Protein AF-A0A352BGZ1-F1 (afdb_monomer)

Sequence (391 aa):
MSSFFGTKKGILILNAIKYATFFALFYLFNLGGIRGEIFPFAFSFFIALCWCNQNVFLTSGIYVASSMINNFSLENFICLSCTAVVIVCCYFVHKKIKCRIPMALLPVYALLSQTAYMVFHLGSINQIVPTLVYLVIGILFMFACIKIFKVFLVKGVGLKLTIDESLCVCTFLVALGSGLAGASLWGFSLINLIAVFLILLCTYIYNSSSFALVVASSLGLGFALQTGSLSMFACLLVLALGSIAFKSTNKYFSVMSVLICDVVLGLYFNAYGTYTYKIMVSTILGEILFLCISNKSIELLKIILGERNSTLALRNMVNRSRDNLCKRMYSLSEVFSEMDRSFKQTIRGVLPAEEAKQMLKDELFQKICYDCPEKHRCHRVLANETNEIFG

Structure (mmCIF, N/CA/C/O backbone):
data_AF-A0A352BGZ1-F1
#
_entry.id   AF-A0A352BGZ1-F1
#
loop_
_atom_site.group_PDB
_atom_site.id
_atom_site.type_symbol
_atom_site.label_atom_id
_atom_site.label_alt_id
_atom_site.label_comp_id
_atom_site.label_asym_id
_atom_site.label_entity_id
_atom_site.label_seq_id
_atom_site.pdbx_PDB_ins_code
_atom_site.Cartn_x
_atom_site.Cartn_y
_atom_site.Cartn_z
_atom_site.occupancy
_atom_site.B_iso_or_equiv
_atom_site.auth_seq_id
_atom_site.auth_comp_id
_atom_site.auth_asym_id
_atom_site.auth_atom_id
_atom_site.pdbx_PDB_model_num
ATOM 1 N N . MET A 1 1 ? -25.096 10.779 3.361 1.00 45.84 1 MET A N 1
ATOM 2 C CA . MET A 1 1 ? -24.146 9.812 2.755 1.00 45.84 1 MET A CA 1
ATOM 3 C C . MET A 1 1 ? -24.700 8.387 2.676 1.00 45.84 1 MET A C 1
ATOM 5 O O . MET A 1 1 ? -24.437 7.733 1.681 1.00 45.84 1 MET A O 1
ATOM 9 N N . SER A 1 2 ? -25.502 7.907 3.637 1.00 39.31 2 SER A N 1
ATOM 10 C CA . SER A 1 2 ? -26.063 6.539 3.627 1.00 39.31 2 SER A CA 1
ATOM 11 C C . SER A 1 2 ? -27.173 6.279 2.592 1.00 39.31 2 SER A C 1
ATOM 13 O O . SER A 1 2 ? -27.317 5.143 2.157 1.00 39.31 2 SER A O 1
ATOM 15 N N . SER A 1 3 ? -27.917 7.295 2.133 1.00 37.47 3 SER A N 1
ATOM 16 C CA . SER A 1 3 ? -28.998 7.106 1.143 1.00 37.47 3 SER A CA 1
ATOM 17 C C . SER A 1 3 ? -28.514 6.944 -0.306 1.00 37.47 3 SER A C 1
ATOM 19 O O . SER A 1 3 ? -29.242 6.412 -1.139 1.00 37.47 3 SER A O 1
ATOM 21 N N . PHE A 1 4 ? -27.277 7.352 -0.620 1.00 42.03 4 PHE A N 1
ATOM 22 C CA . PHE A 1 4 ? -26.725 7.263 -1.980 1.00 42.03 4 PHE A CA 1
ATOM 23 C C . PHE A 1 4 ? -26.053 5.910 -2.263 1.00 42.03 4 PHE A C 1
ATOM 25 O O . PHE A 1 4 ? -26.045 5.444 -3.397 1.00 42.03 4 PHE A O 1
ATOM 32 N N . PHE A 1 5 ? -25.550 5.229 -1.231 1.00 45.44 5 PHE A N 1
ATOM 33 C CA . PHE A 1 5 ? -24.890 3.925 -1.371 1.00 45.44 5 PHE A CA 1
ATOM 34 C C . PHE A 1 5 ? -25.860 2.752 -1.610 1.00 45.44 5 PHE A C 1
ATOM 36 O O . PHE A 1 5 ? -25.416 1.675 -1.998 1.00 45.44 5 PHE A O 1
ATOM 43 N N . GLY A 1 6 ? -27.172 2.953 -1.426 1.00 43.31 6 GLY A N 1
ATOM 44 C CA . GLY A 1 6 ? -28.202 1.923 -1.631 1.00 43.31 6 GLY A CA 1
ATOM 45 C C . GLY A 1 6 ? -28.818 1.864 -3.037 1.00 43.31 6 GLY A C 1
ATOM 46 O O . GLY A 1 6 ? -29.579 0.946 -3.327 1.00 43.31 6 GLY A O 1
ATOM 47 N N . THR A 1 7 ? -28.525 2.817 -3.929 1.00 52.81 7 THR A N 1
ATOM 48 C CA . THR A 1 7 ? -29.070 2.826 -5.302 1.00 52.81 7 THR A CA 1
ATOM 49 C C . THR A 1 7 ? -28.142 2.105 -6.285 1.00 52.81 7 THR A C 1
ATOM 51 O O . THR A 1 7 ? -26.920 2.175 -6.165 1.00 52.81 7 THR A O 1
ATOM 54 N N . LYS A 1 8 ? -28.705 1.471 -7.333 1.00 57.88 8 LYS A N 1
ATOM 55 C CA . LYS A 1 8 ? -27.935 0.844 -8.436 1.00 57.88 8 LYS A CA 1
ATOM 56 C C . LYS A 1 8 ? -26.855 1.780 -9.013 1.00 57.88 8 LYS A C 1
ATOM 58 O O . LYS A 1 8 ? -25.778 1.313 -9.366 1.00 57.88 8 LYS A O 1
ATOM 63 N N . LYS A 1 9 ? -27.115 3.097 -9.054 1.00 62.53 9 LYS A N 1
ATOM 64 C CA . LYS A 1 9 ? -26.144 4.128 -9.469 1.00 62.53 9 LYS A CA 1
ATOM 65 C C . LYS A 1 9 ? -24.987 4.301 -8.471 1.00 62.53 9 LYS A C 1
ATOM 67 O O . LYS A 1 9 ? -23.846 4.403 -8.903 1.00 62.53 9 LYS A O 1
ATOM 72 N N . GLY A 1 10 ? -25.252 4.277 -7.162 1.00 64.00 10 GLY A N 1
ATOM 73 C CA . GLY A 1 10 ? -24.219 4.363 -6.122 1.00 64.00 10 GLY A CA 1
ATOM 74 C C . GLY A 1 10 ? -23.278 3.157 -6.108 1.00 64.00 10 GLY A C 1
ATOM 75 O O . GLY A 1 10 ? -22.065 3.325 -6.010 1.00 64.00 10 GLY A O 1
ATOM 76 N N . ILE A 1 11 ? -23.812 1.949 -6.313 1.00 65.94 11 ILE A N 1
ATOM 77 C CA . ILE A 1 11 ? -23.006 0.723 -6.453 1.00 65.94 11 ILE A CA 1
ATOM 78 C C . ILE A 1 11 ? -22.132 0.785 -7.716 1.00 65.94 11 ILE A C 1
ATOM 80 O O . ILE A 1 11 ? -20.974 0.372 -7.693 1.00 65.94 11 ILE A O 1
ATOM 84 N N . LEU A 1 12 ? -22.659 1.338 -8.813 1.00 67.44 12 LEU A N 1
ATOM 85 C CA . LEU A 1 12 ? -21.918 1.489 -10.066 1.00 67.44 12 LEU A CA 1
ATOM 86 C C . LEU A 1 12 ? -20.777 2.511 -9.939 1.00 67.44 12 LEU A C 1
ATOM 88 O O . LEU A 1 12 ? -19.666 2.230 -10.380 1.00 67.44 12 LEU A O 1
ATOM 92 N N . ILE A 1 13 ? -21.012 3.639 -9.260 1.00 71.06 13 ILE A N 1
ATOM 93 C CA . ILE A 1 13 ? -19.975 4.639 -8.952 1.00 71.06 13 ILE A CA 1
ATOM 94 C C . ILE A 1 13 ? -18.907 4.051 -8.023 1.00 71.06 13 ILE A C 1
ATOM 96 O O . ILE A 1 13 ? -17.719 4.240 -8.264 1.00 71.06 13 ILE A O 1
ATOM 100 N N . LEU A 1 14 ? -19.300 3.288 -6.999 1.00 73.50 14 LEU A N 1
ATOM 101 C CA . LEU A 1 14 ? -18.348 2.637 -6.099 1.00 73.50 14 LEU A CA 1
ATOM 102 C C . LEU A 1 14 ? -17.465 1.623 -6.839 1.00 73.50 14 LEU A C 1
ATOM 104 O O . LEU A 1 14 ? -16.255 1.578 -6.622 1.00 73.50 14 LEU A O 1
ATOM 108 N N . ASN A 1 15 ? -18.057 0.843 -7.746 1.00 76.50 15 ASN A N 1
ATOM 109 C CA . ASN A 1 15 ? -17.307 -0.066 -8.605 1.00 76.50 15 ASN A CA 1
ATOM 110 C C . ASN A 1 15 ? -16.365 0.703 -9.541 1.00 76.50 15 ASN A C 1
ATOM 112 O O . ASN A 1 15 ? -15.211 0.310 -9.676 1.00 76.50 15 ASN A O 1
ATOM 116 N N . ALA A 1 16 ? -16.809 1.814 -10.134 1.00 74.62 16 ALA A N 1
ATOM 117 C CA . ALA A 1 16 ? -15.960 2.653 -10.977 1.00 74.62 16 ALA A CA 1
ATOM 118 C C . ALA A 1 16 ? -14.758 3.216 -10.201 1.00 74.62 16 ALA A C 1
ATOM 120 O O . ALA A 1 16 ? -13.629 3.100 -10.671 1.00 74.62 16 ALA A O 1
ATOM 121 N N . ILE A 1 17 ? -14.973 3.732 -8.985 1.00 80.94 17 ILE A N 1
ATOM 122 C CA . ILE A 1 17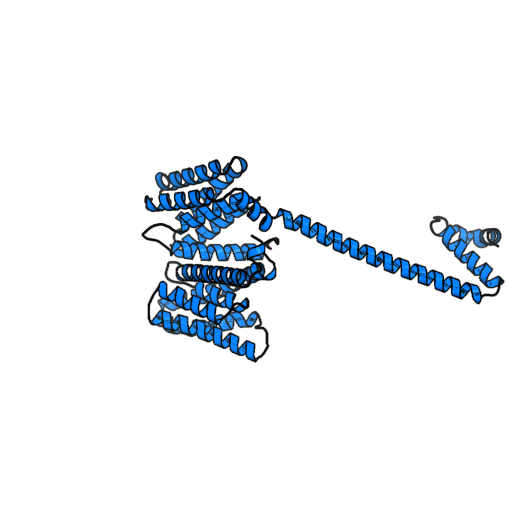 ? -13.895 4.203 -8.102 1.00 80.94 17 ILE A CA 1
ATOM 123 C C . ILE A 1 17 ? -12.929 3.058 -7.787 1.00 80.94 17 ILE A C 1
ATOM 125 O O . ILE A 1 17 ? -11.721 3.227 -7.919 1.00 80.94 17 ILE A O 1
ATOM 129 N N . LYS A 1 18 ? -13.444 1.872 -7.445 1.00 81.88 18 LYS A N 1
ATOM 130 C CA . LYS A 1 18 ? -12.622 0.690 -7.155 1.00 81.88 18 LYS A CA 1
ATOM 131 C C . LYS A 1 18 ? -11.718 0.310 -8.333 1.00 81.88 18 LYS A C 1
ATOM 133 O O . LYS A 1 18 ? -10.525 0.089 -8.140 1.00 81.88 18 LYS A O 1
ATOM 138 N N . TYR A 1 19 ? -12.267 0.246 -9.546 1.00 81.75 19 TYR A N 1
ATOM 139 C CA . TYR A 1 19 ? -11.488 -0.087 -10.742 1.00 81.75 19 TYR A CA 1
ATOM 140 C C . TYR A 1 19 ? -10.523 1.034 -11.147 1.00 81.75 19 TYR A C 1
ATOM 142 O O . TYR A 1 19 ? -9.413 0.732 -11.579 1.00 81.75 19 TYR A O 1
ATOM 150 N N . ALA A 1 20 ? -10.880 2.304 -10.931 1.00 82.88 20 ALA A N 1
ATOM 151 C CA . ALA A 1 20 ? -9.963 3.428 -11.113 1.00 82.88 20 ALA A CA 1
ATOM 152 C C . ALA A 1 20 ? -8.781 3.364 -10.129 1.00 82.88 20 ALA A C 1
ATOM 154 O O . ALA A 1 20 ? -7.635 3.567 -10.524 1.00 82.88 20 ALA A O 1
ATOM 155 N N . THR A 1 21 ? -9.027 3.001 -8.865 1.00 84.50 21 THR A N 1
ATOM 156 C CA . THR A 1 21 ? -7.955 2.762 -7.887 1.00 84.50 21 THR A CA 1
ATOM 157 C C . THR A 1 21 ? -7.068 1.594 -8.308 1.00 84.50 21 THR A C 1
ATOM 159 O O . THR A 1 21 ? -5.849 1.698 -8.217 1.00 84.50 21 THR A O 1
ATOM 162 N N . PHE A 1 22 ? -7.642 0.498 -8.814 1.00 85.62 22 PHE A N 1
ATOM 163 C CA . PHE A 1 22 ? -6.842 -0.610 -9.342 1.00 85.62 22 PHE A CA 1
ATOM 164 C C . PHE A 1 22 ? -5.976 -0.183 -10.522 1.00 85.62 22 PHE A C 1
ATOM 166 O O . PHE A 1 22 ? -4.799 -0.520 -10.538 1.00 85.62 22 PHE A O 1
ATOM 173 N N . PHE A 1 23 ? -6.517 0.594 -11.460 1.00 86.06 23 PHE A N 1
ATOM 174 C CA . PHE A 1 23 ? -5.746 1.130 -12.579 1.00 86.06 23 PHE A CA 1
ATOM 175 C C . PHE A 1 23 ? -4.565 1.991 -12.107 1.00 86.06 23 PHE A C 1
ATOM 177 O O . PHE A 1 23 ? -3.441 1.774 -12.552 1.00 86.06 23 PHE A O 1
ATOM 184 N N . ALA A 1 24 ? -4.787 2.898 -11.150 1.00 85.94 24 ALA A N 1
ATOM 185 C CA . ALA A 1 24 ? -3.717 3.715 -10.576 1.00 85.94 24 ALA A CA 1
ATOM 186 C C . ALA A 1 24 ? -2.640 2.861 -9.881 1.00 85.94 24 ALA A C 1
ATOM 188 O O . ALA A 1 24 ? -1.449 3.096 -10.068 1.00 85.94 24 ALA A O 1
ATOM 189 N N . LEU A 1 25 ? -3.045 1.837 -9.122 1.00 87.62 25 LEU A N 1
ATOM 190 C CA . LEU A 1 25 ? -2.115 0.913 -8.464 1.00 87.62 25 LEU A CA 1
ATOM 191 C C . LEU A 1 25 ? -1.310 0.090 -9.473 1.00 87.62 25 LEU A C 1
ATOM 193 O O . LEU A 1 25 ? -0.104 -0.059 -9.307 1.00 87.62 25 LEU A O 1
ATOM 197 N N . PHE A 1 26 ? -1.946 -0.411 -10.533 1.00 88.44 26 PHE A N 1
ATOM 198 C CA . PHE A 1 26 ? -1.233 -1.115 -11.594 1.00 88.44 26 PHE A CA 1
ATOM 199 C C . PHE A 1 26 ? -0.236 -0.207 -12.305 1.00 88.44 26 PHE A C 1
ATOM 201 O O . PHE A 1 26 ? 0.892 -0.629 -12.541 1.00 88.44 26 PHE A O 1
ATOM 208 N N . TYR A 1 27 ? -0.611 1.035 -12.610 1.00 88.31 27 TYR A N 1
ATOM 209 C CA . TYR A 1 27 ? 0.308 1.998 -13.209 1.00 88.31 27 TYR A CA 1
ATOM 210 C C . TYR A 1 27 ? 1.544 2.222 -12.323 1.00 88.31 27 TYR A C 1
ATOM 212 O O . TYR A 1 27 ? 2.672 2.096 -12.795 1.00 88.31 27 TYR A O 1
ATOM 220 N N . LEU A 1 28 ? 1.345 2.434 -11.016 1.00 88.56 28 LEU A N 1
ATOM 221 C CA . LEU A 1 28 ? 2.449 2.579 -10.064 1.00 88.56 28 LEU A CA 1
ATOM 222 C C . LEU A 1 28 ? 3.312 1.315 -9.964 1.00 88.56 28 LEU A C 1
ATOM 224 O O . LEU A 1 28 ? 4.533 1.412 -9.984 1.00 88.56 28 LEU A O 1
ATOM 228 N N . PHE A 1 29 ? 2.719 0.122 -9.901 1.00 89.38 29 PHE A N 1
ATOM 229 C CA . PHE A 1 29 ? 3.489 -1.125 -9.824 1.00 89.38 29 PHE A CA 1
ATOM 230 C C . PHE A 1 29 ? 4.216 -1.491 -11.119 1.00 89.38 29 PHE A C 1
ATOM 232 O O . PHE A 1 29 ? 5.173 -2.256 -11.061 1.00 89.38 29 PHE A O 1
ATOM 239 N N . ASN A 1 30 ? 3.785 -0.975 -12.271 1.00 86.94 30 ASN A N 1
ATOM 240 C CA . ASN A 1 30 ? 4.527 -1.111 -13.526 1.00 86.94 30 ASN A CA 1
ATOM 241 C C . ASN A 1 30 ? 5.739 -0.169 -13.592 1.00 86.94 30 ASN A C 1
ATOM 243 O O . ASN A 1 30 ? 6.686 -0.462 -14.312 1.00 86.94 30 ASN A O 1
ATOM 247 N N . LEU A 1 31 ? 5.709 0.948 -12.861 1.00 85.56 31 LEU A N 1
ATOM 248 C CA . LEU A 1 31 ? 6.844 1.864 -12.703 1.00 85.56 31 LEU A CA 1
ATOM 249 C C . LEU A 1 31 ? 7.800 1.428 -11.586 1.00 85.56 31 LEU A C 1
ATOM 251 O O . LEU A 1 31 ? 8.979 1.774 -11.612 1.00 85.56 31 LEU A O 1
ATOM 255 N N . GLY A 1 32 ? 7.281 0.702 -10.596 1.00 82.00 32 GLY A N 1
ATOM 256 C CA . GLY A 1 32 ? 8.035 0.227 -9.444 1.00 82.00 32 GLY A CA 1
ATOM 257 C C . GLY A 1 32 ? 8.871 -0.996 -9.782 1.00 82.00 32 GLY A C 1
ATOM 258 O O . GLY A 1 32 ? 8.341 -2.064 -10.091 1.00 82.00 32 GLY A O 1
ATOM 259 N N . GLY A 1 33 ? 10.180 -0.845 -9.689 1.00 82.88 33 GLY A N 1
ATOM 260 C CA . GLY A 1 33 ? 11.153 -1.895 -9.893 1.00 82.88 33 GLY A CA 1
ATOM 261 C C . GLY A 1 33 ? 12.312 -1.854 -8.902 1.00 82.88 33 GLY A C 1
ATOM 262 O O . GLY A 1 33 ? 12.354 -1.084 -7.939 1.00 82.88 33 GLY A O 1
ATOM 263 N N . ILE A 1 34 ? 13.257 -2.754 -9.131 1.00 85.88 34 ILE A N 1
ATOM 264 C CA . ILE A 1 34 ? 14.522 -2.834 -8.411 1.00 85.88 34 ILE A CA 1
ATOM 265 C C . ILE A 1 34 ? 15.588 -2.300 -9.356 1.00 85.88 34 ILE A C 1
ATOM 267 O O . ILE A 1 34 ? 15.774 -2.849 -10.445 1.00 85.88 34 ILE A O 1
ATOM 271 N N . ARG A 1 35 ? 16.241 -1.203 -8.957 1.00 82.31 35 ARG A N 1
ATOM 272 C CA . ARG A 1 35 ? 17.276 -0.501 -9.733 1.00 82.31 35 ARG A CA 1
ATOM 273 C C . ARG A 1 35 ? 16.836 -0.097 -11.154 1.00 82.31 35 ARG A C 1
ATOM 275 O O . ARG A 1 35 ? 17.670 0.102 -12.026 1.00 82.31 35 ARG A O 1
ATOM 282 N N . GLY A 1 36 ? 15.527 -0.003 -11.403 1.00 74.81 36 GLY A N 1
ATOM 283 C CA . GLY A 1 36 ? 14.968 0.266 -12.733 1.00 74.81 36 GLY A CA 1
ATOM 284 C C . GLY A 1 36 ? 15.130 -0.867 -13.758 1.00 74.81 36 GLY A C 1
ATOM 285 O O . GLY A 1 36 ? 14.828 -0.651 -14.926 1.00 74.81 36 GLY A O 1
ATOM 286 N N . GLU A 1 37 ? 15.576 -2.057 -13.345 1.00 77.75 37 GLU A N 1
ATOM 287 C CA . GLU A 1 37 ? 15.797 -3.207 -14.239 1.00 77.75 37 GLU A CA 1
ATOM 288 C C . GLU A 1 37 ? 14.729 -4.297 -14.062 1.00 77.75 37 GLU A C 1
ATOM 290 O O . GLU A 1 37 ? 14.307 -4.927 -15.029 1.00 77.75 37 GLU A O 1
ATOM 295 N N . ILE A 1 38 ? 14.267 -4.521 -12.827 1.00 84.00 38 ILE A N 1
ATOM 296 C CA . ILE A 1 38 ? 13.391 -5.651 -12.483 1.00 84.00 38 ILE A CA 1
ATOM 297 C C . ILE A 1 38 ? 12.040 -5.131 -11.985 1.00 84.00 38 ILE A C 1
ATOM 299 O O . ILE A 1 38 ? 12.007 -4.470 -10.954 1.00 84.00 38 ILE A O 1
ATOM 303 N N . PHE A 1 39 ? 10.923 -5.486 -12.635 1.00 87.50 39 PHE A N 1
ATOM 304 C CA . PHE A 1 39 ? 9.575 -4.961 -12.316 1.00 87.50 39 PHE A CA 1
ATOM 305 C C . PHE A 1 39 ? 8.565 -6.048 -11.863 1.00 87.50 39 PHE A C 1
ATOM 307 O O . PHE A 1 39 ? 7.598 -6.340 -12.572 1.00 87.50 39 PHE A O 1
ATOM 314 N N . PRO A 1 40 ? 8.742 -6.688 -10.688 1.00 86.88 40 PRO A N 1
ATOM 315 C CA . PRO A 1 40 ? 8.007 -7.905 -10.318 1.00 86.88 40 PRO A CA 1
ATOM 316 C C . PRO A 1 40 ? 6.604 -7.664 -9.724 1.00 86.88 40 PRO A C 1
ATOM 318 O O . PRO A 1 40 ? 5.848 -8.611 -9.483 1.00 86.88 40 PRO A O 1
ATOM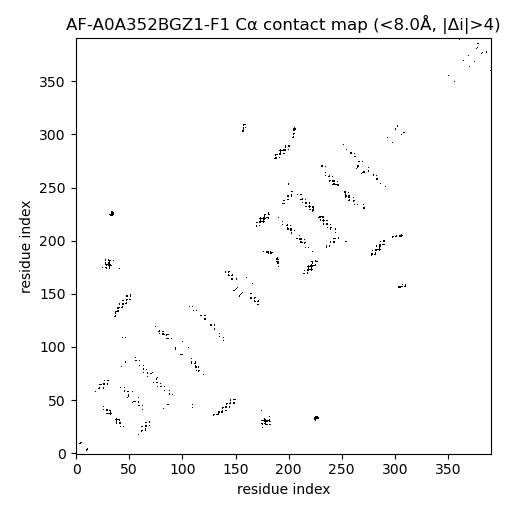 321 N N . PHE A 1 41 ? 6.229 -6.415 -9.435 1.00 89.31 41 PHE A N 1
ATOM 322 C CA . PHE A 1 41 ? 5.050 -6.128 -8.610 1.00 89.31 41 PHE A CA 1
ATOM 323 C C . PHE A 1 41 ? 3.724 -6.197 -9.380 1.00 89.31 41 PHE A C 1
ATOM 325 O O . PHE A 1 41 ? 2.731 -6.700 -8.849 1.00 89.31 41 PHE A O 1
ATOM 332 N N . ALA A 1 42 ? 3.693 -5.743 -10.637 1.00 89.38 42 ALA A N 1
ATOM 333 C CA . ALA A 1 42 ? 2.442 -5.573 -11.381 1.00 89.38 42 ALA A CA 1
ATOM 334 C C . ALA A 1 42 ? 1.727 -6.904 -11.689 1.00 89.38 42 ALA A C 1
ATOM 336 O O . ALA A 1 42 ? 0.527 -7.036 -11.441 1.00 89.38 42 ALA A O 1
ATOM 337 N N . PHE A 1 43 ? 2.455 -7.917 -12.171 1.00 88.94 43 PHE A N 1
ATOM 338 C CA . PHE A 1 43 ? 1.864 -9.225 -12.493 1.00 88.94 43 PHE A CA 1
ATOM 339 C C . PHE A 1 43 ? 1.378 -9.967 -11.239 1.00 88.94 43 PHE A C 1
ATOM 341 O O . PHE A 1 43 ? 0.337 -10.625 -11.225 1.00 88.94 43 PHE A O 1
ATOM 348 N N . SER A 1 44 ? 2.133 -9.830 -10.157 1.00 90.44 44 SER A N 1
ATOM 349 C CA . SER A 1 44 ? 1.867 -10.459 -8.870 1.00 90.44 44 SER A CA 1
ATOM 350 C C . SER A 1 44 ? 0.587 -9.903 -8.248 1.00 90.44 44 SER A C 1
ATOM 352 O O . SER A 1 44 ? -0.258 -10.654 -7.752 1.00 90.44 44 SER A O 1
ATOM 354 N N . PHE A 1 45 ? 0.398 -8.586 -8.363 1.00 90.06 45 PHE A N 1
ATOM 355 C CA . PHE A 1 45 ? -0.831 -7.898 -7.985 1.00 90.06 45 PHE A CA 1
ATOM 356 C C . PHE A 1 45 ? -2.028 -8.324 -8.853 1.00 90.06 45 PHE A C 1
ATOM 358 O O . PHE A 1 45 ? -3.121 -8.541 -8.322 1.00 90.06 45 PHE A O 1
ATOM 365 N N . PHE A 1 46 ? -1.824 -8.524 -10.162 1.00 89.25 46 PHE A N 1
ATOM 366 C CA . PHE A 1 46 ? -2.859 -9.020 -11.078 1.00 89.25 46 PHE A CA 1
ATOM 367 C C . PHE A 1 46 ? -3.390 -10.395 -10.656 1.00 89.25 46 PHE A C 1
ATOM 369 O O . PHE A 1 46 ? -4.597 -10.564 -10.466 1.00 89.25 46 PHE A O 1
ATOM 376 N N . ILE A 1 47 ? -2.493 -11.353 -10.419 1.00 87.62 47 ILE A N 1
ATOM 377 C CA . ILE A 1 47 ? -2.870 -12.716 -10.020 1.00 87.62 47 ILE A CA 1
ATOM 378 C C . ILE A 1 47 ? -3.574 -12.716 -8.658 1.00 87.62 47 ILE A C 1
ATOM 380 O O . ILE A 1 47 ? -4.586 -13.402 -8.484 1.00 87.62 47 ILE A O 1
ATOM 384 N N . ALA A 1 48 ? -3.099 -11.904 -7.708 1.00 87.56 48 ALA A N 1
ATOM 385 C CA . ALA A 1 48 ? -3.735 -11.765 -6.402 1.00 87.56 48 ALA A CA 1
ATOM 386 C C . ALA A 1 48 ? -5.178 -11.230 -6.503 1.00 87.56 48 ALA A C 1
ATOM 388 O O . ALA A 1 48 ? -6.075 -11.737 -5.825 1.00 87.56 48 ALA A O 1
ATOM 389 N N . LEU A 1 49 ? -5.436 -10.256 -7.383 1.00 84.81 49 LEU A N 1
ATOM 390 C CA . LEU A 1 49 ? -6.785 -9.731 -7.626 1.00 84.81 49 LEU A CA 1
ATOM 391 C C . LEU A 1 49 ? -7.712 -10.762 -8.283 1.00 84.81 49 LEU A C 1
ATOM 393 O O . LEU A 1 49 ? -8.874 -10.880 -7.880 1.00 84.81 49 LEU A O 1
ATOM 397 N N . CYS A 1 50 ? -7.205 -11.531 -9.253 1.00 83.94 50 CYS A N 1
ATOM 398 C CA . CYS A 1 50 ? -7.955 -12.621 -9.880 1.00 83.94 50 CYS A CA 1
ATOM 399 C C . CYS A 1 50 ? -8.347 -13.698 -8.860 1.00 83.94 50 CYS A C 1
ATOM 401 O O . CYS A 1 50 ? -9.481 -14.180 -8.877 1.00 83.94 50 CYS A O 1
ATOM 403 N N . TRP A 1 51 ? -7.451 -14.026 -7.923 1.00 82.56 51 TRP A N 1
ATOM 404 C CA . TRP A 1 51 ? -7.743 -14.961 -6.836 1.00 82.56 51 TRP A CA 1
ATOM 405 C C . TRP A 1 51 ? -8.861 -14.474 -5.910 1.00 82.56 51 TRP A C 1
ATOM 407 O O . TRP A 1 51 ? -9.706 -15.249 -5.463 1.00 82.56 51 TRP A O 1
ATOM 417 N N . CYS A 1 52 ? -8.908 -13.169 -5.647 1.00 76.94 52 CYS A N 1
ATOM 418 C CA . CYS A 1 52 ? -9.914 -12.535 -4.798 1.00 76.94 52 CYS A CA 1
ATOM 419 C C . CYS A 1 52 ? -11.278 -12.325 -5.487 1.00 76.94 52 CYS A C 1
ATOM 421 O O . CYS A 1 52 ? -12.054 -11.453 -5.081 1.00 76.94 52 CYS A O 1
ATOM 423 N N . ASN A 1 53 ? -11.576 -13.141 -6.505 1.00 74.19 53 ASN A N 1
ATOM 424 C CA . ASN A 1 53 ? -12.852 -13.228 -7.216 1.00 74.19 53 ASN A CA 1
ATOM 425 C C . ASN A 1 53 ? -13.336 -11.882 -7.792 1.00 74.19 53 ASN A C 1
ATOM 427 O O . ASN A 1 53 ? -14.532 -11.591 -7.805 1.00 74.19 53 ASN A O 1
ATOM 431 N N . GLN A 1 54 ? -12.401 -11.033 -8.228 1.00 77.12 54 GLN A N 1
ATOM 432 C CA . GLN A 1 54 ? -12.726 -9.848 -9.022 1.00 77.12 54 GLN A CA 1
ATOM 433 C C . GLN A 1 54 ? -13.020 -10.238 -10.476 1.00 77.12 54 GLN A C 1
ATOM 435 O O . GLN A 1 54 ? -12.644 -11.321 -10.926 1.00 77.12 54 GLN A O 1
ATOM 440 N N . ASN A 1 55 ? -13.699 -9.357 -11.218 1.00 79.94 55 ASN A N 1
ATOM 441 C CA . ASN A 1 55 ? -14.019 -9.596 -12.626 1.00 79.94 55 ASN A CA 1
ATOM 442 C C . ASN A 1 55 ? -12.732 -9.711 -13.456 1.00 79.94 55 ASN A C 1
ATOM 444 O O . ASN A 1 55 ? -12.166 -8.698 -13.863 1.00 79.94 55 ASN A O 1
ATOM 448 N N . VAL A 1 56 ? -12.314 -10.950 -13.736 1.00 80.81 56 VAL A N 1
ATOM 449 C CA . VAL A 1 56 ? -11.024 -11.278 -14.366 1.00 80.81 56 VAL A CA 1
ATOM 450 C C . VAL A 1 56 ? -10.816 -10.527 -15.681 1.00 80.81 56 VAL A C 1
ATOM 452 O O . VAL A 1 56 ? -9.746 -9.971 -15.880 1.00 80.81 56 VAL A O 1
ATOM 455 N N . PHE A 1 57 ? -11.850 -10.421 -16.522 1.00 82.06 57 PHE A N 1
ATOM 456 C CA . PHE A 1 57 ? -11.782 -9.698 -17.800 1.00 82.06 57 PHE A CA 1
ATOM 457 C C . PHE A 1 57 ? -11.517 -8.201 -17.655 1.00 82.06 57 PHE A C 1
ATOM 459 O O . PHE A 1 57 ? -10.766 -7.613 -18.430 1.00 82.06 57 PHE A O 1
ATOM 466 N N . LEU A 1 58 ? -12.156 -7.568 -16.670 1.00 83.38 58 LEU A N 1
ATOM 467 C CA . LEU A 1 58 ? -11.983 -6.138 -16.457 1.00 83.38 58 LEU A CA 1
ATOM 468 C C . LEU A 1 58 ? -10.608 -5.873 -15.841 1.00 83.38 58 LEU A C 1
ATOM 470 O O . LEU A 1 58 ? -9.911 -4.958 -16.264 1.00 83.38 58 LEU A O 1
ATOM 474 N N . THR A 1 59 ? -10.181 -6.712 -14.893 1.00 83.50 59 THR A N 1
ATOM 475 C CA . THR A 1 59 ? -8.848 -6.615 -14.290 1.00 83.50 59 THR A CA 1
ATOM 476 C C . THR A 1 59 ? -7.738 -6.878 -15.313 1.00 83.50 59 THR A C 1
ATOM 478 O O . THR A 1 59 ? -6.748 -6.155 -15.303 1.00 83.50 59 THR A O 1
ATOM 481 N N . SER A 1 60 ? -7.902 -7.840 -16.229 1.00 84.00 60 SER A N 1
ATOM 482 C CA . SER A 1 60 ? -6.914 -8.109 -17.283 1.00 84.00 60 SER A CA 1
ATOM 483 C C . SER A 1 60 ? -6.814 -6.953 -18.277 1.00 84.00 60 SER A C 1
ATOM 485 O O . SER A 1 60 ? -5.711 -6.558 -18.640 1.00 84.00 60 SER A O 1
ATOM 487 N N . GLY A 1 61 ? -7.951 -6.366 -18.671 1.00 84.50 61 GLY A N 1
ATOM 488 C CA . GLY A 1 61 ? -7.970 -5.182 -19.534 1.00 84.50 61 GLY A CA 1
ATOM 489 C C . GLY A 1 61 ? -7.280 -3.980 -18.885 1.00 84.50 61 GLY A C 1
ATOM 490 O O . GLY A 1 61 ? -6.462 -3.321 -19.520 1.00 84.50 61 GLY A O 1
ATOM 491 N N . ILE A 1 62 ? -7.548 -3.740 -17.597 1.00 86.9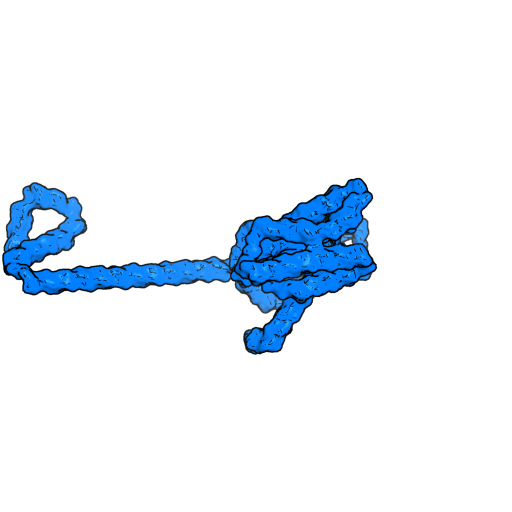4 62 ILE A N 1
ATOM 492 C CA . ILE A 1 62 ? -6.909 -2.677 -16.808 1.00 86.94 62 ILE A CA 1
ATOM 493 C C . ILE A 1 62 ? -5.395 -2.898 -16.695 1.00 86.94 62 ILE A C 1
ATOM 495 O O . ILE A 1 62 ? -4.636 -1.945 -16.861 1.00 86.94 62 ILE A O 1
ATOM 499 N N . TYR A 1 63 ? -4.957 -4.134 -16.438 1.00 87.44 63 TYR A N 1
ATOM 500 C CA . TYR A 1 63 ? -3.539 -4.481 -16.344 1.00 87.44 63 TYR A CA 1
ATOM 501 C C . TYR A 1 63 ? -2.803 -4.147 -17.646 1.00 87.44 63 TYR A C 1
ATOM 503 O O . TYR A 1 63 ? -1.891 -3.320 -17.633 1.00 87.44 63 TYR A O 1
ATOM 511 N N . VAL A 1 64 ? -3.269 -4.682 -18.780 1.00 86.69 64 VAL A N 1
ATOM 512 C CA . VAL A 1 64 ? -2.662 -4.423 -20.095 1.00 86.69 64 VAL A CA 1
ATOM 513 C C . VAL A 1 64 ? -2.690 -2.932 -20.441 1.00 86.69 64 VAL A C 1
ATOM 515 O O . VAL A 1 64 ? -1.670 -2.389 -20.858 1.00 86.69 64 VAL A O 1
ATOM 518 N N . ALA A 1 65 ? -3.814 -2.243 -20.213 1.00 86.62 65 ALA A N 1
ATOM 519 C CA . ALA A 1 65 ? -3.928 -0.811 -20.493 1.00 86.62 65 ALA A CA 1
ATOM 520 C C . ALA A 1 65 ? -2.927 0.023 -19.675 1.00 86.62 65 ALA A C 1
ATOM 522 O O . ALA A 1 65 ? -2.270 0.907 -20.218 1.00 86.62 65 ALA A O 1
ATOM 523 N N . SER A 1 66 ? -2.777 -0.277 -18.382 1.00 85.19 66 SER A N 1
ATOM 524 C CA . SER A 1 66 ? -1.860 0.452 -17.495 1.00 85.19 66 SER A CA 1
ATOM 525 C C . SER A 1 66 ? -0.390 0.272 -17.883 1.00 85.19 66 SER A C 1
ATOM 527 O O . SER A 1 66 ? 0.381 1.229 -17.848 1.00 85.19 66 SER A O 1
ATOM 529 N N . SER A 1 67 ? -0.008 -0.937 -18.299 1.00 82.81 67 SER A N 1
ATOM 530 C CA . SER A 1 67 ? 1.361 -1.251 -18.702 1.00 82.81 67 SER A CA 1
ATOM 531 C C . SER A 1 67 ? 1.706 -0.663 -20.075 1.00 82.81 67 SER A C 1
ATOM 533 O O . SER A 1 67 ? 2.830 -0.208 -20.275 1.00 82.81 67 SER A O 1
ATOM 535 N N . MET A 1 68 ? 0.739 -0.608 -21.000 1.00 84.00 68 MET A N 1
ATOM 536 C CA . MET A 1 68 ? 0.913 0.006 -22.326 1.00 84.00 68 MET A CA 1
ATOM 537 C C . MET A 1 68 ? 1.145 1.514 -22.273 1.00 84.00 68 MET A C 1
ATOM 539 O O . MET A 1 68 ? 1.859 2.046 -23.116 1.00 84.00 68 MET A O 1
ATOM 543 N N . ILE A 1 69 ? 0.576 2.196 -21.278 1.00 84.38 69 ILE A N 1
ATOM 544 C CA . ILE A 1 69 ? 0.821 3.628 -21.064 1.00 84.38 69 ILE A CA 1
ATOM 545 C C . ILE A 1 69 ? 2.262 3.877 -20.610 1.00 84.38 69 ILE A C 1
ATOM 547 O O . ILE A 1 69 ? 2.824 4.917 -20.936 1.00 84.38 69 ILE A O 1
ATOM 551 N N . ASN A 1 70 ? 2.858 2.936 -19.872 1.00 77.69 70 ASN A N 1
ATOM 552 C CA . ASN A 1 70 ? 4.218 3.087 -19.370 1.00 77.69 70 ASN A CA 1
ATOM 553 C C . ASN A 1 70 ? 5.260 2.893 -20.481 1.00 77.69 70 ASN A C 1
ATOM 555 O O . ASN A 1 70 ? 6.087 3.765 -20.712 1.00 77.69 70 ASN A O 1
ATOM 559 N N . ASN A 1 71 ? 5.206 1.758 -21.188 1.00 78.44 71 ASN A N 1
ATOM 560 C CA . ASN A 1 71 ? 6.156 1.438 -22.252 1.00 78.44 71 ASN A CA 1
ATOM 561 C C . ASN A 1 71 ? 5.450 0.759 -23.426 1.00 78.44 71 ASN A C 1
ATOM 563 O O . ASN A 1 71 ? 5.147 -0.438 -23.382 1.00 78.44 71 ASN A O 1
ATOM 567 N N . PHE A 1 72 ? 5.242 1.519 -24.500 1.00 78.00 72 PHE A N 1
ATOM 568 C CA . PHE A 1 72 ? 4.667 1.012 -25.739 1.00 78.00 72 PHE A CA 1
ATOM 569 C C . PHE A 1 72 ? 5.743 0.304 -26.575 1.00 78.00 72 PHE A C 1
ATOM 571 O O . PHE A 1 72 ? 6.369 0.898 -27.450 1.00 78.00 72 PHE A O 1
ATOM 578 N N . SER A 1 73 ? 5.986 -0.974 -26.282 1.00 82.94 73 SER A N 1
ATOM 579 C CA . SER A 1 73 ? 6.827 -1.849 -27.105 1.00 82.94 73 SER A CA 1
ATOM 580 C C . SER A 1 73 ? 6.082 -3.133 -27.466 1.00 82.94 73 SER A C 1
ATOM 582 O O . SER A 1 73 ? 5.266 -3.641 -26.691 1.00 82.94 73 SER A O 1
ATOM 584 N N . LEU A 1 74 ? 6.363 -3.665 -28.662 1.00 79.00 74 LEU A N 1
ATOM 585 C CA . LEU A 1 74 ? 5.762 -4.915 -29.142 1.00 79.00 74 LEU A CA 1
ATOM 586 C C . LEU A 1 74 ? 6.118 -6.096 -28.228 1.00 79.00 74 LEU A C 1
ATOM 588 O O . LEU A 1 74 ? 5.256 -6.918 -27.932 1.00 79.00 74 LEU A O 1
ATOM 592 N N . GLU A 1 75 ? 7.352 -6.137 -27.723 1.00 80.38 75 GLU A N 1
ATOM 593 C CA . GLU A 1 75 ? 7.803 -7.149 -26.764 1.00 80.38 75 GLU A CA 1
ATOM 594 C C . GLU A 1 75 ? 6.983 -7.106 -25.467 1.00 80.38 75 GLU A C 1
ATOM 596 O O . GLU A 1 75 ? 6.428 -8.125 -25.047 1.00 80.38 75 GLU A O 1
ATOM 601 N N . ASN A 1 76 ? 6.808 -5.915 -24.879 1.00 80.69 76 ASN A N 1
ATOM 602 C CA . ASN A 1 76 ? 5.999 -5.758 -23.672 1.00 80.69 76 ASN A CA 1
ATOM 603 C C . ASN A 1 76 ? 4.550 -6.172 -23.927 1.00 80.69 76 ASN A C 1
ATOM 605 O O . ASN A 1 76 ? 3.959 -6.871 -23.107 1.00 80.69 76 ASN A O 1
ATOM 609 N N . PHE A 1 77 ? 3.973 -5.807 -25.073 1.00 83.50 77 PHE A N 1
ATOM 610 C CA . PHE A 1 77 ? 2.604 -6.195 -25.412 1.00 83.50 77 PHE A CA 1
ATOM 611 C C . PHE A 1 77 ? 2.426 -7.719 -25.507 1.00 83.50 77 PHE A C 1
ATOM 613 O O . PHE A 1 77 ? 1.443 -8.261 -24.990 1.00 83.50 77 PHE A O 1
ATOM 620 N N . ILE A 1 78 ? 3.384 -8.432 -26.104 1.00 84.19 78 ILE A N 1
ATOM 621 C CA . ILE A 1 78 ? 3.350 -9.899 -26.199 1.00 84.19 78 ILE A CA 1
ATOM 622 C C . ILE A 1 78 ? 3.461 -10.532 -24.803 1.00 84.19 78 ILE A C 1
ATOM 624 O O . ILE A 1 78 ? 2.645 -11.386 -24.454 1.00 84.19 78 ILE A O 1
ATOM 628 N N . CYS A 1 79 ? 4.392 -10.074 -23.964 1.00 83.00 79 CYS A N 1
ATOM 629 C CA . CYS A 1 79 ? 4.547 -10.572 -22.592 1.00 83.00 79 CYS A CA 1
ATOM 630 C C . CYS A 1 79 ? 3.285 -10.347 -21.736 1.00 83.00 79 CYS A C 1
ATOM 632 O O . CYS A 1 79 ? 2.812 -11.249 -21.036 1.00 83.00 79 CYS A O 1
ATOM 634 N N . LEU A 1 80 ? 2.693 -9.155 -21.820 1.00 83.50 80 LEU A N 1
ATOM 635 C CA . LEU A 1 80 ? 1.515 -8.765 -21.038 1.00 83.50 80 LEU A CA 1
ATOM 636 C C . LEU A 1 80 ? 0.234 -9.458 -21.516 1.00 83.50 80 LEU A C 1
ATOM 638 O O . LEU A 1 80 ? -0.605 -9.858 -20.710 1.00 83.50 80 LEU A O 1
ATOM 642 N N . SER A 1 81 ? 0.074 -9.627 -22.827 1.00 83.31 81 SER A N 1
ATOM 643 C CA . SER A 1 81 ? -1.059 -10.377 -23.372 1.00 83.31 81 SER A CA 1
ATOM 644 C C . SER A 1 81 ? -0.954 -11.862 -23.028 1.00 83.31 81 SER A C 1
ATOM 646 O O . SER A 1 81 ? -1.951 -12.453 -22.617 1.00 83.31 81 SER A O 1
ATOM 648 N N . CYS A 1 82 ? 0.243 -12.454 -23.092 1.00 83.56 82 CYS A N 1
ATOM 649 C CA . CYS A 1 82 ? 0.464 -13.847 -22.712 1.00 83.56 82 CYS A CA 1
ATOM 650 C C . CYS A 1 82 ? 0.130 -14.092 -21.232 1.00 83.56 82 CYS A C 1
ATOM 652 O O . CYS A 1 82 ? -0.668 -14.981 -20.926 1.00 83.56 82 CYS A O 1
ATOM 654 N N . THR A 1 83 ? 0.644 -13.255 -20.323 1.00 83.44 83 THR A N 1
ATOM 655 C CA . THR A 1 83 ? 0.320 -13.345 -18.885 1.00 83.44 83 THR A CA 1
ATOM 656 C C . THR A 1 83 ? -1.192 -13.241 -18.646 1.00 83.44 83 THR A C 1
ATOM 658 O O . THR A 1 83 ? -1.772 -14.094 -17.966 1.00 83.44 83 THR A O 1
ATOM 661 N N . ALA A 1 84 ? -1.864 -12.260 -19.259 1.00 83.06 84 ALA A N 1
ATOM 662 C CA . ALA A 1 84 ? -3.311 -12.079 -19.148 1.00 83.06 84 ALA A CA 1
ATOM 663 C C . ALA A 1 84 ? -4.106 -13.284 -19.684 1.00 83.06 84 ALA A C 1
ATOM 665 O O . ALA A 1 84 ? -5.015 -13.772 -19.007 1.00 83.06 84 ALA A O 1
ATOM 666 N N . VAL A 1 85 ? -3.756 -13.792 -20.869 1.00 85.19 85 VAL A N 1
ATOM 667 C CA . VAL A 1 85 ? -4.442 -14.922 -21.514 1.00 85.19 85 VAL A CA 1
ATOM 668 C C . VAL A 1 85 ? -4.279 -16.199 -20.699 1.00 85.19 85 VAL A C 1
ATOM 670 O O . VAL A 1 85 ? -5.274 -16.874 -20.443 1.00 85.19 85 VAL A O 1
ATOM 673 N N . VAL A 1 86 ? -3.068 -16.515 -20.228 1.00 83.75 86 VAL A N 1
ATOM 674 C CA . VAL A 1 86 ? -2.818 -17.718 -19.415 1.00 83.75 86 VAL A CA 1
ATOM 675 C C . VAL A 1 86 ? -3.677 -17.701 -18.149 1.00 83.75 86 VAL A C 1
ATOM 677 O O . VAL A 1 86 ? -4.312 -18.705 -17.821 1.00 83.75 86 VAL A O 1
ATOM 680 N N . ILE A 1 87 ? -3.775 -16.557 -17.469 1.00 83.38 87 ILE A N 1
ATOM 681 C CA . ILE A 1 87 ? -4.550 -16.427 -16.226 1.00 83.38 87 ILE A CA 1
ATOM 682 C C . ILE A 1 87 ? -6.061 -16.494 -16.493 1.00 83.38 87 ILE A C 1
ATOM 684 O O . ILE A 1 87 ? -6.783 -17.173 -15.756 1.00 83.38 87 ILE A O 1
ATOM 688 N N . VAL A 1 88 ? -6.547 -15.867 -17.569 1.00 83.31 88 VAL A N 1
ATOM 689 C CA . VAL A 1 88 ? -7.955 -15.966 -17.999 1.00 83.31 88 VAL A CA 1
ATOM 690 C C . VAL A 1 88 ? -8.311 -17.411 -18.362 1.00 83.31 88 VAL A C 1
ATOM 692 O O . VAL A 1 88 ? -9.342 -17.920 -17.913 1.00 83.31 88 VAL A O 1
ATOM 695 N N . CYS A 1 89 ? -7.447 -18.104 -19.108 1.00 82.38 89 CYS A N 1
ATOM 696 C CA . CYS A 1 89 ? -7.613 -19.516 -19.450 1.00 82.38 89 CYS A CA 1
ATOM 697 C C . CYS A 1 89 ? -7.658 -20.394 -18.195 1.00 82.38 89 CYS A C 1
ATOM 699 O O . CYS A 1 89 ? -8.582 -21.195 -18.046 1.00 82.38 89 CYS A O 1
ATOM 701 N N . CYS A 1 90 ? -6.732 -20.201 -17.250 1.00 79.38 90 CYS A N 1
ATOM 702 C CA . CYS A 1 90 ? -6.726 -20.936 -15.984 1.00 79.38 90 CYS A CA 1
ATOM 703 C C . CYS A 1 90 ? -8.023 -20.711 -15.192 1.00 79.38 90 CYS A C 1
ATOM 705 O O . CYS A 1 90 ? -8.615 -21.667 -14.686 1.00 79.38 90 CYS A O 1
ATOM 707 N N . TYR A 1 91 ? -8.520 -19.473 -15.136 1.00 78.62 91 TYR A N 1
ATOM 708 C CA . TYR A 1 91 ? -9.794 -19.164 -14.488 1.00 78.62 91 TYR A CA 1
ATOM 709 C C . TYR A 1 91 ? -10.978 -19.889 -15.148 1.00 78.62 91 TYR A C 1
ATOM 711 O O . TYR A 1 91 ? -11.824 -20.460 -14.456 1.00 78.62 91 TYR A O 1
ATOM 719 N N . PHE A 1 92 ? -11.030 -19.925 -16.482 1.00 79.81 92 PHE A N 1
ATOM 720 C CA . PHE A 1 92 ? -12.069 -20.649 -17.218 1.00 79.81 92 PHE A CA 1
ATOM 721 C C . PHE A 1 92 ? -12.037 -22.157 -16.982 1.00 79.81 92 PHE A C 1
ATOM 723 O O . PHE A 1 92 ? -13.098 -22.763 -16.806 1.00 79.81 92 PHE A O 1
ATOM 730 N N . VAL A 1 93 ? -10.844 -22.752 -16.959 1.00 79.44 93 VAL A N 1
ATOM 731 C CA . VAL A 1 93 ? -10.653 -24.182 -16.684 1.00 79.44 93 VAL A CA 1
ATOM 732 C C . VAL A 1 93 ? -11.211 -24.526 -15.303 1.00 79.44 93 VAL A C 1
ATOM 734 O O . VAL A 1 93 ? -12.050 -25.418 -15.187 1.00 79.44 93 VAL A O 1
ATOM 737 N N . HIS A 1 94 ? -10.870 -23.754 -14.269 1.00 78.06 94 HIS A N 1
ATOM 738 C CA . HIS A 1 94 ? -11.398 -23.979 -12.915 1.00 78.06 94 HIS A CA 1
ATOM 739 C C . HIS A 1 94 ? -12.897 -23.711 -12.794 1.00 78.06 94 HIS A C 1
ATOM 741 O O . HIS A 1 94 ? -13.605 -24.460 -12.120 1.00 78.06 94 HIS A O 1
ATOM 747 N N . LYS A 1 95 ? -13.422 -22.710 -13.511 1.00 75.31 95 LYS A N 1
ATOM 748 C CA . LYS A 1 95 ? -14.868 -22.459 -13.570 1.00 75.31 95 LYS A CA 1
ATOM 749 C C . LYS A 1 95 ? -15.627 -23.629 -14.205 1.00 75.31 95 LYS A C 1
ATOM 751 O O . LYS A 1 95 ? -16.703 -23.974 -13.720 1.00 75.31 95 LYS A O 1
ATOM 756 N N . LYS A 1 96 ? -15.075 -24.257 -15.251 1.00 75.19 96 LYS A N 1
ATOM 757 C CA . LYS A 1 96 ? -15.657 -25.459 -15.875 1.00 75.19 96 LYS A CA 1
ATOM 758 C C . LYS A 1 96 ? -15.562 -26.691 -14.972 1.00 75.19 96 LYS A C 1
ATOM 760 O O . LYS A 1 96 ? -16.517 -27.457 -14.913 1.00 75.19 96 LYS A O 1
ATOM 765 N N . ILE A 1 97 ? -14.457 -26.849 -14.244 1.00 75.75 97 ILE A N 1
ATOM 766 C CA . ILE A 1 97 ? -14.215 -27.990 -13.343 1.00 75.75 97 ILE A CA 1
ATOM 767 C C . ILE A 1 97 ? -14.995 -27.854 -12.014 1.00 75.75 97 ILE A C 1
ATOM 769 O O . ILE A 1 97 ? -15.106 -28.815 -11.262 1.00 75.75 97 ILE A O 1
ATOM 773 N N . LYS A 1 98 ? -15.587 -26.683 -11.719 1.00 66.19 98 LYS A N 1
ATOM 774 C CA . LYS A 1 98 ? -16.289 -26.357 -10.455 1.00 66.19 98 LYS A CA 1
ATOM 775 C C . LYS A 1 98 ? -15.433 -26.544 -9.189 1.00 66.19 98 LYS A C 1
ATOM 777 O O . LYS A 1 98 ? -15.958 -26.477 -8.078 1.00 66.19 98 LYS A O 1
ATOM 782 N N . CYS A 1 99 ? -14.121 -26.709 -9.333 1.00 62.50 99 CYS A N 1
ATOM 783 C CA . CYS A 1 99 ? -13.189 -26.776 -8.217 1.00 62.50 99 CYS A CA 1
ATOM 784 C C . CYS A 1 99 ? -12.707 -25.374 -7.843 1.00 62.50 99 CYS A C 1
ATOM 786 O O . CYS A 1 99 ? -12.425 -24.536 -8.700 1.00 62.50 99 CYS A O 1
ATOM 788 N N . ARG A 1 100 ? -12.590 -25.113 -6.537 1.00 64.69 100 ARG A N 1
ATOM 789 C CA . ARG A 1 100 ? -11.875 -23.926 -6.057 1.00 64.69 100 ARG A CA 1
ATOM 790 C C . ARG A 1 100 ? -10.389 -24.144 -6.291 1.00 64.69 100 ARG A C 1
ATOM 792 O O . ARG A 1 100 ? -9.881 -25.227 -6.011 1.00 64.69 100 ARG A O 1
ATOM 799 N N . ILE A 1 101 ? -9.703 -23.115 -6.774 1.00 68.81 101 ILE A N 1
ATOM 800 C CA . ILE A 1 101 ? -8.269 -23.204 -7.019 1.00 68.81 101 ILE A CA 1
ATOM 801 C C . ILE A 1 101 ? -7.572 -23.445 -5.661 1.00 68.81 101 ILE A C 1
ATOM 803 O O . ILE A 1 101 ? -7.835 -22.703 -4.709 1.00 68.81 101 ILE A O 1
ATOM 807 N N . PRO A 1 102 ? -6.738 -24.489 -5.513 1.00 74.62 102 PRO A N 1
ATOM 808 C CA . PRO A 1 102 ? -5.999 -24.730 -4.279 1.00 74.62 102 PRO A CA 1
ATOM 809 C C . PRO A 1 102 ? -4.784 -23.798 -4.192 1.00 74.62 102 PRO A C 1
ATOM 811 O O . PRO A 1 102 ? -4.141 -23.499 -5.197 1.00 74.62 102 PRO A O 1
ATOM 814 N N . MET A 1 103 ? -4.447 -23.339 -2.982 1.00 73.94 103 MET A N 1
ATOM 815 C CA . MET A 1 103 ? -3.393 -22.332 -2.765 1.00 73.94 103 MET A CA 1
ATOM 816 C C . MET A 1 103 ? -2.008 -22.781 -3.265 1.00 73.94 103 MET A C 1
ATOM 818 O O . MET A 1 103 ? -1.213 -21.947 -3.685 1.00 73.94 103 MET A O 1
ATOM 822 N N . ALA A 1 104 ? -1.745 -24.091 -3.286 1.00 77.12 104 ALA A N 1
ATOM 823 C CA . ALA A 1 104 ? -0.498 -24.674 -3.784 1.00 77.12 104 ALA A CA 1
ATOM 824 C C . ALA A 1 104 ? -0.329 -24.585 -5.314 1.00 77.12 104 ALA A C 1
ATOM 826 O O . ALA A 1 104 ? 0.793 -24.600 -5.808 1.00 77.12 104 ALA A O 1
ATOM 827 N N . LEU A 1 105 ? -1.424 -24.468 -6.072 1.00 81.38 105 LEU A N 1
ATOM 828 C CA . LEU A 1 105 ? -1.392 -24.444 -7.541 1.00 81.38 105 LEU A CA 1
ATOM 829 C C . LEU A 1 105 ? -1.196 -23.026 -8.101 1.00 81.38 105 LEU A C 1
ATOM 831 O O . LEU A 1 105 ? -0.820 -22.843 -9.254 1.00 81.38 105 LEU A O 1
ATOM 835 N N . LEU A 1 106 ? -1.408 -22.011 -7.264 1.00 81.31 106 LEU A N 1
ATOM 836 C CA . LEU A 1 106 ? -1.234 -20.605 -7.605 1.00 81.31 106 LEU A CA 1
ATOM 837 C C . LEU A 1 106 ? 0.198 -20.226 -8.055 1.00 81.31 106 LEU A C 1
ATOM 839 O O . LEU A 1 106 ? 0.312 -19.585 -9.099 1.00 81.31 106 LEU A O 1
ATOM 843 N N . PRO A 1 107 ? 1.289 -20.615 -7.359 1.00 83.62 107 PRO A N 1
ATOM 844 C CA . PRO A 1 107 ? 2.646 -20.317 -7.827 1.00 83.62 107 PRO A CA 1
ATOM 845 C C . PRO A 1 107 ? 2.974 -21.013 -9.154 1.00 83.62 107 PRO A C 1
ATOM 847 O O . PRO A 1 107 ? 3.697 -20.455 -9.972 1.00 83.62 107 PRO A O 1
ATOM 850 N N . VAL A 1 108 ? 2.395 -22.189 -9.420 1.00 85.31 108 VAL A N 1
ATOM 851 C CA . VAL A 1 108 ? 2.555 -22.874 -10.712 1.00 85.31 108 VAL A CA 1
ATOM 852 C C . VAL A 1 108 ? 1.913 -22.051 -11.830 1.00 85.31 108 VAL A C 1
ATOM 854 O O . VAL A 1 108 ? 2.532 -21.834 -12.869 1.00 85.31 108 VAL A O 1
ATOM 857 N N . TYR A 1 109 ? 0.711 -21.510 -11.605 1.00 83.75 109 TYR A N 1
ATOM 858 C CA . TYR A 1 109 ? 0.079 -20.596 -12.561 1.00 83.75 109 TYR A CA 1
ATOM 859 C C . TYR A 1 109 ? 0.841 -19.286 -12.738 1.00 83.75 109 TYR A C 1
ATOM 861 O O . TYR A 1 109 ? 0.913 -18.776 -13.855 1.00 83.75 109 TYR A O 1
ATOM 869 N N . ALA A 1 110 ? 1.449 -18.769 -11.670 1.00 84.06 110 ALA A N 1
ATOM 870 C CA . ALA A 1 110 ? 2.323 -17.606 -11.744 1.00 84.06 110 ALA A CA 1
ATOM 871 C C . ALA A 1 110 ? 3.515 -17.859 -12.675 1.00 84.06 110 ALA A C 1
ATOM 873 O O . ALA A 1 110 ? 3.759 -17.070 -13.584 1.00 84.06 110 ALA A O 1
ATOM 874 N N . LEU A 1 111 ? 4.204 -18.988 -12.502 1.00 85.25 111 LEU A N 1
ATOM 875 C CA . LEU A 1 111 ? 5.342 -19.368 -13.339 1.00 85.25 111 LEU A CA 1
ATOM 876 C C . LEU A 1 111 ? 4.931 -19.590 -14.798 1.00 85.25 111 LEU A C 1
ATOM 878 O O . LEU A 1 111 ? 5.582 -19.072 -15.702 1.00 85.25 111 LEU A O 1
ATOM 882 N N . LEU A 1 112 ? 3.816 -20.289 -15.033 1.00 84.75 112 LEU A N 1
ATOM 883 C CA . LEU A 1 112 ? 3.287 -20.510 -16.382 1.00 84.75 112 LEU A CA 1
ATOM 884 C C . LEU A 1 112 ? 2.935 -19.197 -17.087 1.00 84.75 112 LEU A C 1
ATOM 886 O O . LEU A 1 112 ? 3.198 -19.051 -18.281 1.00 84.75 112 LEU A O 1
ATOM 890 N N . SER A 1 113 ? 2.382 -18.227 -16.353 1.00 82.94 113 SER A N 1
ATOM 891 C CA . SER A 1 113 ? 2.044 -16.918 -16.918 1.00 82.94 113 SER A CA 1
ATOM 892 C C . SER A 1 113 ? 3.276 -16.146 -17.401 1.00 82.94 113 SER A C 1
ATOM 894 O O . SER A 1 113 ? 3.167 -15.403 -18.368 1.00 82.94 113 SER A O 1
ATOM 896 N N . GLN A 1 114 ? 4.450 -16.373 -16.800 1.00 84.75 114 GLN A N 1
ATOM 897 C CA . GLN A 1 114 ? 5.691 -15.650 -17.108 1.00 84.75 114 GLN A CA 1
ATOM 898 C C . GLN A 1 114 ? 6.580 -16.322 -18.160 1.00 84.75 114 GLN A C 1
ATOM 900 O O . GLN A 1 114 ? 7.704 -15.887 -18.404 1.00 84.75 114 GLN A O 1
ATOM 905 N N . THR A 1 115 ? 6.084 -17.368 -18.817 1.00 82.00 115 THR A N 1
ATOM 906 C CA . THR A 1 115 ? 6.830 -18.105 -19.847 1.00 82.00 115 THR A CA 1
ATOM 907 C C . THR A 1 115 ? 7.288 -17.213 -21.001 1.00 82.00 115 THR A C 1
ATOM 909 O O . THR A 1 115 ? 8.446 -17.300 -21.398 1.00 82.00 115 THR A O 1
ATOM 912 N N . ALA A 1 116 ? 6.437 -16.301 -21.486 1.00 80.06 116 ALA A N 1
ATOM 913 C CA . ALA A 1 116 ? 6.818 -15.344 -22.528 1.00 80.06 116 ALA A CA 1
ATOM 914 C C . ALA A 1 116 ? 7.963 -14.421 -22.080 1.00 80.06 116 ALA A C 1
ATOM 916 O O . ALA A 1 116 ? 8.937 -14.264 -22.810 1.00 80.06 116 ALA A O 1
ATOM 917 N N . TYR A 1 117 ? 7.890 -13.880 -20.859 1.00 81.50 117 TYR A N 1
ATOM 918 C CA . TYR A 1 117 ? 8.940 -13.021 -20.305 1.00 81.50 117 TYR A CA 1
ATOM 919 C C . TYR A 1 117 ? 10.286 -13.755 -20.213 1.00 81.50 117 TYR A C 1
ATOM 921 O O . TYR A 1 117 ? 11.317 -13.224 -20.622 1.00 81.50 117 TYR A O 1
ATOM 929 N N . MET A 1 118 ? 10.266 -15.015 -19.761 1.00 81.25 118 MET A N 1
ATOM 930 C CA . MET A 1 118 ? 11.471 -15.843 -19.713 1.00 81.25 118 MET A CA 1
ATOM 931 C C . MET A 1 118 ? 12.089 -16.051 -21.098 1.00 81.25 118 MET A C 1
ATOM 933 O O . MET A 1 118 ? 13.300 -15.926 -21.234 1.00 81.25 118 MET A O 1
ATOM 937 N N . VAL A 1 119 ? 11.290 -16.336 -22.131 1.00 82.31 119 VAL A N 1
ATOM 938 C CA . VAL A 1 119 ? 11.811 -16.593 -23.487 1.00 82.31 119 VAL A CA 1
ATOM 939 C C . VAL A 1 119 ? 12.545 -15.377 -24.055 1.00 82.31 119 VAL A C 1
ATOM 941 O O . VAL A 1 119 ? 13.611 -15.542 -24.644 1.00 82.31 119 VAL A O 1
ATOM 944 N N . PHE A 1 120 ? 12.024 -14.165 -23.849 1.00 78.56 120 PHE A N 1
ATOM 945 C CA . PHE A 1 120 ? 12.673 -12.953 -24.356 1.00 78.56 120 PHE A CA 1
ATOM 946 C C . PHE A 1 120 ? 13.942 -12.575 -23.576 1.00 78.56 120 PHE A C 1
ATOM 948 O O . PHE A 1 120 ? 14.905 -12.109 -24.178 1.00 78.56 120 PHE A O 1
ATOM 955 N N . HIS A 1 121 ? 13.982 -12.809 -22.260 1.00 76.94 121 HIS A N 1
ATOM 956 C CA . HIS A 1 121 ? 15.100 -12.379 -21.404 1.00 76.94 121 HIS A CA 1
ATOM 957 C C . HIS A 1 121 ? 16.168 -13.466 -21.148 1.00 76.94 121 HIS A C 1
ATOM 959 O O . HIS A 1 121 ? 17.251 -13.161 -20.653 1.00 76.94 121 HIS A O 1
ATOM 965 N N . LEU A 1 122 ? 15.928 -14.732 -21.515 1.00 74.75 122 LEU A N 1
ATOM 966 C CA . LEU A 1 122 ? 16.924 -15.818 -21.413 1.00 74.75 122 LEU A CA 1
ATOM 967 C C . LEU A 1 122 ? 17.981 -15.799 -22.533 1.00 74.75 122 LEU A C 1
ATOM 969 O O . LEU A 1 122 ? 18.921 -16.591 -22.493 1.00 74.75 122 LEU A O 1
ATOM 973 N N . GLY A 1 123 ? 17.860 -14.905 -23.519 1.00 65.94 123 GLY A N 1
ATOM 974 C CA . GLY A 1 123 ? 18.785 -14.822 -24.654 1.00 65.94 123 GLY A CA 1
ATOM 975 C C . GLY A 1 123 ? 20.199 -14.338 -24.305 1.00 65.94 123 GLY A C 1
ATOM 976 O O . GLY A 1 123 ? 21.110 -14.502 -25.113 1.00 65.94 123 GLY A O 1
ATOM 977 N N . SER A 1 124 ? 20.415 -13.762 -23.115 1.00 73.25 124 SER A N 1
ATOM 978 C CA . SER A 1 124 ? 21.726 -13.261 -22.688 1.00 73.25 124 SER A CA 1
ATOM 979 C C . SER A 1 124 ? 22.115 -13.748 -21.286 1.00 73.25 124 SER A C 1
ATOM 981 O O . SER A 1 124 ? 21.308 -13.742 -20.358 1.00 73.25 124 SER A O 1
ATOM 983 N N . ILE A 1 125 ? 23.385 -14.142 -21.111 1.00 73.50 125 ILE A N 1
ATOM 984 C CA . ILE A 1 125 ? 23.913 -14.706 -19.849 1.00 73.50 125 ILE A CA 1
ATOM 985 C C . ILE A 1 125 ? 23.714 -13.737 -18.669 1.00 73.50 125 ILE A C 1
ATOM 987 O O . ILE A 1 125 ? 23.387 -14.161 -17.561 1.00 73.50 125 ILE A O 1
ATOM 991 N N . ASN A 1 126 ? 23.831 -12.429 -18.916 1.00 79.00 126 ASN A N 1
ATOM 992 C CA . ASN A 1 126 ? 23.698 -11.395 -17.887 1.00 79.00 126 ASN A CA 1
ATOM 993 C C . ASN A 1 126 ? 22.249 -11.192 -17.401 1.00 79.00 126 ASN A C 1
ATOM 995 O O . ASN A 1 126 ? 22.047 -10.675 -16.305 1.00 79.00 126 ASN A O 1
ATOM 999 N N . GLN A 1 127 ? 21.239 -11.610 -18.172 1.00 80.94 127 GLN A N 1
ATOM 1000 C CA . GLN A 1 127 ? 19.819 -11.419 -17.840 1.00 80.94 127 GLN A CA 1
ATOM 1001 C C . GLN A 1 127 ? 19.183 -12.624 -17.129 1.00 80.94 127 GLN A C 1
ATOM 1003 O O . GLN A 1 127 ? 18.076 -12.511 -16.595 1.00 80.94 127 GLN A O 1
ATOM 1008 N N . ILE A 1 128 ? 19.894 -13.752 -17.024 1.00 83.00 128 ILE A N 1
ATOM 1009 C CA . ILE A 1 128 ? 19.398 -14.959 -16.343 1.00 83.00 128 ILE A CA 1
ATOM 1010 C C . ILE A 1 128 ? 19.132 -14.679 -14.856 1.00 83.00 128 ILE A C 1
ATOM 1012 O O . ILE A 1 128 ? 18.053 -14.986 -14.344 1.00 83.00 128 ILE A O 1
ATOM 1016 N N . VAL A 1 129 ? 20.093 -14.063 -14.158 1.00 84.88 129 VAL A N 1
ATOM 1017 C CA . VAL A 1 129 ? 19.977 -13.781 -12.717 1.00 84.88 129 VAL A CA 1
ATOM 1018 C C . VAL A 1 129 ? 18.840 -12.787 -12.420 1.00 84.88 129 VAL A C 1
ATOM 1020 O O . VAL A 1 129 ? 17.986 -13.126 -11.596 1.00 84.88 129 VAL A O 1
ATOM 1023 N N . PRO A 1 130 ? 18.731 -11.625 -13.101 1.00 84.81 130 PRO A N 1
ATOM 1024 C CA . PRO A 1 130 ? 17.587 -10.719 -12.944 1.00 84.81 130 PRO A CA 1
ATOM 1025 C C . PRO A 1 130 ? 16.226 -11.382 -13.195 1.00 84.81 130 PRO A C 1
ATOM 1027 O O . PRO A 1 130 ? 15.276 -11.134 -12.452 1.00 84.81 130 PRO A O 1
ATOM 1030 N N . THR A 1 131 ? 16.135 -12.276 -14.185 1.00 85.50 131 THR A N 1
ATOM 1031 C CA . THR A 1 131 ? 14.891 -12.992 -14.521 1.00 85.50 131 THR A CA 1
ATOM 1032 C C . THR A 1 131 ? 14.476 -13.970 -13.417 1.00 85.50 131 THR A C 1
ATOM 1034 O O . THR A 1 131 ? 13.300 -14.048 -13.062 1.00 85.50 131 THR A O 1
ATOM 1037 N N . LEU A 1 132 ? 15.421 -14.689 -12.805 1.00 86.75 132 LEU A N 1
ATOM 1038 C CA . LEU A 1 132 ? 15.114 -15.555 -11.660 1.00 86.75 132 LEU A CA 1
ATOM 1039 C C . LEU A 1 132 ? 14.674 -14.739 -10.438 1.00 86.75 132 LEU A C 1
ATOM 1041 O O . LEU A 1 132 ? 13.694 -15.089 -9.776 1.00 86.75 132 LEU A O 1
ATOM 1045 N N . VAL A 1 133 ? 15.355 -13.622 -10.170 1.00 88.94 133 VAL A N 1
ATOM 1046 C CA . VAL A 1 133 ? 15.001 -12.702 -9.079 1.00 88.94 133 VAL A CA 1
ATOM 1047 C C . VAL A 1 133 ? 13.599 -12.113 -9.288 1.00 88.94 133 VAL A C 1
ATOM 1049 O O . VAL A 1 133 ? 12.812 -12.075 -8.341 1.00 88.94 133 VAL A O 1
ATOM 1052 N N . TYR A 1 134 ? 13.245 -11.738 -10.522 1.00 89.56 134 TYR A N 1
ATOM 1053 C CA . TYR A 1 134 ? 11.903 -11.281 -10.900 1.00 89.56 134 TYR A CA 1
ATOM 1054 C C . TYR A 1 134 ? 10.814 -12.285 -10.499 1.00 89.56 134 TYR A C 1
ATOM 1056 O O . TYR A 1 134 ? 9.830 -11.918 -9.852 1.00 89.56 134 TYR A O 1
ATOM 1064 N N . LEU A 1 135 ? 11.002 -13.563 -10.845 1.00 89.38 135 LEU A N 1
ATOM 1065 C CA . LEU A 1 135 ? 10.022 -14.615 -10.570 1.00 89.38 135 LEU A CA 1
ATOM 1066 C C . LEU A 1 135 ? 9.870 -14.867 -9.071 1.00 89.38 135 LEU A C 1
ATOM 1068 O O . LEU A 1 135 ? 8.748 -14.908 -8.563 1.00 89.38 135 LEU A O 1
ATOM 1072 N N . VAL A 1 136 ? 10.989 -15.006 -8.355 1.00 90.88 136 VAL A N 1
ATOM 1073 C CA . VAL A 1 136 ? 10.977 -15.299 -6.916 1.00 90.88 136 VAL A CA 1
ATOM 1074 C C . VAL A 1 136 ? 10.336 -14.151 -6.138 1.00 90.88 136 VAL A C 1
ATOM 1076 O O . VAL A 1 136 ? 9.409 -14.384 -5.359 1.00 90.88 136 VAL A O 1
ATOM 1079 N N . ILE A 1 137 ? 10.767 -12.907 -6.377 1.00 91.00 137 ILE A N 1
ATOM 1080 C CA . ILE A 1 137 ? 10.214 -11.734 -5.684 1.00 91.00 137 ILE A CA 1
ATOM 1081 C C . ILE A 1 137 ? 8.737 -11.549 -6.033 1.00 91.00 137 ILE A C 1
ATOM 1083 O O . ILE A 1 137 ? 7.935 -11.263 -5.143 1.00 91.00 137 ILE A O 1
ATOM 1087 N N . GLY A 1 138 ? 8.350 -11.761 -7.291 1.00 90.00 138 GLY A N 1
ATOM 1088 C CA . GLY A 1 138 ? 6.954 -11.649 -7.692 1.00 90.00 138 GLY A CA 1
ATOM 1089 C C . GLY A 1 138 ? 6.051 -12.686 -7.014 1.00 90.00 138 GLY A C 1
ATOM 1090 O O . GLY A 1 138 ? 5.013 -12.337 -6.453 1.00 90.00 138 GLY A O 1
ATOM 1091 N N . ILE A 1 139 ? 6.469 -13.953 -6.942 1.00 91.06 139 ILE A N 1
ATOM 1092 C CA . ILE A 1 139 ? 5.701 -14.994 -6.234 1.00 91.06 139 ILE A CA 1
ATOM 1093 C C . ILE A 1 139 ? 5.562 -14.663 -4.740 1.00 91.06 139 ILE A C 1
ATOM 1095 O O . ILE A 1 139 ? 4.469 -14.784 -4.180 1.00 91.06 139 ILE A O 1
ATOM 1099 N N . LEU A 1 140 ? 6.635 -14.202 -4.090 1.00 91.69 140 LEU A N 1
ATOM 1100 C CA . LEU A 1 140 ? 6.580 -13.781 -2.685 1.00 91.69 140 LEU A CA 1
ATOM 1101 C C . LEU A 1 140 ? 5.618 -12.601 -2.489 1.00 91.69 140 LEU A C 1
ATOM 1103 O O . LEU A 1 140 ? 4.779 -12.620 -1.583 1.00 91.69 140 LEU A O 1
ATOM 1107 N N . PHE A 1 141 ? 5.683 -11.604 -3.373 1.00 92.50 141 PHE A N 1
ATOM 1108 C CA . PHE A 1 141 ? 4.797 -10.444 -3.329 1.00 92.50 141 PHE A CA 1
ATOM 1109 C C . PHE A 1 141 ? 3.330 -10.818 -3.581 1.00 92.50 141 PHE A C 1
ATOM 1111 O O . PHE A 1 141 ? 2.433 -10.313 -2.907 1.00 92.50 141 PHE A O 1
ATOM 1118 N N . MET A 1 142 ? 3.066 -11.765 -4.481 1.00 91.88 142 MET A N 1
ATOM 1119 C CA . MET A 1 142 ? 1.725 -12.287 -4.745 1.00 91.88 142 MET A CA 1
ATOM 1120 C C . MET A 1 142 ? 1.078 -12.864 -3.484 1.00 91.88 142 MET A C 1
ATOM 1122 O O . MET A 1 142 ? -0.082 -12.556 -3.189 1.00 91.88 142 MET A O 1
ATOM 1126 N N . PHE A 1 143 ? 1.815 -13.665 -2.707 1.00 90.62 143 PHE A N 1
ATOM 1127 C CA . PHE A 1 143 ? 1.303 -14.200 -1.445 1.00 90.62 143 PHE A CA 1
ATOM 1128 C C . PHE A 1 143 ? 0.991 -13.093 -0.432 1.00 90.62 143 PHE A C 1
ATOM 1130 O O . PHE A 1 143 ? -0.056 -13.157 0.225 1.00 90.62 143 PHE A O 1
ATOM 1137 N N . ALA A 1 144 ? 1.837 -12.060 -0.348 1.00 90.94 144 ALA A N 1
ATOM 1138 C CA . ALA A 1 144 ? 1.578 -10.892 0.493 1.00 90.94 144 ALA A CA 1
ATOM 1139 C C . ALA A 1 144 ? 0.285 -10.172 0.065 1.00 90.94 144 ALA A C 1
ATOM 1141 O O . ALA A 1 144 ? -0.596 -9.936 0.896 1.00 90.94 144 ALA A O 1
ATOM 1142 N N . CYS A 1 145 ? 0.100 -9.917 -1.235 1.00 89.69 145 CYS A N 1
ATOM 1143 C CA . CYS A 1 145 ? -1.117 -9.298 -1.765 1.00 89.69 145 CYS A CA 1
ATOM 1144 C C . CYS A 1 145 ? -2.376 -10.122 -1.467 1.00 89.69 145 CYS A C 1
ATOM 1146 O O . CYS A 1 145 ? -3.391 -9.557 -1.063 1.00 89.69 145 CYS A O 1
ATOM 1148 N N . ILE A 1 146 ? -2.332 -11.452 -1.601 1.00 88.50 146 ILE A N 1
ATOM 1149 C CA . ILE A 1 146 ? -3.488 -12.316 -1.301 1.00 88.50 146 ILE A CA 1
ATOM 1150 C C . ILE A 1 146 ? -3.895 -12.209 0.168 1.00 88.50 146 ILE A C 1
ATOM 1152 O O . ILE A 1 146 ? -5.089 -12.125 0.473 1.00 88.50 146 ILE A O 1
ATOM 1156 N N . LYS A 1 147 ? -2.924 -12.202 1.089 1.00 87.25 147 LYS A N 1
ATOM 1157 C CA . LYS A 1 147 ? -3.197 -12.035 2.524 1.00 87.25 147 LYS A CA 1
ATOM 1158 C C . LYS A 1 147 ? -3.868 -10.690 2.790 1.00 87.25 147 LYS A C 1
ATOM 1160 O O . LYS A 1 147 ? -4.912 -10.662 3.437 1.00 87.25 147 LYS A O 1
ATOM 1165 N N . ILE A 1 148 ? -3.341 -9.614 2.213 1.00 85.94 148 ILE A N 1
ATOM 1166 C CA . ILE A 1 148 ? -3.881 -8.255 2.348 1.00 85.94 148 ILE A CA 1
ATOM 1167 C C . ILE A 1 148 ? -5.306 -8.165 1.805 1.00 85.94 148 ILE A C 1
ATOM 1169 O O . ILE A 1 148 ? -6.209 -7.706 2.503 1.00 85.94 148 ILE A O 1
ATOM 1173 N N . PHE A 1 149 ? -5.550 -8.652 0.590 1.00 82.56 149 PHE A N 1
ATOM 1174 C CA . PHE A 1 149 ? -6.885 -8.611 0.002 1.00 82.56 149 PHE A CA 1
ATOM 1175 C C . PHE A 1 149 ? -7.887 -9.471 0.758 1.00 82.56 149 PHE A C 1
ATOM 1177 O O . PHE A 1 149 ? -9.040 -9.070 0.896 1.00 82.56 149 PHE A O 1
ATOM 1184 N N . LYS A 1 150 ? -7.470 -10.620 1.300 1.00 79.12 150 LYS A N 1
ATOM 1185 C CA . LYS A 1 150 ? -8.332 -11.428 2.168 1.00 79.12 150 LYS A CA 1
ATOM 1186 C C . LYS A 1 150 ? -8.718 -10.660 3.433 1.00 79.12 150 LYS A C 1
ATOM 1188 O O . LYS A 1 150 ? -9.875 -10.731 3.840 1.00 79.12 150 LYS A O 1
ATOM 1193 N N . VAL A 1 151 ? -7.798 -9.897 4.023 1.00 76.06 151 VAL A N 1
ATOM 1194 C CA . VAL A 1 151 ? -8.108 -9.020 5.163 1.00 76.06 151 VAL A CA 1
ATOM 1195 C C . VAL A 1 151 ? -9.101 -7.934 4.749 1.00 76.06 151 VAL A C 1
ATOM 1197 O O . VAL A 1 151 ? -10.183 -7.853 5.328 1.00 76.06 151 VAL A O 1
ATOM 1200 N N . PHE A 1 152 ? -8.794 -7.158 3.707 1.00 74.44 152 PHE A N 1
ATOM 1201 C CA . PHE A 1 152 ? -9.642 -6.041 3.284 1.00 74.44 152 PHE A CA 1
ATOM 1202 C C . PHE A 1 152 ? -11.033 -6.473 2.794 1.00 74.44 152 PHE A C 1
ATOM 1204 O O . PHE A 1 152 ? -12.012 -5.796 3.097 1.00 74.44 152 PHE A O 1
ATOM 1211 N N . LEU A 1 153 ? -11.142 -7.587 2.058 1.00 68.44 153 LEU A N 1
ATOM 1212 C CA . LEU A 1 153 ? -12.405 -8.043 1.462 1.00 68.44 153 LEU A CA 1
ATOM 1213 C C . LEU A 1 153 ? -13.248 -8.918 2.399 1.00 68.44 153 LEU A C 1
ATOM 1215 O O . LEU A 1 153 ? -14.471 -8.860 2.311 1.00 68.44 153 LEU A O 1
ATOM 1219 N N . VAL A 1 154 ? -12.631 -9.747 3.255 1.00 63.53 154 VAL A N 1
ATOM 1220 C CA . VAL A 1 154 ? -13.359 -10.738 4.078 1.00 63.53 154 VAL A CA 1
ATOM 1221 C C . VAL A 1 154 ? -13.500 -10.298 5.534 1.00 63.53 154 VAL A C 1
ATOM 1223 O O . VAL A 1 154 ? -14.565 -10.491 6.112 1.00 63.53 154 VAL A O 1
ATOM 1226 N N . LYS A 1 155 ? -12.454 -9.721 6.145 1.00 60.03 155 LYS A N 1
ATOM 1227 C CA . LYS A 1 155 ? -12.505 -9.294 7.558 1.00 60.03 155 LYS A CA 1
ATOM 1228 C C . LYS A 1 155 ? -13.136 -7.909 7.742 1.00 60.03 155 LYS A C 1
ATOM 1230 O O . LYS A 1 155 ? -13.669 -7.637 8.813 1.00 60.03 155 LYS A O 1
ATOM 1235 N N . GLY A 1 156 ? -13.107 -7.065 6.709 1.00 54.16 156 GLY A N 1
ATOM 1236 C CA . GLY A 1 156 ? -13.585 -5.684 6.774 1.00 54.16 156 GLY A CA 1
ATOM 1237 C C . GLY A 1 156 ? -12.609 -4.738 7.487 1.00 54.16 156 GLY A C 1
ATOM 1238 O O . GLY A 1 156 ? -11.694 -5.159 8.196 1.00 54.16 156 GLY A O 1
ATOM 1239 N N . VAL A 1 157 ? -12.787 -3.433 7.266 1.00 54.97 157 VAL A N 1
ATOM 1240 C CA . VAL A 1 157 ? -11.940 -2.372 7.836 1.00 54.97 157 VAL A CA 1
ATOM 1241 C C . VAL A 1 157 ? -12.376 -2.128 9.285 1.00 54.97 157 VAL A C 1
ATOM 1243 O O . VAL A 1 157 ? -13.431 -1.546 9.512 1.00 54.97 157 VAL A O 1
ATOM 1246 N N . GLY A 1 158 ? -11.610 -2.627 10.260 1.00 51.81 158 GLY A N 1
ATOM 1247 C CA . GLY A 1 158 ? -11.889 -2.405 11.689 1.00 51.81 158 GLY A CA 1
ATOM 1248 C C . GLY A 1 158 ? -11.449 -3.523 12.639 1.00 51.81 158 GLY A C 1
ATOM 1249 O O . GLY A 1 158 ? -11.511 -3.351 13.858 1.00 51.81 158 GLY A O 1
ATOM 1250 N N . LEU A 1 159 ? -10.990 -4.667 12.119 1.00 57.88 159 LEU A N 1
ATOM 1251 C CA . LEU A 1 159 ? -10.400 -5.722 12.946 1.00 57.88 159 LEU A CA 1
ATOM 1252 C C . LEU A 1 159 ? -8.905 -5.466 13.193 1.00 57.88 159 LEU A C 1
ATOM 1254 O O . LEU A 1 159 ? -8.202 -4.970 12.313 1.00 57.88 159 LEU A O 1
ATOM 1258 N N . LYS A 1 160 ? -8.404 -5.858 14.372 1.00 67.44 160 LYS A N 1
ATOM 1259 C CA . LYS A 1 160 ? -6.970 -5.809 14.684 1.00 67.44 160 LYS A CA 1
ATOM 1260 C C . LYS A 1 160 ? -6.201 -6.717 13.717 1.00 67.44 160 LYS A C 1
ATOM 1262 O O . LYS A 1 160 ? -6.484 -7.913 13.639 1.00 67.44 160 LYS A O 1
ATOM 1267 N N . LEU A 1 161 ? -5.249 -6.129 12.993 1.00 71.62 161 LEU A N 1
ATOM 1268 C CA . LEU A 1 161 ? -4.322 -6.847 12.118 1.00 71.62 161 LEU A CA 1
ATOM 1269 C C . LEU A 1 161 ? -3.439 -7.764 12.968 1.00 71.62 161 LEU A C 1
ATOM 1271 O O . LEU A 1 161 ? -2.923 -7.342 14.008 1.00 71.62 161 LEU A O 1
ATOM 1275 N N . THR A 1 162 ? -3.261 -9.013 12.539 1.00 80.81 162 THR A N 1
ATOM 1276 C CA . THR A 1 162 ? -2.230 -9.873 13.135 1.00 80.81 162 THR A CA 1
ATOM 1277 C C . THR A 1 162 ? -0.836 -9.364 12.760 1.00 80.81 162 THR A C 1
ATOM 1279 O O . THR A 1 162 ? -0.682 -8.582 11.820 1.00 80.81 162 THR A O 1
ATOM 1282 N N . ILE A 1 163 ? 0.194 -9.807 13.486 1.00 83.12 163 ILE A N 1
ATOM 1283 C CA . ILE A 1 163 ? 1.586 -9.412 13.212 1.00 83.12 163 ILE A CA 1
ATOM 1284 C C . ILE A 1 163 ? 1.956 -9.753 11.757 1.00 83.12 163 ILE A C 1
ATOM 1286 O O . ILE A 1 163 ? 2.459 -8.894 11.037 1.00 83.12 163 ILE A O 1
ATOM 1290 N N . ASP A 1 164 ? 1.585 -10.947 11.289 1.00 85.75 164 ASP A N 1
ATOM 1291 C CA . ASP A 1 164 ? 1.818 -11.385 9.906 1.00 85.75 164 ASP A CA 1
ATOM 1292 C C . ASP A 1 164 ? 1.089 -10.516 8.868 1.00 85.75 164 ASP A C 1
ATOM 1294 O O . ASP A 1 164 ? 1.630 -10.213 7.805 1.00 85.75 164 ASP A O 1
ATOM 1298 N N . GLU A 1 165 ? -0.146 -10.093 9.161 1.00 86.69 165 GLU A N 1
ATOM 1299 C CA . GLU A 1 165 ? -0.924 -9.223 8.272 1.00 86.69 165 GLU A CA 1
ATOM 1300 C C . GLU A 1 165 ? -0.322 -7.816 8.209 1.00 86.69 165 GLU A C 1
ATOM 1302 O O . GLU A 1 165 ? -0.252 -7.230 7.130 1.00 86.69 165 GLU A O 1
ATOM 1307 N N . SER A 1 166 ? 0.177 -7.309 9.339 1.00 85.00 166 SER A N 1
ATOM 1308 C CA . SER A 1 166 ? 0.909 -6.042 9.408 1.00 85.00 166 SER A CA 1
ATOM 1309 C C . SER A 1 166 ? 2.192 -6.087 8.574 1.00 85.00 166 SER A C 1
ATOM 1311 O O . SER A 1 166 ? 2.453 -5.164 7.802 1.00 85.00 166 SER A O 1
ATOM 1313 N N . LEU A 1 167 ? 2.960 -7.180 8.653 1.00 90.00 167 LEU A N 1
ATOM 1314 C CA . LEU A 1 167 ? 4.154 -7.375 7.824 1.00 90.00 167 LEU A CA 1
ATOM 1315 C C . LEU A 1 167 ? 3.811 -7.397 6.329 1.00 90.00 167 LEU A C 1
ATOM 1317 O O . LEU A 1 167 ? 4.482 -6.728 5.547 1.00 90.00 167 LEU A O 1
ATOM 1321 N N . CYS A 1 168 ? 2.726 -8.073 5.933 1.00 90.44 168 CYS A N 1
ATOM 1322 C CA . CYS A 1 168 ? 2.274 -8.058 4.539 1.00 90.44 168 CYS A CA 1
ATOM 1323 C C . CYS A 1 168 ? 1.908 -6.636 4.080 1.00 90.44 168 CYS A C 1
ATOM 1325 O O . CYS A 1 168 ? 2.305 -6.2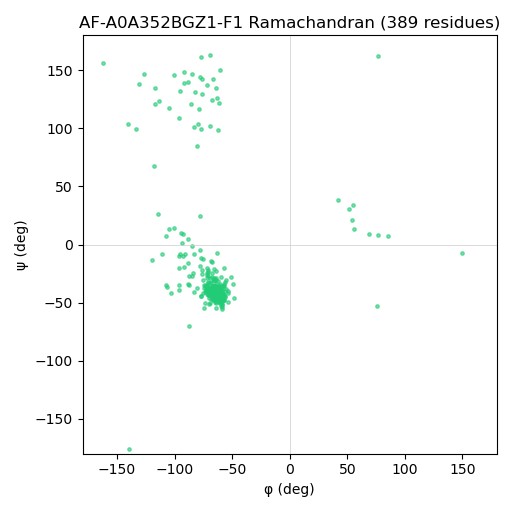25 2.990 1.00 90.44 168 CYS A O 1
ATOM 1327 N N . VAL A 1 169 ? 1.199 -5.862 4.912 1.00 89.88 169 VAL A N 1
ATOM 1328 C CA . VAL A 1 169 ? 0.889 -4.449 4.622 1.00 89.88 169 VAL A CA 1
ATOM 1329 C C . VAL A 1 169 ? 2.168 -3.625 4.461 1.00 89.88 169 VAL A C 1
ATOM 1331 O O . VAL A 1 169 ? 2.248 -2.820 3.536 1.00 89.88 169 VAL A O 1
ATOM 1334 N N . CYS A 1 170 ? 3.191 -3.862 5.287 1.00 91.50 170 CYS A N 1
ATOM 1335 C CA . CYS A 1 170 ? 4.490 -3.205 5.136 1.00 91.50 170 CYS A CA 1
ATOM 1336 C C . CYS A 1 170 ? 5.131 -3.541 3.785 1.00 91.50 170 CYS A C 1
ATOM 1338 O O . CYS A 1 170 ? 5.530 -2.631 3.068 1.00 91.50 170 CYS A O 1
ATOM 1340 N N . THR A 1 171 ? 5.172 -4.816 3.385 1.00 92.75 171 THR A N 1
ATOM 1341 C CA . THR A 1 171 ? 5.702 -5.226 2.072 1.00 92.75 171 THR A CA 1
ATOM 1342 C C . THR A 1 171 ? 4.935 -4.582 0.912 1.00 92.75 171 THR A C 1
ATOM 1344 O O . THR A 1 171 ? 5.535 -4.177 -0.082 1.00 92.75 171 THR A O 1
ATOM 1347 N N . PHE A 1 172 ? 3.617 -4.429 1.039 1.00 92.88 172 PHE A N 1
ATOM 1348 C CA . PHE A 1 172 ? 2.809 -3.715 0.051 1.00 92.88 172 PHE A CA 1
ATOM 1349 C C . PHE A 1 172 ? 3.137 -2.222 -0.014 1.00 92.88 172 PHE A C 1
ATOM 1351 O O . PHE A 1 172 ? 3.248 -1.674 -1.108 1.00 92.88 172 PHE A O 1
ATOM 1358 N N . LEU A 1 173 ? 3.367 -1.577 1.133 1.00 93.00 173 LEU A N 1
ATOM 1359 C CA . LEU A 1 173 ? 3.842 -0.193 1.184 1.00 93.00 173 LEU A CA 1
ATOM 1360 C C . LEU A 1 173 ? 5.243 -0.039 0.578 1.00 93.00 173 LEU A C 1
ATOM 1362 O O . LEU A 1 173 ? 5.475 0.945 -0.113 1.00 93.00 173 LEU A O 1
ATOM 1366 N N . VAL A 1 174 ? 6.144 -1.015 0.746 1.00 93.94 174 VAL A N 1
ATOM 1367 C CA . VAL A 1 174 ? 7.454 -1.015 0.065 1.00 93.94 174 VAL A CA 1
ATOM 1368 C C . VAL A 1 174 ? 7.274 -1.020 -1.456 1.00 93.94 174 VAL A C 1
ATOM 1370 O O . VAL A 1 174 ? 7.862 -0.188 -2.147 1.00 93.94 174 VAL A O 1
ATOM 1373 N N . ALA A 1 175 ? 6.427 -1.905 -1.987 1.00 92.50 175 ALA A N 1
ATOM 1374 C CA . ALA A 1 175 ? 6.156 -1.954 -3.425 1.00 92.50 175 ALA A CA 1
ATOM 1375 C C . ALA A 1 175 ? 5.504 -0.656 -3.938 1.00 92.50 175 ALA A C 1
ATOM 1377 O O . ALA A 1 175 ? 5.839 -0.180 -5.022 1.00 92.50 175 ALA A O 1
ATOM 1378 N N . LEU A 1 176 ? 4.612 -0.046 -3.147 1.00 92.56 176 LEU A N 1
ATOM 1379 C CA . LEU A 1 176 ? 4.042 1.265 -3.467 1.00 92.56 176 LEU A CA 1
ATOM 1380 C C . LEU A 1 176 ? 5.101 2.367 -3.457 1.00 92.56 176 LEU A C 1
ATOM 1382 O O . LEU A 1 176 ? 5.111 3.191 -4.364 1.00 92.56 176 LEU A O 1
ATOM 1386 N N . GLY A 1 177 ? 6.002 2.372 -2.474 1.00 91.06 177 GLY A N 1
ATOM 1387 C CA . GLY A 1 177 ? 7.111 3.323 -2.395 1.00 91.06 177 GLY A CA 1
ATOM 1388 C C . GLY A 1 177 ? 8.037 3.232 -3.608 1.00 91.06 177 GLY A C 1
ATOM 1389 O O . GLY A 1 177 ? 8.406 4.261 -4.165 1.00 91.06 177 GLY A O 1
ATOM 1390 N N . SER A 1 178 ? 8.338 2.015 -4.075 1.00 91.00 178 SER A N 1
ATOM 1391 C CA . SER A 1 178 ? 9.103 1.787 -5.311 1.00 91.00 178 SER A CA 1
ATOM 1392 C C . SER A 1 178 ? 8.369 2.337 -6.543 1.00 91.00 178 SER A C 1
ATOM 1394 O O . SER A 1 178 ? 8.957 3.080 -7.329 1.00 91.00 178 SER A O 1
ATOM 1396 N N . GLY A 1 179 ? 7.060 2.087 -6.665 1.00 88.94 179 GLY A N 1
ATOM 1397 C CA . GLY A 1 179 ? 6.241 2.649 -7.748 1.00 88.94 179 GLY A CA 1
ATOM 1398 C C . GLY A 1 179 ? 6.166 4.176 -7.744 1.00 88.94 179 GLY A C 1
ATOM 1399 O O . GLY A 1 179 ? 6.275 4.818 -8.787 1.00 88.94 179 GLY A O 1
ATOM 1400 N N . LEU A 1 180 ? 6.036 4.774 -6.560 1.00 89.81 180 LEU A N 1
ATOM 1401 C CA . LEU A 1 180 ? 6.021 6.225 -6.376 1.00 89.81 180 LEU A CA 1
ATOM 1402 C C . LEU A 1 180 ? 7.380 6.878 -6.635 1.00 89.81 180 LEU A C 1
ATOM 1404 O O . LEU A 1 180 ? 7.422 8.038 -7.037 1.00 89.81 180 LEU A O 1
ATOM 1408 N N . ALA A 1 181 ? 8.476 6.155 -6.403 1.00 87.19 181 ALA A N 1
ATOM 1409 C CA . ALA A 1 181 ? 9.821 6.610 -6.735 1.00 87.19 181 ALA A CA 1
ATOM 1410 C C . ALA A 1 181 ? 10.061 6.620 -8.253 1.00 87.19 181 ALA A C 1
ATOM 1412 O O . ALA A 1 181 ? 10.695 7.542 -8.760 1.00 87.19 181 ALA A O 1
ATOM 1413 N N . GLY A 1 182 ? 9.527 5.630 -8.980 1.00 81.62 182 GLY A N 1
ATOM 1414 C CA . GLY A 1 182 ? 9.583 5.585 -10.446 1.00 81.62 182 GLY A CA 1
ATOM 1415 C C . GLY A 1 182 ? 8.684 6.627 -1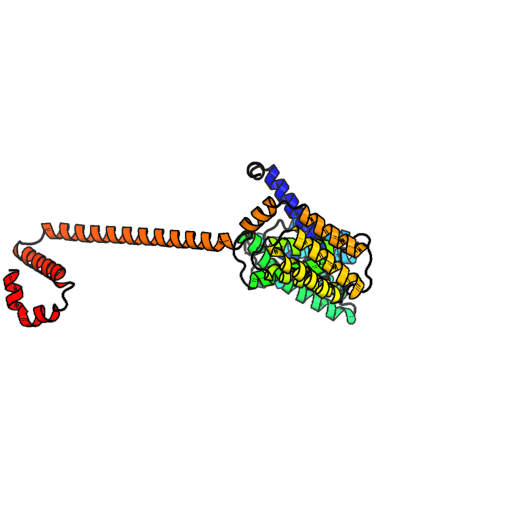1.124 1.00 81.62 182 GLY A C 1
ATOM 1416 O O . GLY A 1 182 ? 8.980 7.090 -12.224 1.00 81.62 182 GLY A O 1
ATOM 1417 N N . ALA A 1 183 ? 7.605 7.045 -10.460 1.00 81.50 183 ALA A N 1
ATOM 1418 C CA . ALA A 1 183 ? 6.690 8.058 -10.967 1.00 81.50 183 ALA A CA 1
ATOM 1419 C C . ALA A 1 183 ? 7.216 9.480 -10.679 1.00 81.50 183 ALA A C 1
ATOM 1421 O O . ALA A 1 183 ? 7.059 10.011 -9.580 1.00 81.50 183 ALA A O 1
ATOM 1422 N N . SER A 1 184 ? 7.799 10.141 -11.682 1.00 73.62 184 SER A N 1
ATOM 1423 C CA . SER A 1 184 ? 8.135 11.570 -11.607 1.00 73.62 184 SER A CA 1
ATOM 1424 C C . SER A 1 184 ? 7.292 12.374 -12.599 1.00 73.62 184 SER A C 1
ATOM 1426 O O . SER A 1 184 ? 7.278 12.103 -13.797 1.00 73.62 184 SER A O 1
ATOM 1428 N N . LEU A 1 185 ? 6.551 13.370 -12.105 1.00 70.00 185 LEU A N 1
ATOM 1429 C CA . LEU A 1 185 ? 5.788 14.293 -12.953 1.00 70.00 185 LEU A CA 1
ATOM 1430 C C . LEU A 1 185 ? 6.636 15.542 -13.172 1.00 70.00 185 LEU A C 1
ATOM 1432 O O . LEU A 1 185 ? 6.849 16.297 -12.231 1.00 70.00 185 LEU A O 1
ATOM 1436 N N . TRP A 1 186 ? 7.165 15.755 -14.379 1.00 59.91 186 TRP A N 1
ATOM 1437 C CA . TRP A 1 186 ? 7.924 16.970 -14.749 1.00 59.91 186 TRP A CA 1
ATOM 1438 C C . TRP A 1 186 ? 9.072 17.346 -13.774 1.00 59.91 186 TRP A C 1
ATOM 1440 O O . TRP A 1 186 ? 9.439 18.516 -13.595 1.00 59.91 186 TRP A O 1
ATOM 1450 N N . GLY A 1 187 ? 9.675 16.333 -13.141 1.00 64.69 187 GLY A N 1
ATOM 1451 C CA . GLY A 1 187 ? 10.750 16.479 -12.154 1.00 64.69 187 GLY A CA 1
ATOM 1452 C C . GLY A 1 187 ? 10.292 16.732 -10.711 1.00 64.69 187 GLY A C 1
ATOM 1453 O O . GLY A 1 187 ? 11.137 16.996 -9.861 1.00 64.69 187 GLY A O 1
ATOM 1454 N N . PHE A 1 188 ? 8.992 16.661 -10.417 1.00 71.81 188 PHE A N 1
ATOM 1455 C CA . PHE A 1 188 ? 8.475 16.599 -9.050 1.00 71.81 188 PHE A CA 1
ATOM 1456 C C . PHE A 1 188 ? 8.526 15.161 -8.525 1.00 71.81 188 PHE A C 1
ATOM 1458 O O . PHE A 1 188 ? 8.061 14.226 -9.185 1.00 71.81 188 PHE A O 1
ATOM 1465 N N . SER A 1 189 ? 9.068 14.990 -7.319 1.00 78.06 189 SER A N 1
ATOM 1466 C CA . SER A 1 189 ? 9.111 13.708 -6.616 1.00 78.06 189 SER A CA 1
ATOM 1467 C C . SER A 1 189 ? 7.739 13.385 -6.011 1.00 78.06 189 SER A C 1
ATOM 1469 O O . SER A 1 189 ? 7.383 13.885 -4.941 1.00 78.06 189 SER A O 1
ATOM 1471 N N . LEU A 1 190 ? 6.955 12.530 -6.680 1.00 83.81 190 LEU A N 1
ATOM 1472 C CA . LEU A 1 190 ? 5.636 12.105 -6.182 1.00 83.81 190 LEU A CA 1
ATOM 1473 C C . LEU A 1 190 ? 5.723 11.357 -4.854 1.00 83.81 190 LEU A C 1
ATOM 1475 O O . LEU A 1 190 ? 4.818 11.461 -4.023 1.00 83.81 190 LEU A O 1
ATOM 1479 N N . ILE A 1 191 ? 6.823 10.636 -4.643 1.00 86.44 191 ILE A N 1
ATOM 1480 C CA . ILE A 1 191 ? 7.059 9.932 -3.392 1.00 86.44 191 ILE A CA 1
ATOM 1481 C C . ILE A 1 191 ? 7.047 10.871 -2.187 1.00 86.44 191 ILE A C 1
ATOM 1483 O O . ILE A 1 191 ? 6.407 10.539 -1.200 1.00 86.44 191 ILE A O 1
ATOM 1487 N N . ASN A 1 192 ? 7.667 12.049 -2.265 1.00 87.12 192 ASN A N 1
ATOM 1488 C CA . ASN A 1 192 ? 7.734 12.962 -1.124 1.00 87.12 192 ASN A CA 1
ATOM 1489 C C . ASN A 1 192 ? 6.351 13.501 -0.762 1.00 87.12 192 ASN A C 1
ATOM 1491 O O . ASN A 1 192 ? 5.978 13.499 0.407 1.00 87.12 192 ASN A O 1
ATOM 1495 N N . LEU A 1 193 ? 5.561 13.873 -1.771 1.00 89.81 193 LEU A N 1
ATOM 1496 C CA . LEU A 1 193 ? 4.193 14.349 -1.580 1.00 89.81 193 LEU A CA 1
ATOM 1497 C C . LEU A 1 193 ? 3.331 13.290 -0.884 1.00 89.81 193 LEU A C 1
ATOM 1499 O O . LEU A 1 193 ? 2.692 13.566 0.133 1.00 89.81 193 LEU A O 1
ATOM 1503 N N . ILE A 1 194 ? 3.320 12.067 -1.420 1.00 90.88 194 ILE A N 1
ATOM 1504 C CA . ILE A 1 194 ? 2.449 10.999 -0.917 1.00 90.88 194 ILE A CA 1
ATOM 1505 C C . ILE A 1 194 ? 2.973 10.436 0.406 1.00 90.88 194 ILE A C 1
ATOM 1507 O O . ILE A 1 194 ? 2.174 10.157 1.298 1.00 90.88 194 ILE A O 1
ATOM 1511 N N . ALA A 1 195 ? 4.289 10.305 0.575 1.00 90.44 195 ALA A N 1
ATOM 1512 C CA . ALA A 1 195 ? 4.878 9.810 1.812 1.00 90.44 195 ALA A CA 1
ATOM 1513 C C . ALA A 1 195 ? 4.643 10.778 2.970 1.00 90.44 195 ALA A C 1
ATOM 1515 O O . ALA A 1 195 ? 4.150 10.338 4.004 1.00 90.44 195 ALA A O 1
ATOM 1516 N N . VAL A 1 196 ? 4.897 12.081 2.802 1.00 91.88 196 VAL A N 1
ATOM 1517 C CA . VAL A 1 196 ? 4.637 13.078 3.857 1.00 91.88 196 VAL A CA 1
ATOM 1518 C C . VAL A 1 196 ? 3.155 13.104 4.230 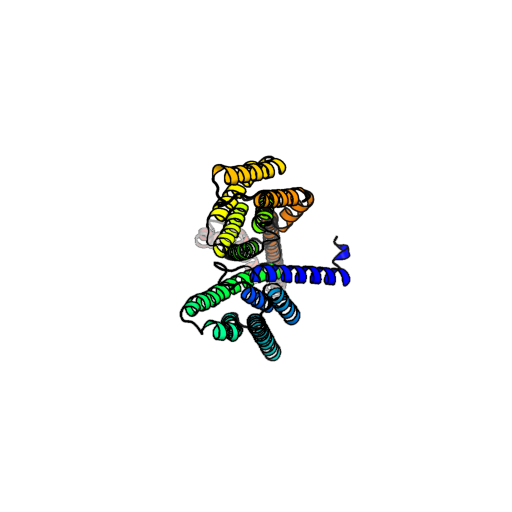1.00 91.88 196 VAL A C 1
ATOM 1520 O O . VAL A 1 196 ? 2.815 13.062 5.415 1.00 91.88 196 VAL A O 1
ATOM 1523 N N . PHE A 1 197 ? 2.265 13.068 3.233 1.00 91.94 197 PHE A N 1
ATOM 1524 C CA . PHE A 1 197 ? 0.825 12.980 3.468 1.00 91.94 197 PHE A CA 1
ATOM 1525 C C . PHE A 1 197 ? 0.438 11.727 4.273 1.00 91.94 197 PHE A C 1
ATOM 1527 O O . PHE A 1 197 ? -0.290 11.830 5.262 1.00 91.94 197 PHE A O 1
ATOM 1534 N N . LEU A 1 198 ? 0.935 10.546 3.885 1.00 90.12 198 LEU A N 1
ATOM 1535 C CA . LEU A 1 198 ? 0.640 9.284 4.572 1.00 90.12 198 LEU A CA 1
ATOM 1536 C C . LEU A 1 198 ? 1.230 9.239 5.984 1.00 90.12 198 LEU A C 1
ATOM 1538 O O . LEU A 1 198 ? 0.557 8.767 6.897 1.00 90.12 198 LEU A O 1
ATOM 1542 N N . ILE A 1 199 ? 2.444 9.755 6.181 1.00 92.38 199 ILE A N 1
ATOM 1543 C CA . ILE A 1 199 ? 3.098 9.836 7.491 1.00 92.38 199 ILE A CA 1
ATOM 1544 C C . ILE A 1 199 ? 2.245 10.682 8.440 1.00 92.38 199 ILE A C 1
ATOM 1546 O O . ILE A 1 199 ? 1.855 10.190 9.499 1.00 92.38 199 ILE A O 1
ATOM 1550 N N . LEU A 1 200 ? 1.875 11.905 8.043 1.00 90.62 200 LEU A N 1
ATOM 1551 C CA . LEU A 1 200 ? 1.025 12.785 8.853 1.00 90.62 200 LEU A CA 1
ATOM 1552 C C . LEU A 1 200 ? -0.345 12.149 9.127 1.00 90.62 200 LEU A C 1
ATOM 1554 O O . LEU A 1 200 ? -0.807 12.120 10.271 1.00 90.62 200 LEU A O 1
ATOM 1558 N N . LEU A 1 201 ? -0.978 11.568 8.106 1.00 89.44 201 LEU A N 1
ATOM 1559 C CA . LEU A 1 201 ? -2.257 10.875 8.252 1.00 89.44 201 LEU A CA 1
ATOM 1560 C C . LEU A 1 201 ? -2.162 9.730 9.278 1.00 89.44 201 LEU A C 1
ATOM 1562 O O . LEU A 1 201 ? -3.004 9.630 10.171 1.00 89.44 201 LEU A O 1
ATOM 1566 N N . CYS A 1 202 ? -1.122 8.898 9.203 1.00 87.88 202 CYS A N 1
ATOM 1567 C CA . CYS A 1 202 ? -0.905 7.787 10.127 1.00 87.88 202 CYS A CA 1
ATOM 1568 C C . CYS A 1 202 ? -0.569 8.249 11.550 1.00 87.88 202 CYS A C 1
ATOM 1570 O O . CYS A 1 202 ? -1.097 7.659 12.497 1.00 87.88 202 CYS A O 1
ATOM 1572 N N . THR A 1 203 ? 0.224 9.315 11.712 1.00 89.81 203 THR A N 1
ATOM 1573 C CA . THR A 1 203 ? 0.533 9.922 13.019 1.00 89.81 203 THR A CA 1
ATOM 1574 C C . THR A 1 203 ? -0.742 10.332 13.751 1.00 89.81 203 THR A C 1
ATOM 1576 O O . THR A 1 203 ? -0.854 10.114 14.961 1.00 89.81 203 THR A O 1
ATOM 1579 N N . TYR A 1 204 ? -1.729 10.876 13.0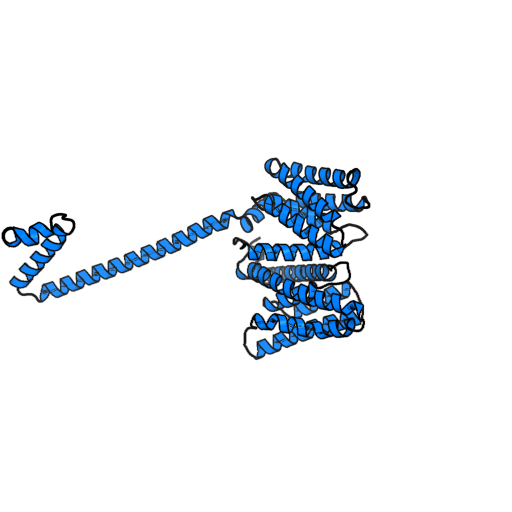27 1.00 86.75 204 TYR A N 1
ATOM 1580 C CA . TYR A 1 204 ? -2.987 11.317 13.622 1.00 86.75 204 TYR A CA 1
ATOM 1581 C C . TYR A 1 204 ? -4.058 10.227 13.709 1.00 86.75 204 TYR A C 1
ATOM 1583 O O . TYR A 1 204 ? -4.801 10.250 14.684 1.00 86.75 204 TYR A O 1
ATOM 1591 N N . ILE A 1 205 ? -4.165 9.281 12.769 1.00 84.31 205 ILE A N 1
ATOM 1592 C CA . ILE A 1 205 ? -5.178 8.204 12.824 1.00 84.31 205 ILE A CA 1
ATOM 1593 C C . ILE A 1 205 ? -4.872 7.199 13.937 1.00 84.31 205 ILE A C 1
ATOM 1595 O O . ILE A 1 205 ? -5.769 6.821 14.693 1.00 84.31 205 ILE A O 1
ATOM 1599 N N . TYR A 1 206 ? -3.622 6.752 14.047 1.00 80.38 206 TYR A N 1
ATOM 1600 C CA . TYR A 1 206 ? -3.257 5.715 15.004 1.00 80.38 206 TYR A CA 1
ATOM 1601 C C . TYR A 1 206 ? -2.815 6.327 16.328 1.00 80.38 206 TYR A C 1
ATOM 1603 O O . TYR A 1 206 ? -2.107 7.331 16.372 1.00 80.38 206 TYR A O 1
ATOM 1611 N N . ASN A 1 207 ? -3.227 5.723 17.446 1.00 72.19 207 ASN A N 1
ATOM 1612 C CA . ASN A 1 207 ? -2.840 6.234 18.761 1.00 72.19 207 ASN A CA 1
ATOM 1613 C C . ASN A 1 207 ? -1.352 5.961 19.051 1.00 72.19 207 ASN A C 1
ATOM 1615 O O . ASN A 1 207 ? -0.666 6.821 19.597 1.00 72.19 207 ASN A O 1
ATOM 1619 N N . SER A 1 208 ? -0.836 4.814 18.598 1.00 80.88 208 SER A N 1
ATOM 1620 C CA . SER A 1 208 ? 0.580 4.462 18.725 1.00 80.88 208 SER A CA 1
ATOM 1621 C C . SER A 1 208 ? 1.452 5.217 17.718 1.00 80.88 208 SER A C 1
ATOM 1623 O O . SER A 1 208 ? 1.186 5.204 16.515 1.00 80.88 208 SER A O 1
ATOM 1625 N N . SER A 1 209 ? 2.521 5.839 18.217 1.00 80.25 209 SER A N 1
ATOM 1626 C CA . SER A 1 209 ? 3.520 6.557 17.416 1.00 80.25 209 SER A CA 1
ATOM 1627 C C . SER A 1 209 ? 4.329 5.643 16.487 1.00 80.25 209 SER A C 1
ATOM 1629 O O . SER A 1 209 ? 4.866 6.107 15.484 1.00 80.25 209 SER A O 1
ATOM 1631 N N . SER A 1 210 ? 4.390 4.338 16.770 1.00 85.50 210 SER A N 1
ATOM 1632 C CA . SER A 1 210 ? 5.179 3.382 15.984 1.00 85.50 210 SER A CA 1
ATOM 1633 C C . SER A 1 210 ? 4.668 3.211 14.549 1.00 85.50 210 SER A C 1
ATOM 1635 O O . SER A 1 210 ? 5.462 2.935 13.655 1.00 85.50 210 SER A O 1
ATOM 1637 N N . PHE A 1 211 ? 3.368 3.404 14.296 1.00 87.44 211 PHE A N 1
ATOM 1638 C CA . PHE A 1 211 ? 2.796 3.213 12.956 1.00 87.44 211 PHE A CA 1
ATOM 1639 C C . PHE A 1 211 ? 3.351 4.200 11.927 1.00 87.44 211 PHE A C 1
ATOM 1641 O O . PHE A 1 211 ? 3.654 3.797 10.809 1.00 87.44 211 PHE A O 1
ATOM 1648 N N . ALA A 1 212 ? 3.527 5.471 12.297 1.00 89.94 212 ALA A N 1
ATOM 1649 C CA . ALA A 1 212 ? 4.065 6.476 11.384 1.00 89.94 212 ALA A CA 1
ATOM 1650 C C . ALA A 1 212 ? 5.520 6.173 10.989 1.00 89.94 212 ALA A C 1
ATOM 1652 O O . ALA A 1 212 ? 5.871 6.295 9.818 1.00 89.94 212 ALA A O 1
ATOM 1653 N N . LEU A 1 213 ? 6.335 5.682 11.931 1.00 92.06 213 LEU A N 1
ATOM 1654 C CA . LEU A 1 213 ? 7.706 5.239 11.649 1.00 92.06 213 LEU A CA 1
ATOM 1655 C C . LEU A 1 213 ? 7.747 4.033 10.710 1.00 92.06 213 LEU A C 1
ATOM 1657 O O . LEU A 1 213 ? 8.569 4.001 9.802 1.00 92.06 213 LEU A O 1
ATOM 1661 N N . VAL A 1 214 ? 6.853 3.060 10.900 1.00 92.81 214 VAL A N 1
ATOM 1662 C CA . VAL A 1 214 ? 6.768 1.871 10.035 1.00 92.81 214 VAL A CA 1
ATOM 1663 C C . VAL A 1 214 ? 6.310 2.237 8.617 1.00 92.81 214 VAL A C 1
ATOM 1665 O O . VAL A 1 214 ? 6.807 1.691 7.631 1.00 92.81 214 VAL A O 1
ATOM 1668 N N . VAL A 1 215 ? 5.386 3.189 8.481 1.00 93.38 215 VAL A N 1
ATOM 1669 C CA . VAL A 1 215 ? 4.949 3.687 7.166 1.00 93.38 215 VAL A CA 1
ATOM 1670 C C . VAL A 1 215 ? 6.075 4.460 6.474 1.00 93.38 215 VAL A C 1
ATOM 1672 O O . VAL A 1 215 ? 6.342 4.224 5.298 1.00 93.38 215 VAL A O 1
ATOM 1675 N N . ALA A 1 216 ? 6.786 5.321 7.204 1.00 94.31 216 ALA A N 1
ATOM 1676 C CA . ALA A 1 216 ? 7.937 6.046 6.672 1.00 94.31 216 ALA A CA 1
ATOM 1677 C C . ALA A 1 216 ? 9.068 5.104 6.238 1.00 94.31 216 ALA A C 1
ATOM 1679 O O . ALA A 1 216 ? 9.606 5.250 5.141 1.00 94.31 216 ALA A O 1
ATOM 1680 N N . SER A 1 217 ? 9.393 4.107 7.067 1.00 94.19 217 SER A N 1
ATOM 1681 C CA . SER A 1 217 ? 10.451 3.141 6.769 1.00 94.19 217 SER A CA 1
ATOM 1682 C C . SER A 1 217 ? 10.102 2.268 5.567 1.00 94.19 217 SER A C 1
ATOM 1684 O O . SER A 1 217 ? 10.948 2.064 4.703 1.00 94.19 217 SER A O 1
ATOM 1686 N N . SER A 1 218 ? 8.858 1.797 5.455 1.00 94.38 218 SER A N 1
ATOM 1687 C CA . SER A 1 218 ? 8.424 0.982 4.314 1.00 94.38 218 SER A CA 1
ATOM 1688 C C . SER A 1 218 ? 8.418 1.768 3.000 1.00 94.38 218 SER A C 1
ATOM 1690 O O . SER A 1 218 ? 8.978 1.293 2.013 1.00 94.38 218 SER A O 1
ATOM 1692 N N . LEU A 1 219 ? 7.881 2.993 2.975 1.00 93.75 219 LEU A N 1
ATOM 1693 C CA . LEU A 1 219 ? 7.925 3.842 1.776 1.00 93.75 219 LEU A CA 1
ATOM 1694 C C . LEU A 1 219 ? 9.363 4.232 1.400 1.00 93.75 219 LEU A C 1
ATOM 1696 O O . LEU A 1 219 ? 9.721 4.190 0.222 1.00 93.75 219 LEU A O 1
ATOM 1700 N N . GLY A 1 220 ? 10.204 4.540 2.392 1.00 91.94 220 GLY A N 1
ATOM 1701 C CA . GLY A 1 220 ? 11.621 4.841 2.187 1.00 91.94 220 GLY A CA 1
ATOM 1702 C C . GLY A 1 220 ? 12.425 3.649 1.665 1.00 91.94 220 GLY A C 1
ATOM 1703 O O . GLY A 1 220 ? 13.252 3.820 0.771 1.00 91.94 220 GLY A O 1
ATOM 1704 N N . LEU A 1 221 ? 12.154 2.433 2.150 1.00 93.06 221 LEU A N 1
ATOM 1705 C CA . LEU A 1 221 ? 12.751 1.208 1.606 1.00 93.06 221 LEU A CA 1
ATOM 1706 C C . LEU A 1 221 ? 12.319 0.979 0.156 1.00 93.06 221 LEU A C 1
ATOM 1708 O O . LEU A 1 221 ?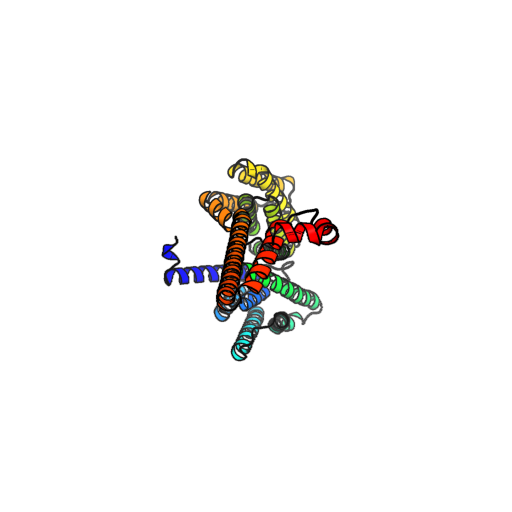 13.133 0.562 -0.663 1.00 93.06 221 LEU A O 1
ATOM 1712 N N . GLY A 1 222 ? 11.068 1.304 -0.180 1.00 90.94 222 GLY A N 1
ATOM 1713 C CA . GLY A 1 222 ? 10.583 1.284 -1.559 1.00 90.94 222 GLY A CA 1
ATOM 1714 C C . GLY A 1 222 ? 11.393 2.201 -2.476 1.00 90.94 222 GLY A C 1
ATOM 1715 O O . GLY A 1 222 ? 11.828 1.773 -3.544 1.00 90.94 222 GLY A O 1
ATOM 1716 N N . PHE A 1 223 ? 11.673 3.431 -2.033 1.00 90.00 223 PHE A N 1
ATOM 1717 C CA . PHE A 1 223 ? 12.558 4.342 -2.766 1.00 90.00 223 PHE A CA 1
ATOM 1718 C C . PHE A 1 223 ? 13.960 3.767 -2.951 1.00 90.00 223 PHE A C 1
ATOM 1720 O O . PHE A 1 223 ? 14.513 3.813 -4.050 1.00 90.00 223 PHE A O 1
ATOM 1727 N N . ALA A 1 224 ? 14.532 3.227 -1.873 1.00 91.12 224 ALA A N 1
ATOM 1728 C CA . ALA A 1 224 ? 15.880 2.680 -1.896 1.00 91.12 224 ALA A CA 1
ATOM 1729 C C . ALA A 1 224 ? 16.000 1.505 -2.874 1.00 91.12 224 ALA A C 1
ATOM 1731 O O . ALA A 1 224 ? 17.010 1.393 -3.563 1.00 91.12 224 ALA A O 1
ATOM 1732 N N . LEU A 1 225 ? 14.957 0.677 -2.999 1.00 90.31 225 LEU A N 1
ATOM 1733 C CA . LEU A 1 225 ? 14.908 -0.402 -3.987 1.00 90.31 225 LEU A CA 1
ATOM 1734 C C . LEU A 1 225 ? 14.879 0.120 -5.427 1.00 90.31 225 LEU A C 1
ATOM 1736 O O . LEU A 1 225 ? 15.581 -0.428 -6.275 1.00 90.31 225 LEU A O 1
ATOM 1740 N N . GLN A 1 226 ? 14.112 1.177 -5.705 1.00 89.06 226 GLN A N 1
ATOM 1741 C CA . GLN A 1 226 ? 14.013 1.745 -7.053 1.00 89.06 226 GLN A CA 1
ATOM 1742 C C . GLN A 1 226 ? 15.311 2.438 -7.482 1.00 89.06 226 GLN A C 1
ATOM 1744 O O . GLN A 1 226 ? 15.817 2.184 -8.572 1.00 89.06 226 GLN A O 1
ATOM 1749 N N . THR A 1 227 ? 15.837 3.321 -6.634 1.00 85.56 227 THR A N 1
ATOM 1750 C CA . THR A 1 227 ? 16.945 4.226 -6.984 1.00 85.56 227 THR A CA 1
ATOM 1751 C C . THR A 1 227 ? 18.316 3.633 -6.639 1.00 85.56 227 THR A C 1
ATOM 1753 O O . THR A 1 227 ? 19.334 4.076 -7.163 1.00 85.56 227 THR A O 1
ATOM 1756 N N . GLY A 1 228 ? 18.370 2.638 -5.747 1.00 82.69 228 GLY A N 1
ATOM 1757 C CA . GLY A 1 228 ? 19.616 2.068 -5.226 1.00 82.69 228 GLY A CA 1
ATOM 1758 C C . GLY A 1 228 ? 20.310 2.932 -4.166 1.00 82.69 228 GLY A C 1
ATOM 1759 O O . GLY A 1 228 ? 21.429 2.619 -3.768 1.00 82.69 228 GLY A O 1
ATOM 1760 N N . SER A 1 229 ? 19.673 4.012 -3.697 1.00 86.19 229 SER A N 1
ATOM 1761 C CA . SER A 1 229 ? 20.222 4.933 -2.694 1.00 86.19 229 SER A CA 1
ATOM 1762 C C . SER A 1 229 ? 19.391 4.946 -1.409 1.00 86.19 229 SER A C 1
ATOM 1764 O O . SER A 1 229 ? 18.164 5.035 -1.434 1.00 86.19 229 SER A O 1
ATOM 1766 N N . LEU A 1 230 ? 20.063 4.885 -0.254 1.00 87.06 230 LEU A N 1
ATOM 1767 C CA . LEU A 1 230 ? 19.406 4.897 1.062 1.00 87.06 230 LEU A CA 1
ATOM 1768 C C . LEU A 1 230 ? 19.097 6.310 1.584 1.00 87.06 230 LEU A C 1
ATOM 1770 O O . LEU A 1 230 ? 18.526 6.458 2.662 1.00 87.06 230 LEU A O 1
ATOM 1774 N N . SER A 1 231 ? 19.449 7.360 0.847 1.00 86.50 231 SER A N 1
ATOM 1775 C CA . SER A 1 231 ? 19.409 8.723 1.379 1.00 86.50 231 SER A CA 1
ATOM 1776 C C . SER A 1 231 ? 17.982 9.194 1.701 1.00 86.50 231 SER A C 1
ATOM 1778 O O . SER A 1 231 ? 17.721 9.677 2.800 1.00 86.50 231 SER A O 1
ATOM 1780 N N . MET A 1 232 ? 17.014 8.936 0.812 1.00 84.75 232 MET A N 1
ATOM 1781 C CA . MET A 1 232 ? 15.595 9.259 1.054 1.00 84.75 232 MET A CA 1
ATOM 1782 C C . MET A 1 232 ? 14.969 8.455 2.196 1.00 84.75 232 MET A C 1
ATOM 1784 O O . MET A 1 232 ? 14.050 8.938 2.856 1.00 84.75 232 MET A O 1
ATOM 1788 N N . PHE A 1 233 ? 15.446 7.231 2.440 1.00 90.25 233 PHE A N 1
ATOM 1789 C CA . PHE A 1 233 ? 14.963 6.418 3.554 1.00 90.25 233 PHE A CA 1
ATOM 1790 C C . PHE A 1 233 ? 15.252 7.105 4.894 1.00 90.25 233 PHE A C 1
ATOM 1792 O O . PHE A 1 233 ? 14.362 7.202 5.740 1.00 90.25 233 PHE A O 1
ATOM 1799 N N . ALA A 1 234 ? 16.461 7.652 5.054 1.00 89.62 234 ALA A N 1
ATOM 1800 C CA . ALA A 1 234 ? 16.821 8.423 6.238 1.00 89.62 234 ALA A CA 1
ATOM 1801 C C . ALA A 1 234 ? 15.984 9.708 6.359 1.00 89.62 234 ALA A C 1
ATOM 1803 O O . ALA A 1 234 ? 15.481 10.001 7.445 1.00 89.62 234 ALA A O 1
ATOM 1804 N N . CYS A 1 235 ? 15.764 10.430 5.253 1.00 89.62 235 CYS A N 1
ATOM 1805 C CA . CYS A 1 235 ? 14.952 11.649 5.265 1.00 89.62 235 CYS A CA 1
ATOM 1806 C C . CYS A 1 235 ? 13.527 11.386 5.763 1.00 89.62 235 CYS A C 1
ATOM 1808 O O . CYS A 1 235 ? 13.090 12.004 6.732 1.00 89.62 235 CYS A O 1
ATOM 1810 N N . LEU A 1 236 ? 12.818 10.425 5.161 1.00 91.38 236 LEU A N 1
ATOM 1811 C CA . LEU A 1 236 ? 11.431 10.118 5.527 1.00 91.38 236 LEU A CA 1
ATOM 1812 C C . LEU A 1 236 ? 11.292 9.682 6.994 1.00 91.38 236 LEU A C 1
ATOM 1814 O O . LEU A 1 236 ? 10.299 10.018 7.641 1.00 91.38 236 LEU A O 1
ATOM 1818 N N . LEU A 1 237 ? 12.288 8.980 7.541 1.00 92.56 237 LEU A N 1
ATOM 1819 C CA . LEU A 1 237 ? 12.315 8.608 8.956 1.00 92.56 237 LEU A CA 1
ATOM 1820 C C . LEU A 1 237 ? 12.429 9.820 9.883 1.00 92.56 237 LEU A C 1
ATOM 1822 O O . LEU A 1 237 ? 11.691 9.908 10.865 1.00 92.56 237 LEU A O 1
ATOM 1826 N N . VAL A 1 238 ? 13.322 10.762 9.576 1.00 92.12 238 VAL A N 1
ATOM 1827 C CA . VAL A 1 238 ? 13.481 11.988 10.372 1.00 92.12 238 VAL A CA 1
ATOM 1828 C C . VAL A 1 238 ? 12.224 12.857 10.285 1.00 92.12 238 VAL A C 1
ATOM 1830 O O . VAL A 1 238 ? 11.758 13.351 11.312 1.00 92.12 238 VAL A O 1
ATOM 1833 N N . LEU A 1 239 ? 11.610 12.968 9.101 1.00 91.88 239 LEU A N 1
ATOM 1834 C CA . LEU A 1 239 ? 10.324 13.655 8.932 1.00 91.88 239 LEU A CA 1
ATOM 1835 C C . LEU A 1 239 ? 9.221 13.014 9.791 1.00 91.88 239 LEU A C 1
ATOM 1837 O O . LEU A 1 239 ? 8.457 13.713 10.462 1.00 91.88 239 LEU A O 1
ATOM 1841 N N . ALA A 1 240 ? 9.163 11.681 9.840 1.00 93.06 240 ALA A N 1
ATOM 1842 C CA . ALA A 1 240 ? 8.219 10.976 10.699 1.00 93.06 240 ALA A CA 1
ATOM 1843 C C . ALA A 1 240 ? 8.470 11.243 12.189 1.00 93.06 240 ALA A C 1
ATOM 1845 O O . ALA A 1 240 ? 7.513 11.524 12.913 1.00 93.06 240 ALA A O 1
ATOM 1846 N N . LEU A 1 241 ? 9.728 11.229 12.642 1.00 92.19 241 LEU A N 1
ATOM 1847 C CA . LEU A 1 241 ? 10.091 11.574 14.022 1.00 92.19 241 LEU A CA 1
ATOM 1848 C C . LEU A 1 241 ? 9.666 13.002 14.389 1.00 92.19 241 LEU A C 1
ATOM 1850 O O . LEU A 1 241 ? 9.070 13.195 15.451 1.00 92.19 241 LEU A O 1
ATOM 1854 N N . GLY A 1 242 ? 9.888 13.970 13.495 1.00 90.12 242 GLY A N 1
ATOM 1855 C CA . GLY A 1 242 ? 9.428 15.351 13.671 1.00 90.12 242 GLY A CA 1
ATOM 1856 C C . GLY A 1 242 ? 7.910 15.434 13.847 1.00 90.12 242 GLY A C 1
ATOM 1857 O O . GLY A 1 242 ? 7.419 16.048 14.794 1.00 90.12 242 GLY A O 1
ATOM 1858 N N . SER A 1 243 ? 7.149 14.717 13.012 1.00 90.88 243 SER A N 1
ATOM 1859 C CA . SER A 1 243 ? 5.685 14.676 13.142 1.00 90.88 243 SER A CA 1
ATOM 1860 C C . SER A 1 243 ? 5.214 14.072 14.476 1.00 90.88 243 SER A C 1
ATOM 1862 O O . SER A 1 243 ? 4.256 14.544 15.088 1.00 90.88 243 SER A O 1
ATOM 1864 N N . ILE A 1 244 ? 5.908 13.037 14.960 1.00 91.06 244 ILE A N 1
ATOM 1865 C CA . ILE A 1 244 ? 5.554 12.325 16.192 1.00 91.06 244 ILE A CA 1
ATOM 1866 C C . ILE A 1 244 ? 5.831 13.188 17.424 1.00 91.06 244 ILE A C 1
ATOM 1868 O O . ILE A 1 244 ? 5.010 13.197 18.344 1.00 91.06 244 ILE A O 1
ATOM 1872 N N . ALA A 1 245 ? 6.950 13.920 17.439 1.00 89.19 245 ALA A N 1
ATOM 1873 C CA . ALA A 1 245 ? 7.365 14.745 18.573 1.00 89.19 245 ALA A CA 1
ATOM 1874 C C . ALA A 1 245 ? 6.307 15.794 18.958 1.00 89.19 245 ALA A C 1
ATOM 1876 O O . ALA A 1 245 ? 6.081 16.040 20.140 1.00 89.19 245 ALA A O 1
ATOM 1877 N N . PHE A 1 246 ? 5.601 16.352 17.969 1.00 86.69 246 PHE A N 1
ATOM 1878 C CA . PHE A 1 246 ? 4.600 17.407 18.170 1.00 86.69 246 PHE A CA 1
ATOM 1879 C C . PHE A 1 246 ? 3.145 16.930 18.058 1.00 86.69 246 PHE A C 1
ATOM 1881 O O . PHE A 1 246 ? 2.220 17.747 18.010 1.00 86.69 246 PHE A O 1
ATOM 1888 N N . LYS A 1 247 ? 2.910 15.611 18.068 1.00 84.31 247 LYS A N 1
ATOM 1889 C CA . LYS A 1 247 ? 1.563 15.022 17.986 1.00 84.31 247 LYS A CA 1
ATOM 1890 C C . LYS A 1 247 ? 0.630 15.494 19.111 1.00 84.31 247 LYS A C 1
ATOM 1892 O O . LYS A 1 247 ? -0.569 15.637 18.871 1.00 84.31 247 LYS A O 1
ATOM 1897 N N . SER A 1 248 ? 1.155 15.706 20.322 1.00 80.88 248 SER A N 1
ATOM 1898 C CA . SER A 1 248 ? 0.375 16.042 21.526 1.00 80.88 248 SER A CA 1
ATOM 1899 C C . SER A 1 248 ? -0.120 17.489 21.574 1.00 80.88 248 SER A C 1
ATOM 1901 O O . SER A 1 248 ? -1.096 17.756 22.269 1.00 80.88 248 SER A O 1
ATOM 1903 N N . THR A 1 249 ? 0.514 18.409 20.842 1.00 80.31 249 THR A N 1
ATOM 1904 C CA . THR A 1 249 ? 0.211 19.844 20.930 1.00 80.31 249 THR A CA 1
ATOM 1905 C C . THR A 1 249 ? -0.924 20.247 19.989 1.00 80.31 249 THR A C 1
ATOM 1907 O O . THR A 1 249 ? -2.017 20.587 20.433 1.00 80.31 249 THR A O 1
ATOM 1910 N N . ASN A 1 250 ? -0.678 20.242 18.673 1.00 83.44 250 ASN A N 1
ATOM 1911 C CA . ASN A 1 250 ? -1.660 20.614 17.649 1.00 83.44 250 ASN A CA 1
ATOM 1912 C C . ASN A 1 250 ? -1.224 20.098 16.265 1.00 83.44 250 ASN A C 1
ATOM 1914 O O . ASN A 1 250 ? -0.031 19.944 16.003 1.00 83.44 250 ASN A O 1
ATOM 1918 N N . LYS A 1 251 ? -2.187 19.924 15.349 1.00 84.69 251 LYS A N 1
ATOM 1919 C CA . LYS A 1 251 ? -1.969 19.557 13.938 1.00 84.69 251 LYS A CA 1
ATOM 1920 C C . LYS A 1 251 ? -0.994 20.497 13.231 1.00 84.69 251 LYS A C 1
ATOM 1922 O O . LYS A 1 251 ? -0.142 20.040 12.480 1.00 84.69 251 LYS A O 1
ATOM 1927 N N . TYR A 1 252 ? -1.086 21.796 13.505 1.00 89.50 252 TYR A N 1
ATOM 1928 C CA . TYR A 1 252 ? -0.251 22.802 12.847 1.00 89.50 252 TYR A CA 1
ATOM 1929 C C . TYR A 1 252 ? 1.225 22.721 13.260 1.00 89.50 252 TYR A C 1
ATOM 1931 O O . TYR A 1 252 ? 2.096 22.870 12.409 1.00 89.50 252 TYR A O 1
ATOM 1939 N N . PHE A 1 253 ? 1.517 22.420 14.531 1.00 89.69 253 PHE A N 1
ATOM 1940 C CA . PHE A 1 253 ? 2.900 22.279 15.004 1.00 89.69 253 PHE A CA 1
ATOM 1941 C C . PHE A 1 253 ? 3.583 21.039 14.426 1.00 89.69 253 PHE A C 1
ATOM 1943 O O . PHE A 1 253 ? 4.746 21.114 14.043 1.00 89.69 253 PHE A O 1
ATOM 1950 N N . SER A 1 254 ? 2.858 19.922 14.291 1.00 90.00 254 SER A N 1
ATOM 1951 C CA . SER A 1 254 ? 3.396 18.730 13.627 1.00 90.00 254 SER A CA 1
ATOM 1952 C C . SER A 1 254 ? 3.739 18.989 12.165 1.00 90.00 254 SER A C 1
ATOM 1954 O O . SER A 1 254 ? 4.752 18.482 11.703 1.00 90.00 254 SER A O 1
ATOM 1956 N N . VAL A 1 255 ? 2.915 19.749 11.439 1.00 90.94 255 VAL A N 1
ATOM 1957 C CA . VAL A 1 255 ? 3.193 20.089 10.036 1.00 90.94 255 VAL A CA 1
ATOM 1958 C C . VAL A 1 255 ? 4.398 21.023 9.942 1.00 90.94 255 VAL A C 1
ATOM 1960 O O . VAL A 1 255 ? 5.331 20.736 9.203 1.00 90.94 255 VAL A O 1
ATOM 1963 N N . MET A 1 256 ? 4.444 22.072 10.768 1.00 91.00 256 MET A N 1
ATOM 1964 C CA . MET A 1 256 ? 5.581 22.997 10.787 1.00 91.00 256 MET A CA 1
ATOM 1965 C C . MET A 1 256 ? 6.901 22.288 11.133 1.00 91.00 256 MET A C 1
ATOM 1967 O O . MET A 1 256 ? 7.940 22.601 10.560 1.00 91.00 256 MET A O 1
ATOM 1971 N N . SER A 1 257 ? 6.872 21.304 12.038 1.00 91.81 257 SER A N 1
ATOM 1972 C CA . SER A 1 257 ? 8.061 20.510 12.355 1.00 91.81 257 SER A CA 1
ATOM 1973 C C . SER A 1 257 ? 8.562 19.699 11.163 1.00 91.81 257 SER A C 1
ATOM 1975 O O . SER A 1 257 ? 9.773 19.586 11.004 1.00 91.81 257 SER A O 1
ATOM 1977 N N . VAL A 1 258 ? 7.668 19.124 10.353 1.00 91.25 258 VAL A N 1
ATOM 1978 C CA . VAL A 1 258 ? 8.054 18.359 9.156 1.00 91.25 258 VAL A CA 1
ATOM 1979 C C . VAL A 1 258 ? 8.731 19.282 8.145 1.00 91.25 258 VAL A C 1
ATOM 1981 O O . VAL A 1 258 ? 9.824 18.953 7.689 1.00 91.25 258 VAL A O 1
ATOM 1984 N N . LEU A 1 259 ? 8.171 20.470 7.908 1.00 90.94 259 LEU A N 1
ATOM 1985 C CA . LEU A 1 259 ? 8.754 21.475 7.017 1.00 90.94 259 LEU A CA 1
ATOM 1986 C C . LEU A 1 259 ? 10.153 21.900 7.478 1.00 90.94 259 LEU A C 1
ATOM 1988 O O . LEU A 1 259 ? 11.096 21.912 6.688 1.00 90.94 259 LEU A O 1
ATOM 1992 N N . ILE A 1 260 ? 10.317 22.206 8.770 1.00 90.88 260 ILE A N 1
ATOM 1993 C CA . ILE A 1 260 ? 11.622 22.586 9.331 1.00 90.88 260 ILE A CA 1
ATOM 1994 C C . ILE A 1 260 ? 12.624 21.433 9.189 1.00 90.88 260 ILE A C 1
ATOM 1996 O O . ILE A 1 260 ? 13.761 21.662 8.776 1.00 90.88 260 ILE A O 1
ATOM 2000 N N . CYS A 1 261 ? 12.219 20.195 9.489 1.00 90.56 261 CYS A N 1
ATOM 2001 C CA . CYS A 1 261 ? 13.078 19.026 9.314 1.00 90.56 261 CYS A CA 1
ATOM 2002 C C . CYS A 1 261 ? 13.494 18.833 7.847 1.00 90.56 261 CYS A C 1
ATOM 2004 O O . CYS A 1 261 ? 14.666 18.559 7.597 1.00 90.56 261 CYS A O 1
ATOM 2006 N N . ASP A 1 262 ? 12.583 19.014 6.888 1.00 88.56 262 ASP A N 1
ATOM 2007 C CA . ASP A 1 262 ? 12.882 18.884 5.457 1.00 88.56 262 ASP A CA 1
ATOM 2008 C C . ASP A 1 262 ? 13.917 19.919 4.997 1.00 88.56 262 ASP A C 1
ATOM 2010 O O . ASP A 1 262 ? 14.918 19.570 4.369 1.00 88.56 262 ASP A O 1
ATOM 2014 N N . VAL A 1 263 ? 13.742 21.182 5.403 1.00 87.75 263 VAL A N 1
ATOM 2015 C CA . VAL A 1 263 ? 14.677 22.272 5.081 1.00 87.75 263 VAL A CA 1
ATOM 2016 C C . VAL A 1 263 ? 16.058 22.020 5.689 1.00 87.75 263 VAL A C 1
ATOM 2018 O O . VAL A 1 263 ? 17.070 22.213 5.012 1.00 87.75 263 VAL A O 1
ATOM 2021 N N . VAL A 1 264 ? 16.126 21.554 6.940 1.00 88.50 264 VAL A N 1
ATOM 2022 C CA . VAL A 1 264 ? 17.404 21.247 7.602 1.00 88.50 264 VAL A CA 1
ATOM 2023 C C . VAL A 1 264 ? 18.123 20.090 6.901 1.00 88.50 264 VAL A C 1
ATOM 2025 O O . VAL A 1 264 ? 19.320 20.186 6.623 1.00 88.50 264 VAL A O 1
ATOM 2028 N N . LEU A 1 265 ? 17.406 19.015 6.564 1.00 86.31 265 LEU A N 1
ATOM 2029 C CA . LEU A 1 265 ? 17.969 17.857 5.858 1.00 86.31 265 LEU A CA 1
ATOM 2030 C C . LEU A 1 265 ? 18.408 18.198 4.429 1.00 86.31 265 LEU A C 1
ATOM 2032 O O . LEU A 1 265 ? 19.418 17.678 3.946 1.00 86.31 265 LEU A O 1
ATOM 2036 N N . GLY A 1 266 ? 17.665 19.083 3.766 1.00 82.62 266 GLY A N 1
ATOM 2037 C CA . GLY A 1 266 ? 17.963 19.560 2.425 1.00 82.62 266 GLY A CA 1
ATOM 2038 C C . GLY A 1 266 ? 19.192 20.459 2.358 1.00 82.62 266 GLY A C 1
ATOM 2039 O O . GLY A 1 266 ? 20.087 20.196 1.557 1.00 82.62 266 GLY A O 1
ATOM 2040 N N . LEU A 1 267 ? 19.254 21.493 3.203 1.00 80.94 267 LEU A N 1
ATOM 2041 C CA . LEU A 1 267 ? 20.298 22.522 3.134 1.00 80.94 267 LEU A CA 1
ATOM 2042 C C . LEU A 1 267 ? 21.598 22.127 3.841 1.00 80.94 267 LEU A C 1
ATOM 2044 O O . LEU A 1 267 ? 22.671 22.408 3.315 1.00 80.94 267 LEU A O 1
ATOM 2048 N N . TYR A 1 268 ? 21.522 21.491 5.016 1.00 80.62 268 TYR A N 1
ATOM 2049 C CA . TYR A 1 268 ? 22.711 21.227 5.839 1.00 80.62 268 TYR A CA 1
ATOM 2050 C C . TYR A 1 268 ? 23.288 19.829 5.634 1.00 80.62 268 TYR A C 1
ATOM 2052 O O . TYR A 1 268 ? 24.505 19.669 5.607 1.00 80.62 268 TYR A O 1
ATOM 2060 N N . PHE A 1 269 ? 22.435 18.813 5.481 1.00 77.62 269 PHE A N 1
ATOM 2061 C CA . PHE A 1 269 ? 22.889 17.424 5.340 1.00 77.62 269 PHE A CA 1
ATOM 2062 C C . PHE A 1 269 ? 23.074 16.983 3.884 1.00 77.62 269 PHE A C 1
ATOM 2064 O O . PHE A 1 269 ? 23.597 15.896 3.648 1.00 77.62 269 PHE A O 1
ATOM 2071 N N . ASN A 1 270 ? 22.629 17.794 2.915 1.00 73.31 270 ASN A N 1
ATOM 2072 C CA . ASN A 1 270 ? 22.555 17.450 1.491 1.00 73.31 270 ASN A CA 1
ATOM 2073 C C . ASN A 1 270 ? 22.032 16.016 1.251 1.00 73.31 270 ASN A C 1
ATOM 2075 O O . ASN A 1 270 ? 22.496 15.286 0.372 1.00 73.31 270 ASN A O 1
ATOM 2079 N N . ALA A 1 271 ? 21.058 15.589 2.062 1.00 67.62 271 ALA A N 1
ATOM 2080 C CA . ALA A 1 271 ? 20.618 14.197 2.109 1.00 67.62 271 ALA A CA 1
ATOM 2081 C C . ALA A 1 271 ? 19.911 13.757 0.813 1.00 67.62 271 ALA A C 1
ATOM 2083 O O . ALA A 1 271 ? 19.773 12.571 0.537 1.00 67.62 271 ALA A O 1
ATOM 2084 N N . TYR A 1 272 ? 19.509 14.708 -0.027 1.00 65.75 272 TYR A N 1
ATOM 2085 C CA . TYR A 1 272 ? 18.888 14.460 -1.325 1.00 65.75 272 TYR A CA 1
ATOM 2086 C C . TYR A 1 272 ? 19.895 14.444 -2.496 1.00 65.75 272 TYR A C 1
ATOM 2088 O O . TYR A 1 272 ? 19.493 14.268 -3.645 1.00 65.75 272 TYR A O 1
ATOM 2096 N N . GLY A 1 273 ? 21.197 14.629 -2.233 1.00 62.47 273 GLY A N 1
ATOM 2097 C CA . GLY A 1 273 ? 22.273 14.712 -3.231 1.00 62.47 273 GLY A CA 1
ATOM 2098 C C . GLY A 1 273 ? 22.311 16.050 -3.980 1.00 62.47 273 GLY A C 1
ATOM 2099 O O . GLY A 1 273 ? 23.344 16.715 -4.004 1.00 62.47 273 GLY A O 1
ATOM 2100 N N . THR A 1 274 ? 21.178 16.463 -4.558 1.00 62.00 274 THR A N 1
ATOM 2101 C CA . THR A 1 274 ? 20.954 17.814 -5.102 1.00 62.00 274 THR A CA 1
ATOM 2102 C C . THR A 1 274 ? 19.600 18.342 -4.633 1.00 62.00 274 THR A C 1
ATOM 2104 O O . THR A 1 274 ? 18.542 17.998 -5.167 1.00 62.00 274 THR A O 1
ATOM 2107 N N . TYR A 1 275 ? 19.613 19.185 -3.600 1.00 67.50 275 TYR A N 1
ATOM 2108 C CA . TYR A 1 275 ? 18.387 19.797 -3.098 1.00 67.50 275 TYR A CA 1
ATOM 2109 C C . TYR A 1 275 ? 17.836 20.806 -4.113 1.00 67.50 275 TYR A C 1
ATOM 2111 O O . TYR A 1 275 ? 18.339 21.916 -4.270 1.00 67.50 275 TYR A O 1
ATOM 2119 N N . THR A 1 276 ? 16.804 20.389 -4.843 1.00 75.56 276 THR A N 1
ATOM 2120 C CA . THR A 1 276 ? 16.138 21.209 -5.860 1.00 75.56 276 THR A CA 1
ATOM 2121 C C . THR A 1 276 ? 14.845 21.785 -5.290 1.00 75.56 276 THR A C 1
ATOM 2123 O O . THR A 1 276 ? 14.129 21.091 -4.569 1.00 75.56 276 THR A O 1
ATOM 2126 N N . TYR A 1 277 ? 14.466 23.003 -5.696 1.00 78.44 277 TYR A N 1
ATOM 2127 C CA . TYR A 1 277 ? 13.191 23.632 -5.306 1.00 78.44 277 TYR A CA 1
ATOM 2128 C C . TYR A 1 277 ? 11.962 22.727 -5.542 1.00 78.44 277 TYR A C 1
ATOM 2130 O O . TYR A 1 277 ? 10.976 22.811 -4.819 1.00 78.44 277 TYR A O 1
ATOM 2138 N N . LYS A 1 278 ? 12.029 21.816 -6.522 1.00 80.56 278 LYS A N 1
ATOM 2139 C CA . LYS A 1 278 ? 10.970 20.848 -6.845 1.00 80.56 278 LYS A CA 1
ATOM 2140 C C . LYS A 1 278 ? 10.689 19.843 -5.721 1.00 80.56 278 LYS A C 1
ATOM 2142 O O . LYS A 1 278 ? 9.540 19.450 -5.547 1.00 80.56 278 LYS A O 1
ATOM 2147 N N . ILE A 1 279 ? 11.717 19.443 -4.969 1.00 79.88 279 ILE A N 1
ATOM 2148 C CA . ILE A 1 279 ? 11.608 18.513 -3.830 1.00 79.88 279 ILE A CA 1
ATOM 2149 C C . ILE A 1 279 ? 10.893 19.210 -2.669 1.00 79.88 279 ILE A C 1
ATOM 2151 O O . ILE A 1 279 ? 9.981 18.644 -2.081 1.00 79.88 279 ILE A O 1
ATOM 2155 N N . MET A 1 280 ? 11.250 20.468 -2.408 1.00 82.75 280 MET A N 1
ATOM 2156 C CA . MET A 1 280 ? 10.612 21.283 -1.373 1.00 82.75 280 MET A CA 1
ATOM 2157 C C . MET A 1 280 ? 9.140 21.580 -1.695 1.00 82.75 280 MET A C 1
ATOM 2159 O O . MET A 1 280 ? 8.270 21.562 -0.833 1.00 82.75 280 MET A O 1
ATOM 2163 N N . VAL A 1 281 ? 8.824 21.847 -2.964 1.00 86.44 281 VAL A N 1
ATOM 2164 C CA . VAL A 1 281 ? 7.432 22.082 -3.373 1.00 86.44 281 VAL A CA 1
ATOM 2165 C C . VAL A 1 281 ? 6.588 20.812 -3.219 1.00 86.44 281 VAL A C 1
ATOM 2167 O O . VAL A 1 281 ? 5.426 20.905 -2.826 1.00 86.44 281 VAL A O 1
ATOM 2170 N N . SER A 1 282 ? 7.142 19.623 -3.488 1.00 85.38 282 SER A N 1
ATOM 2171 C CA . SER A 1 282 ? 6.390 18.372 -3.336 1.00 85.38 282 SER A CA 1
ATOM 2172 C C . SER A 1 282 ? 6.105 18.027 -1.870 1.00 85.38 282 SER A C 1
ATOM 2174 O O . SER A 1 282 ? 4.999 17.565 -1.579 1.00 85.38 282 SER A O 1
ATOM 2176 N N . THR A 1 283 ? 7.028 18.310 -0.945 1.00 85.69 283 THR A N 1
ATOM 2177 C CA . THR A 1 283 ? 6.803 18.134 0.502 1.00 85.69 283 THR A CA 1
ATOM 2178 C C . THR A 1 283 ? 5.745 19.105 1.028 1.00 85.69 283 THR A C 1
ATOM 2180 O O . THR A 1 283 ? 4.766 18.658 1.632 1.00 85.69 283 THR A O 1
ATOM 2183 N N . ILE A 1 284 ? 5.835 20.392 0.675 1.00 90.06 284 ILE A N 1
ATOM 2184 C CA . ILE A 1 284 ? 4.835 21.413 1.043 1.00 90.06 284 ILE A CA 1
ATOM 2185 C C . ILE A 1 284 ? 3.439 21.055 0.508 1.00 90.06 284 ILE A C 1
ATOM 2187 O O . ILE A 1 284 ? 2.439 21.201 1.212 1.00 90.06 284 ILE A O 1
ATOM 2191 N N . LEU A 1 285 ? 3.333 20.545 -0.724 1.00 90.50 285 LEU A N 1
ATOM 2192 C CA . LEU A 1 285 ? 2.047 20.100 -1.269 1.00 90.50 285 LEU A CA 1
ATOM 2193 C C . LEU A 1 285 ? 1.444 18.944 -0.455 1.00 90.50 285 LEU A C 1
ATOM 2195 O O . LEU A 1 285 ? 0.239 18.950 -0.198 1.00 90.50 285 LEU A O 1
ATOM 2199 N N . GLY A 1 286 ? 2.261 17.981 -0.016 1.00 87.75 286 GLY A N 1
ATOM 2200 C CA . GLY A 1 286 ? 1.816 16.882 0.849 1.00 87.75 286 GLY A CA 1
ATOM 2201 C C . GLY A 1 286 ? 1.280 17.374 2.198 1.00 87.75 286 GLY A C 1
ATOM 2202 O O . GLY A 1 286 ? 0.240 16.910 2.674 1.00 87.75 286 GLY A O 1
ATOM 2203 N N . GLU A 1 287 ? 1.940 18.373 2.778 1.00 89.19 287 GLU A N 1
ATOM 2204 C CA . GLU A 1 287 ? 1.517 19.034 4.014 1.00 89.19 287 GLU A CA 1
ATOM 2205 C C . GLU A 1 287 ? 0.197 19.797 3.853 1.00 89.19 287 GLU A C 1
ATOM 2207 O O . GLU A 1 287 ? -0.717 19.642 4.668 1.00 89.19 287 GLU A O 1
ATOM 2212 N N . ILE A 1 288 ? 0.053 20.574 2.774 1.00 90.69 288 ILE A N 1
ATOM 2213 C CA . ILE A 1 288 ? -1.180 21.314 2.469 1.00 90.69 288 ILE A CA 1
ATOM 2214 C C . ILE A 1 288 ? -2.352 20.343 2.284 1.00 90.69 288 ILE A C 1
ATOM 2216 O O . ILE A 1 288 ? -3.425 20.571 2.846 1.00 90.69 288 ILE A O 1
ATOM 2220 N N . LEU A 1 289 ? -2.150 19.227 1.573 1.00 89.75 289 LEU A N 1
ATOM 2221 C CA . LEU A 1 289 ? -3.176 18.191 1.404 1.00 89.75 289 LEU A CA 1
ATOM 2222 C C . LEU A 1 289 ? -3.647 17.619 2.747 1.00 89.75 289 LEU A C 1
ATOM 2224 O O . LEU A 1 289 ? -4.846 17.398 2.943 1.00 89.75 289 LEU A O 1
ATOM 2228 N N . PHE A 1 290 ? -2.732 17.425 3.698 1.00 88.62 290 PHE A N 1
ATOM 2229 C CA . PHE A 1 290 ? -3.087 17.006 5.051 1.00 88.62 290 PHE A CA 1
ATOM 2230 C C . PHE A 1 290 ? -3.834 18.107 5.827 1.00 88.62 290 PHE A C 1
ATOM 2232 O O . PHE A 1 290 ? -4.800 17.826 6.544 1.00 88.62 290 PHE A O 1
ATOM 2239 N N . LEU A 1 291 ? -3.454 19.378 5.668 1.00 87.62 291 LEU A N 1
ATOM 2240 C CA . LEU A 1 291 ? -4.159 20.496 6.300 1.00 87.62 291 LEU A CA 1
ATOM 2241 C C . LEU A 1 291 ? -5.587 20.671 5.761 1.00 87.62 291 LEU A C 1
ATOM 2243 O O . LEU A 1 291 ? -6.483 20.980 6.556 1.00 87.62 291 LEU A O 1
ATOM 2247 N N . CYS A 1 292 ? -5.812 20.414 4.469 1.00 87.94 292 CYS A N 1
ATOM 2248 C CA . CYS A 1 292 ? -7.130 20.447 3.828 1.00 87.94 292 CYS A CA 1
ATOM 2249 C C . CYS A 1 292 ? -8.096 19.381 4.366 1.00 87.94 292 CYS A C 1
ATOM 2251 O O . CYS A 1 292 ? -9.314 19.552 4.279 1.00 87.94 292 CYS A O 1
ATOM 2253 N N . ILE A 1 293 ? -7.590 18.294 4.955 1.00 86.00 293 ILE A N 1
ATOM 2254 C CA . ILE A 1 293 ? -8.443 17.302 5.605 1.00 86.00 293 ILE A CA 1
ATOM 2255 C C . ILE A 1 293 ? -9.090 17.907 6.862 1.00 86.00 293 ILE A C 1
ATOM 2257 O O . ILE A 1 293 ? -8.426 18.386 7.789 1.00 86.00 293 ILE A O 1
ATOM 2261 N N . SER A 1 294 ? -10.425 17.843 6.902 1.00 80.00 294 SER A N 1
ATOM 2262 C CA . SER A 1 294 ? -11.221 18.254 8.059 1.00 80.00 294 SER A CA 1
ATOM 2263 C C . SER A 1 294 ? -10.980 17.333 9.256 1.00 80.00 294 SER A C 1
ATOM 2265 O O . SER A 1 294 ? -10.918 16.109 9.114 1.00 80.00 294 SER A O 1
ATOM 2267 N N . ASN A 1 295 ? -10.953 17.914 10.460 1.00 79.75 295 ASN A N 1
ATOM 2268 C CA . ASN A 1 295 ? -10.824 17.167 11.715 1.00 79.75 295 ASN A CA 1
ATOM 2269 C C . ASN A 1 295 ? -11.926 16.100 11.872 1.00 79.75 295 ASN A C 1
ATOM 2271 O O . ASN A 1 295 ? -11.651 15.019 12.386 1.00 79.75 295 ASN A O 1
ATOM 2275 N N . LYS A 1 296 ? -13.134 16.355 11.341 1.00 79.19 296 LYS A N 1
ATOM 2276 C CA . LYS A 1 296 ? -14.254 15.394 11.334 1.00 79.19 296 LYS A CA 1
ATOM 2277 C C . LYS A 1 296 ? -13.924 14.121 10.549 1.00 79.19 296 LYS A C 1
ATOM 2279 O O . LYS A 1 296 ? -14.272 13.025 10.974 1.00 79.19 296 LYS A O 1
ATOM 2284 N N . SER A 1 297 ? -13.233 14.255 9.416 1.00 79.75 297 SER A N 1
ATOM 2285 C CA . SER A 1 297 ? -12.830 13.113 8.588 1.00 79.75 297 SER A CA 1
ATOM 2286 C C . SER A 1 297 ? -11.737 12.292 9.265 1.00 79.75 297 SER A C 1
ATOM 2288 O O . SER A 1 297 ? -11.778 11.067 9.213 1.00 79.75 297 SER A O 1
ATOM 2290 N N . ILE A 1 298 ? -10.791 12.950 9.947 1.00 80.31 298 ILE A N 1
ATOM 2291 C CA . ILE A 1 298 ? -9.759 12.261 10.739 1.00 80.31 298 ILE A CA 1
ATOM 2292 C C . ILE A 1 298 ? -10.408 11.494 11.890 1.00 80.31 298 ILE A C 1
ATOM 2294 O O . ILE A 1 298 ? -10.041 10.353 12.144 1.00 80.31 298 ILE A O 1
ATOM 2298 N N . GLU A 1 299 ? -11.385 12.087 12.576 1.00 78.38 299 GLU A N 1
ATOM 2299 C CA . GLU A 1 299 ? -12.119 11.423 13.655 1.00 78.38 299 GLU A CA 1
ATOM 2300 C C . GLU A 1 299 ? -12.936 10.228 13.151 1.00 78.38 299 GLU A C 1
ATOM 2302 O O . GLU A 1 299 ? -12.877 9.148 13.735 1.00 78.38 299 GLU A O 1
ATOM 2307 N N . LEU A 1 300 ? -13.605 10.364 12.006 1.00 75.94 300 LEU A N 1
ATOM 2308 C CA . LEU A 1 300 ? -14.303 9.254 11.363 1.00 75.94 300 LEU A CA 1
ATOM 2309 C C . LEU A 1 300 ? -13.330 8.127 10.969 1.00 75.94 300 LEU A C 1
ATOM 2311 O O . LEU A 1 300 ? -13.605 6.958 11.233 1.00 75.94 300 LEU A O 1
ATOM 2315 N N . LEU A 1 301 ? -12.160 8.461 10.417 1.00 76.00 301 LEU A N 1
ATOM 2316 C CA . LEU A 1 301 ? -11.112 7.483 10.107 1.00 76.00 301 LEU A CA 1
ATOM 2317 C C . LEU A 1 301 ? -10.543 6.823 11.369 1.00 76.00 301 LEU A C 1
ATOM 2319 O O . LEU A 1 301 ? -10.331 5.614 11.368 1.00 76.00 301 LEU A O 1
ATOM 2323 N N . LYS A 1 302 ? -10.365 7.571 12.464 1.00 77.88 302 LYS A N 1
ATOM 2324 C CA . LYS A 1 302 ? -9.995 7.023 13.779 1.00 77.88 302 LYS A CA 1
ATOM 2325 C C . LYS A 1 302 ? -11.040 6.046 14.307 1.00 77.88 302 LYS A C 1
ATOM 2327 O O . LYS A 1 302 ? -10.673 5.076 14.950 1.00 77.88 302 LYS A O 1
ATOM 2332 N N . ILE A 1 303 ? -12.329 6.269 14.065 1.00 71.50 303 ILE A N 1
ATOM 2333 C CA . ILE A 1 303 ? -13.387 5.352 14.516 1.00 71.50 303 ILE A CA 1
ATOM 2334 C C . ILE A 1 303 ? -13.387 4.064 13.678 1.00 71.50 303 ILE A C 1
ATOM 2336 O O . ILE A 1 303 ? -13.581 2.979 14.226 1.00 71.50 303 ILE A O 1
ATOM 2340 N N . ILE A 1 304 ? -13.155 4.169 12.365 1.00 67.94 304 ILE A N 1
ATOM 2341 C CA . ILE A 1 304 ? -13.168 3.015 11.452 1.00 67.94 304 ILE A CA 1
ATOM 2342 C C . ILE A 1 304 ? -11.882 2.182 11.571 1.00 67.94 304 ILE A C 1
ATOM 2344 O O . ILE A 1 304 ? -11.952 0.958 11.616 1.00 67.94 304 ILE A O 1
ATOM 2348 N N . LEU A 1 305 ? -10.710 2.823 11.616 1.00 67.00 305 LEU A N 1
ATOM 2349 C CA . LEU A 1 305 ? -9.407 2.141 11.652 1.00 67.00 305 LEU A CA 1
ATOM 2350 C C . LEU A 1 305 ? -8.845 1.989 13.073 1.00 67.00 305 LEU A C 1
ATOM 2352 O O . LEU A 1 305 ? -7.947 1.177 13.295 1.00 67.00 305 LEU A O 1
ATOM 2356 N N . GLY A 1 306 ? -9.315 2.786 14.032 1.00 58.38 306 GLY A N 1
ATOM 2357 C CA . GLY A 1 306 ? -8.710 2.868 15.355 1.00 58.38 306 GLY A CA 1
ATOM 2358 C C . GLY A 1 306 ? -9.035 1.684 16.256 1.00 58.38 306 GLY A C 1
ATOM 2359 O O . GLY A 1 306 ? -10.154 1.181 16.344 1.00 58.38 306 GLY A O 1
ATOM 2360 N N . GLU A 1 307 ? -8.015 1.303 17.018 1.00 55.12 307 GLU A N 1
ATOM 2361 C CA . GLU A 1 307 ? -7.946 0.121 17.881 1.00 55.12 307 GLU A CA 1
ATOM 2362 C C . GLU A 1 307 ? -9.064 0.038 18.950 1.00 55.12 307 GLU A C 1
ATOM 2364 O O . GLU A 1 307 ? -9.378 -1.049 19.444 1.00 55.12 307 GLU A O 1
ATOM 2369 N N . ARG A 1 308 ? -9.711 1.170 19.280 1.00 48.72 308 ARG A N 1
ATOM 2370 C CA . ARG A 1 308 ? -10.686 1.302 20.380 1.00 48.72 308 ARG A CA 1
ATOM 2371 C C . ARG A 1 308 ? -11.965 0.488 20.192 1.00 48.72 308 ARG A C 1
ATOM 2373 O O . ARG A 1 308 ? -12.473 -0.054 21.170 1.00 48.72 308 ARG A O 1
ATOM 2380 N N . ASN A 1 309 ? -12.467 0.361 18.965 1.00 49.94 309 ASN A N 1
ATOM 2381 C CA . ASN A 1 309 ? -13.727 -0.349 18.735 1.00 49.94 309 ASN A CA 1
ATOM 2382 C C . ASN A 1 309 ? -13.566 -1.866 18.828 1.00 49.94 309 ASN A C 1
ATOM 2384 O O . ASN A 1 309 ? -14.486 -2.548 19.270 1.00 49.94 309 ASN A O 1
ATOM 2388 N N . SER A 1 310 ? -12.390 -2.398 18.487 1.00 53.03 310 SER A N 1
ATOM 2389 C CA . SER A 1 310 ? -12.161 -3.843 18.476 1.00 53.03 310 SER A CA 1
ATOM 2390 C C . SER A 1 310 ? -12.256 -4.458 19.876 1.00 53.03 310 SER A C 1
ATOM 2392 O O . SER A 1 310 ? -12.930 -5.464 20.049 1.00 53.03 310 SER A O 1
ATOM 2394 N N . THR A 1 311 ? -11.673 -3.839 20.905 1.00 54.28 311 THR A N 1
ATOM 2395 C CA . THR A 1 311 ? -11.674 -4.400 22.269 1.00 54.28 311 THR A CA 1
ATOM 2396 C C . THR A 1 311 ? -13.036 -4.304 22.947 1.00 54.28 311 THR A C 1
ATOM 2398 O O . THR A 1 311 ? -13.457 -5.263 23.590 1.00 54.28 311 THR A O 1
ATOM 2401 N N . LEU A 1 312 ? -13.758 -3.194 22.775 1.00 59.06 312 LEU A N 1
ATOM 2402 C CA . LEU A 1 312 ? -15.113 -3.035 23.311 1.00 59.06 312 LEU A CA 1
ATOM 2403 C C . LEU A 1 312 ? -16.122 -3.920 22.571 1.00 59.06 312 LEU A C 1
ATOM 2405 O O . LEU A 1 312 ? -16.918 -4.597 23.216 1.00 59.06 312 LEU A O 1
ATOM 2409 N N . ALA A 1 313 ? -16.058 -3.989 21.238 1.00 58.91 313 ALA A N 1
ATOM 2410 C CA . ALA A 1 313 ? -16.930 -4.862 20.455 1.00 58.91 313 ALA A CA 1
ATOM 2411 C C . ALA A 1 313 ? -16.640 -6.350 20.711 1.00 58.91 313 ALA A C 1
ATOM 2413 O O . ALA A 1 313 ? -17.582 -7.125 20.866 1.00 58.91 313 ALA A O 1
ATOM 2414 N N . LEU A 1 314 ? -15.366 -6.750 20.830 1.00 58.75 314 LEU A N 1
ATOM 2415 C CA . LEU A 1 314 ? -14.988 -8.119 21.203 1.00 58.75 314 LEU A CA 1
ATOM 2416 C C . LEU A 1 314 ? -15.458 -8.458 22.618 1.00 58.75 314 LEU A C 1
ATOM 2418 O O . LEU A 1 314 ? -16.049 -9.515 22.816 1.00 58.75 314 LEU A O 1
ATOM 2422 N N . ARG A 1 315 ? -15.272 -7.556 23.592 1.00 61.50 315 ARG A N 1
ATOM 2423 C CA . ARG A 1 315 ? -15.794 -7.747 24.955 1.00 61.50 315 ARG A CA 1
ATOM 2424 C C . ARG A 1 315 ? -17.313 -7.883 24.957 1.00 61.50 315 ARG A C 1
ATOM 2426 O O . ARG A 1 315 ? -17.822 -8.807 25.578 1.00 61.50 315 ARG A O 1
ATOM 2433 N N . ASN A 1 316 ? -18.033 -7.046 24.213 1.00 70.06 316 ASN A N 1
ATOM 2434 C CA . ASN A 1 316 ? -19.492 -7.126 24.111 1.00 70.06 316 ASN A CA 1
ATOM 2435 C C . ASN A 1 316 ? -19.965 -8.412 23.413 1.00 70.06 316 ASN A C 1
ATOM 2437 O O . ASN A 1 316 ? -20.947 -9.014 23.841 1.00 70.06 316 ASN A O 1
ATOM 2441 N N . MET A 1 317 ? -19.262 -8.872 22.376 1.00 64.94 317 MET A N 1
ATOM 2442 C CA . MET A 1 317 ? -19.570 -10.127 21.684 1.00 64.94 317 MET A CA 1
ATOM 2443 C C . MET A 1 317 ? -19.322 -11.344 22.582 1.00 64.94 317 MET A C 1
ATOM 2445 O O . MET A 1 317 ? -20.184 -12.218 22.679 1.00 64.94 317 MET A O 1
ATOM 2449 N N . VAL A 1 318 ? -18.187 -11.375 23.288 1.00 68.88 318 VAL A N 1
ATOM 2450 C CA . VAL A 1 318 ? -17.870 -12.421 24.270 1.00 68.88 318 VAL A CA 1
ATOM 2451 C C . VAL A 1 318 ? -18.886 -12.400 25.409 1.00 68.88 318 VAL A C 1
ATOM 2453 O O . VAL A 1 318 ? -19.441 -13.447 25.733 1.00 68.88 318 VAL A O 1
ATOM 2456 N N . ASN A 1 319 ? -19.219 -11.228 25.951 1.00 77.88 319 ASN A N 1
ATOM 2457 C CA . ASN A 1 319 ? -20.229 -11.093 27.001 1.00 77.88 319 ASN A CA 1
ATOM 2458 C C . ASN A 1 319 ? -21.602 -11.590 26.536 1.00 77.88 319 ASN A C 1
ATOM 2460 O O . ASN A 1 319 ? -22.246 -12.339 27.260 1.00 77.88 319 ASN A O 1
ATOM 2464 N N . ARG A 1 320 ? -22.020 -11.275 25.305 1.00 82.81 320 ARG A N 1
ATOM 2465 C CA . ARG A 1 320 ? -23.274 -11.787 24.732 1.00 82.81 320 ARG A CA 1
ATOM 2466 C C . ARG A 1 320 ? -23.246 -13.301 24.525 1.00 82.81 320 ARG A C 1
ATOM 2468 O O . ARG A 1 320 ? -24.248 -13.968 24.760 1.00 82.81 320 ARG A O 1
ATOM 2475 N N . SER A 1 321 ? -22.114 -13.854 24.091 1.00 74.19 321 SER A N 1
ATOM 2476 C CA . SER A 1 321 ? -21.956 -15.305 23.950 1.00 74.19 321 SER A CA 1
ATOM 2477 C C . SER A 1 321 ? -22.024 -16.020 25.301 1.00 74.19 321 SER A C 1
ATOM 2479 O O . SER A 1 321 ? -22.703 -17.039 25.405 1.00 74.19 321 SER A O 1
ATOM 2481 N N . ARG A 1 322 ? -21.411 -15.441 26.345 1.00 78.38 322 ARG A N 1
ATOM 2482 C CA . ARG A 1 322 ? -21.503 -15.919 27.729 1.00 78.38 322 ARG A CA 1
ATOM 2483 C C . ARG A 1 322 ? -22.933 -15.840 28.245 1.00 78.38 322 ARG A C 1
ATOM 2485 O O . ARG A 1 322 ? -23.410 -16.818 28.795 1.00 78.38 322 ARG A O 1
ATOM 2492 N N . ASP A 1 323 ? -23.628 -14.732 28.006 1.00 87.25 323 ASP A N 1
ATOM 2493 C CA . ASP A 1 323 ? -25.020 -14.547 28.429 1.00 87.25 323 ASP A CA 1
ATOM 2494 C C . ASP A 1 323 ? -25.968 -15.556 27.752 1.00 87.25 323 ASP A C 1
ATOM 2496 O O . ASP A 1 323 ? -26.809 -16.177 28.400 1.00 87.25 323 ASP A O 1
ATOM 2500 N N . ASN A 1 324 ? -25.768 -15.820 26.456 1.00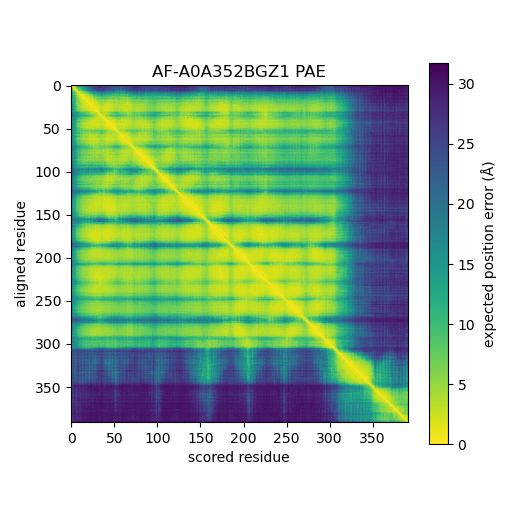 87.00 324 ASN A N 1
ATOM 2501 C CA . ASN A 1 324 ? -26.490 -16.872 25.734 1.00 87.00 324 ASN A CA 1
ATOM 2502 C C . ASN A 1 324 ? -26.179 -18.279 26.274 1.00 87.00 324 ASN A C 1
ATOM 2504 O O . ASN A 1 324 ? -27.075 -19.118 26.344 1.00 87.00 324 ASN A O 1
ATOM 2508 N N . LEU A 1 325 ? -24.923 -18.548 26.642 1.00 84.50 325 LEU A N 1
ATOM 2509 C CA . LEU A 1 325 ? -24.509 -19.804 27.272 1.00 84.50 325 LEU A CA 1
ATOM 2510 C C . LEU A 1 325 ? -25.157 -19.979 28.649 1.00 84.50 325 LEU A C 1
ATOM 2512 O O . LEU A 1 325 ? -25.738 -21.030 28.902 1.00 84.50 325 LEU A O 1
ATOM 2516 N N . CYS A 1 326 ? -25.139 -18.943 29.492 1.00 88.31 326 CYS A N 1
ATOM 2517 C CA . CYS A 1 326 ? -25.808 -18.949 30.791 1.00 88.31 326 CYS A CA 1
ATOM 2518 C C . CYS A 1 326 ? -27.305 -19.236 30.638 1.00 88.31 326 CYS A C 1
ATOM 2520 O O . CYS A 1 326 ? -27.818 -20.130 31.302 1.00 88.31 326 CYS A O 1
ATOM 2522 N N . LYS A 1 327 ? -27.997 -18.557 29.711 1.00 90.88 327 LYS A N 1
ATOM 2523 C CA . LYS A 1 327 ? -29.422 -18.808 29.426 1.00 90.88 327 LYS A CA 1
ATOM 2524 C C . LYS A 1 327 ? -29.690 -20.259 29.035 1.00 90.88 327 LYS A C 1
ATOM 2526 O O . LYS A 1 327 ? -30.622 -20.859 29.553 1.00 90.88 327 LYS A O 1
ATOM 2531 N N . ARG A 1 328 ? -28.842 -20.852 28.186 1.00 88.94 328 ARG A N 1
ATOM 2532 C CA . ARG A 1 328 ? -28.950 -22.275 27.822 1.00 88.94 328 ARG A CA 1
ATOM 2533 C C . ARG A 1 328 ? -28.747 -23.206 29.018 1.00 88.94 328 ARG A C 1
ATOM 2535 O O . ARG A 1 328 ? -29.465 -24.193 29.123 1.00 88.94 328 ARG A O 1
ATOM 2542 N N . MET A 1 329 ? -27.805 -22.901 29.913 1.00 86.31 329 MET A N 1
ATOM 2543 C CA . MET A 1 329 ? -27.614 -23.681 31.142 1.00 86.31 329 MET A CA 1
ATOM 2544 C C . MET A 1 329 ? -28.812 -23.562 32.091 1.00 86.31 329 MET A C 1
ATOM 2546 O O . MET A 1 329 ? -29.225 -24.568 32.658 1.00 86.31 329 MET A O 1
ATOM 2550 N N . TYR A 1 330 ? -29.411 -22.373 32.217 1.00 91.50 330 TYR A N 1
ATOM 2551 C CA . TYR A 1 330 ? -30.635 -22.186 33.001 1.00 91.50 330 TYR A CA 1
ATOM 2552 C C . TYR A 1 330 ? -31.813 -22.977 32.428 1.00 91.50 330 TYR A C 1
ATOM 2554 O O . TYR A 1 330 ? -32.465 -23.692 33.180 1.00 91.50 330 TYR A O 1
ATOM 2562 N N . SER A 1 331 ? -32.031 -22.932 31.110 1.00 91.25 331 SER A N 1
ATOM 2563 C CA . SER A 1 331 ? -33.077 -23.737 30.467 1.00 91.25 331 SER A CA 1
ATOM 2564 C C . SER A 1 331 ? -32.858 -25.240 30.665 1.00 91.25 331 SER A C 1
ATOM 2566 O O . SER A 1 331 ? -33.812 -25.967 30.903 1.00 91.25 331 SER A O 1
ATOM 2568 N N . LEU A 1 332 ? -31.609 -25.720 30.616 1.00 88.75 332 LEU A N 1
ATOM 2569 C CA . LEU A 1 332 ? -31.300 -27.122 30.924 1.00 88.75 332 LEU A CA 1
ATOM 2570 C C . LEU A 1 332 ? -31.606 -27.475 32.386 1.00 88.75 332 LEU A C 1
ATOM 2572 O O . LEU A 1 332 ? -32.164 -28.534 32.649 1.00 88.75 332 LEU A O 1
ATOM 2576 N N . SER A 1 333 ? -31.271 -26.590 33.328 1.00 91.00 333 SER A N 1
ATOM 2577 C CA . SER A 1 333 ? -31.582 -26.772 34.753 1.00 91.00 333 SER A CA 1
ATOM 2578 C C . SER A 1 333 ? -33.091 -26.852 35.008 1.00 91.00 333 SER A C 1
ATOM 2580 O O . SER A 1 333 ? -33.555 -27.698 35.770 1.00 91.00 333 SER A O 1
ATOM 2582 N N . GLU A 1 334 ? -33.870 -26.008 34.329 1.00 93.50 334 GLU A N 1
ATOM 2583 C CA . GLU A 1 334 ? -35.332 -26.013 34.408 1.00 93.50 334 GLU A CA 1
ATOM 2584 C C . GLU A 1 334 ? -35.919 -27.333 33.889 1.00 93.50 334 GLU A C 1
ATOM 2586 O O . GLU A 1 334 ? -36.719 -27.955 34.583 1.00 93.50 334 GLU A O 1
ATOM 2591 N N . VAL A 1 335 ? -35.427 -27.837 32.751 1.00 92.25 335 VAL A N 1
ATOM 2592 C CA . VAL A 1 335 ? -35.825 -29.150 32.213 1.00 92.25 335 VAL A CA 1
ATOM 2593 C C . VAL A 1 335 ? -35.491 -30.290 33.183 1.00 92.25 335 VAL A C 1
ATOM 2595 O O . VAL A 1 335 ? -36.315 -31.181 33.384 1.00 92.25 335 VAL A O 1
ATOM 2598 N N . PHE A 1 336 ? -34.319 -30.272 33.829 1.00 89.25 336 PHE A N 1
ATOM 2599 C CA . PHE A 1 336 ? -33.980 -31.280 34.842 1.00 89.25 336 PHE A CA 1
ATOM 2600 C C . PHE A 1 336 ? -34.877 -31.195 36.083 1.00 89.25 336 PHE A C 1
ATOM 2602 O O . PHE A 1 336 ? -35.247 -32.229 36.635 1.00 89.25 336 PHE A O 1
ATOM 2609 N N . SER A 1 337 ? -35.266 -29.989 36.496 1.00 89.25 337 SER A N 1
ATOM 2610 C CA . SER A 1 337 ? -36.213 -29.779 37.596 1.00 89.25 337 SER A CA 1
ATOM 2611 C C . SER A 1 337 ? -37.614 -30.304 37.255 1.00 89.25 337 SER A C 1
ATOM 2613 O O . SER A 1 337 ? -38.253 -30.966 38.073 1.00 89.25 337 SER A O 1
ATOM 2615 N N . GLU A 1 338 ? -38.088 -30.082 36.026 1.00 91.38 338 GLU A N 1
ATOM 2616 C CA . GLU A 1 338 ? -39.359 -30.647 35.558 1.00 91.38 338 GLU A CA 1
ATOM 2617 C C . GLU A 1 338 ? -39.317 -32.174 35.440 1.00 91.38 338 GLU A C 1
ATOM 2619 O O . GLU A 1 338 ? -40.304 -32.845 35.761 1.00 91.38 338 GLU A O 1
ATOM 2624 N N . MET A 1 339 ? -38.173 -32.734 35.037 1.00 87.19 339 MET A N 1
ATOM 2625 C CA . MET A 1 339 ? -37.943 -34.178 35.014 1.00 87.19 339 MET A CA 1
ATOM 2626 C C . MET A 1 339 ? -37.986 -34.763 36.432 1.00 87.19 339 MET A C 1
ATOM 2628 O O . MET A 1 339 ? -38.732 -35.715 36.655 1.00 87.19 339 MET A O 1
ATOM 2632 N N . ASP A 1 340 ? -37.280 -34.165 37.402 1.00 84.75 340 ASP A N 1
ATOM 2633 C CA . ASP A 1 340 ? -37.343 -34.556 38.824 1.00 84.75 340 ASP A CA 1
ATOM 2634 C C . ASP A 1 340 ? -38.783 -34.502 39.350 1.00 84.75 340 ASP A C 1
ATOM 2636 O O . ASP A 1 340 ? -39.277 -35.447 39.969 1.00 84.75 340 ASP A O 1
ATOM 2640 N N . ARG A 1 341 ? -39.510 -33.427 39.030 1.00 85.38 341 ARG A N 1
ATOM 2641 C CA . ARG A 1 341 ? -40.906 -33.259 39.439 1.00 85.38 341 ARG A CA 1
ATOM 2642 C C . ARG A 1 341 ? -41.828 -34.306 38.811 1.00 85.38 341 ARG A C 1
ATOM 2644 O O . ARG A 1 341 ? -42.680 -34.841 39.520 1.00 85.38 341 ARG A O 1
ATOM 2651 N N . SER A 1 342 ? -41.652 -34.622 37.529 1.00 85.06 342 SER A N 1
ATOM 2652 C CA . SER A 1 342 ? -42.423 -35.665 36.836 1.00 85.06 342 SER A CA 1
ATOM 2653 C C . SER A 1 342 ? -42.128 -37.056 37.397 1.00 85.06 342 SER A C 1
ATOM 2655 O O . SER A 1 342 ? -43.057 -37.839 37.612 1.00 85.06 342 SER A O 1
ATOM 2657 N N . PHE A 1 343 ? -40.866 -37.354 37.724 1.00 80.50 343 PHE A N 1
ATOM 2658 C CA . PHE A 1 343 ? -40.503 -38.587 38.428 1.00 80.50 343 PHE A CA 1
ATOM 2659 C C . PHE A 1 343 ? -41.186 -38.667 39.793 1.00 80.50 343 PHE A C 1
ATOM 2661 O O . PHE A 1 343 ? -41.860 -39.655 40.080 1.00 80.50 343 PHE A O 1
ATOM 2668 N N . LYS A 1 344 ? -41.114 -37.605 40.603 1.00 75.75 344 LYS A N 1
ATOM 2669 C CA . LYS A 1 344 ? -41.777 -37.554 41.918 1.00 75.75 344 LYS A CA 1
ATOM 2670 C C . LYS A 1 344 ? -43.294 -37.690 41.823 1.00 75.75 344 LYS A C 1
ATOM 2672 O O . LYS A 1 344 ? -43.903 -38.325 42.680 1.00 75.75 344 LYS A O 1
ATOM 2677 N N . GLN A 1 345 ? -43.920 -37.123 40.794 1.00 75.94 345 GLN A N 1
ATOM 2678 C CA . GLN A 1 345 ? -45.357 -37.282 40.554 1.00 75.94 345 GLN A CA 1
ATOM 2679 C C . GLN A 1 345 ? -45.727 -38.709 40.140 1.00 75.94 345 GLN A C 1
ATOM 2681 O O . GLN A 1 345 ? -46.735 -39.223 40.615 1.00 75.94 345 GLN A O 1
ATOM 2686 N N . THR A 1 346 ? -44.898 -39.367 39.329 1.00 73.50 346 THR A N 1
ATOM 2687 C CA . THR A 1 346 ? -45.107 -40.766 38.917 1.00 73.50 346 THR A CA 1
ATOM 2688 C C . THR A 1 346 ? -44.963 -41.726 40.105 1.00 73.50 346 THR A C 1
ATOM 2690 O O . THR A 1 346 ? -45.756 -42.648 40.267 1.00 73.50 346 THR A O 1
ATOM 2693 N N . ILE A 1 347 ? -44.008 -41.453 40.998 1.00 65.19 347 ILE A N 1
ATOM 2694 C CA . ILE A 1 347 ? -43.780 -42.190 42.251 1.00 65.19 347 ILE A CA 1
ATOM 2695 C C . ILE A 1 347 ? -44.968 -42.019 43.222 1.00 65.19 347 ILE A C 1
ATOM 2697 O O . ILE A 1 347 ? -45.420 -42.987 43.829 1.00 65.19 347 ILE A O 1
ATOM 2701 N N . ARG A 1 348 ? -45.560 -40.819 43.326 1.00 60.66 348 ARG A N 1
ATOM 2702 C CA . ARG A 1 348 ? -46.670 -40.524 44.261 1.00 60.66 348 ARG A CA 1
ATOM 2703 C C . ARG A 1 348 ? -47.978 -41.301 44.025 1.00 60.66 348 ARG A C 1
ATOM 2705 O O . ARG A 1 348 ? -48.869 -41.192 44.860 1.00 60.66 348 ARG A O 1
ATOM 2712 N N . GLY A 1 349 ? -48.110 -42.063 42.938 1.00 59.12 349 GLY A N 1
ATOM 2713 C CA . GLY A 1 349 ? -49.313 -42.850 42.632 1.00 59.12 349 GLY A CA 1
ATOM 2714 C C . GLY A 1 349 ? -49.165 -44.373 42.728 1.00 59.12 349 GLY A C 1
ATOM 2715 O O . GLY A 1 349 ? -50.170 -45.065 42.605 1.00 59.12 349 GLY A O 1
ATOM 2716 N N . VAL A 1 350 ? -47.948 -44.904 42.913 1.00 58.62 350 VAL A N 1
ATOM 2717 C CA . VAL A 1 350 ? -47.661 -46.348 42.739 1.00 58.62 350 VAL A CA 1
ATOM 2718 C C . VAL A 1 350 ? -47.132 -47.021 44.015 1.00 58.62 350 VAL A C 1
ATOM 2720 O O . VAL A 1 350 ? -47.129 -48.245 44.096 1.00 58.62 350 VAL A O 1
ATOM 2723 N N . LEU A 1 351 ? -46.723 -46.259 45.034 1.00 60.44 351 LEU A N 1
ATOM 2724 C CA . LEU A 1 351 ? -46.071 -46.827 46.217 1.00 60.44 351 LEU A CA 1
ATOM 2725 C C . LEU A 1 351 ? -47.030 -47.104 47.392 1.00 60.44 351 LEU A C 1
ATOM 2727 O O . LEU A 1 351 ? -47.792 -46.214 47.779 1.00 60.44 351 LEU A O 1
ATOM 2731 N N . PRO A 1 352 ? -46.966 -48.303 48.008 1.00 65.25 352 PRO A N 1
ATOM 2732 C CA . PRO A 1 352 ? -47.622 -48.586 49.280 1.00 65.25 352 PRO A CA 1
ATOM 2733 C C . PRO A 1 352 ? -47.085 -47.671 50.396 1.00 65.25 352 PRO A C 1
ATOM 2735 O O . PRO A 1 352 ? -45.928 -47.250 50.378 1.00 65.25 352 PRO A O 1
ATOM 2738 N N . ALA A 1 353 ? -47.935 -47.358 51.381 1.00 64.06 353 ALA A N 1
ATOM 2739 C CA . ALA A 1 353 ? -47.676 -46.333 52.402 1.00 64.06 353 ALA A CA 1
ATOM 2740 C C . ALA A 1 353 ? -46.359 -46.523 53.187 1.00 64.06 353 ALA A C 1
ATOM 2742 O O . ALA A 1 353 ? -45.732 -45.537 53.574 1.00 64.06 353 ALA A O 1
ATOM 2743 N N . GLU A 1 354 ? -45.916 -47.768 53.372 1.00 65.88 354 GLU A N 1
ATOM 2744 C CA . GLU A 1 354 ? -44.662 -48.093 54.063 1.00 65.88 354 GLU A CA 1
ATOM 2745 C C . GLU A 1 354 ? -43.408 -47.740 53.244 1.00 65.88 354 GLU A C 1
ATOM 2747 O O . GLU A 1 354 ? -42.481 -47.118 53.767 1.00 65.88 354 GLU A O 1
ATOM 2752 N N . GLU A 1 355 ? -43.388 -48.026 51.938 1.00 65.94 355 GLU A N 1
ATOM 2753 C CA . GLU A 1 355 ? -42.246 -47.667 51.080 1.00 65.94 355 GLU A CA 1
ATOM 2754 C C . GLU A 1 355 ? -42.161 -46.152 50.849 1.00 65.94 355 GLU A C 1
ATOM 2756 O O . GLU A 1 355 ? -41.068 -45.587 50.778 1.00 65.94 355 GLU A O 1
ATOM 2761 N N . ALA A 1 356 ? -43.302 -45.457 50.806 1.00 64.94 356 ALA A N 1
ATOM 2762 C CA . ALA A 1 356 ? -43.331 -43.997 50.725 1.00 64.94 356 ALA A CA 1
ATOM 2763 C C . ALA A 1 356 ? -42.724 -43.334 51.977 1.00 64.94 356 ALA A C 1
ATOM 2765 O O . ALA A 1 356 ? -42.027 -42.321 51.861 1.00 64.94 356 ALA A O 1
ATOM 2766 N N . LYS A 1 357 ? -42.946 -43.917 53.166 1.00 68.50 357 LYS A N 1
ATOM 2767 C CA . LYS A 1 357 ? -42.379 -43.427 54.431 1.00 68.50 357 LYS A CA 1
ATOM 2768 C C . LYS A 1 357 ? -40.856 -43.592 54.459 1.00 68.50 357 LYS A C 1
ATOM 2770 O O . LYS A 1 357 ? -40.157 -42.658 54.849 1.00 68.50 357 LYS A O 1
ATOM 2775 N N . GLN A 1 358 ? -40.338 -44.724 53.980 1.00 68.56 358 GLN A N 1
ATOM 2776 C CA . GLN A 1 358 ? -38.893 -44.937 53.824 1.00 68.56 358 GLN A CA 1
ATOM 2777 C C . GLN A 1 358 ? -38.265 -43.971 52.812 1.00 68.56 358 GLN A C 1
ATOM 2779 O O . GLN A 1 358 ? -37.242 -43.356 53.101 1.00 68.56 358 GLN A O 1
ATOM 2784 N N . MET A 1 359 ? -38.906 -43.762 51.662 1.00 69.25 359 MET A N 1
ATOM 2785 C CA . MET A 1 359 ? -38.366 -42.889 50.617 1.00 69.25 359 MET A CA 1
ATOM 2786 C C . MET A 1 359 ? -38.321 -41.413 51.050 1.00 69.25 359 MET A C 1
ATOM 2788 O O . MET A 1 359 ? -37.348 -40.712 50.777 1.00 69.25 359 MET A O 1
ATOM 2792 N N . LEU A 1 360 ? -39.342 -40.945 51.780 1.00 70.44 360 LEU A N 1
ATOM 2793 C CA . LEU A 1 360 ? -39.356 -39.609 52.387 1.00 70.44 360 LEU A CA 1
ATOM 2794 C C . LEU A 1 360 ? -38.282 -39.454 53.468 1.00 70.44 360 LEU A C 1
ATOM 2796 O O . LEU A 1 360 ? -37.663 -38.392 53.555 1.00 70.44 360 LEU A O 1
ATOM 2800 N N . LYS A 1 361 ? -38.050 -40.503 54.269 1.00 71.44 361 LYS A N 1
ATOM 2801 C CA . LYS A 1 361 ? -36.991 -40.537 55.285 1.00 71.44 361 LYS A CA 1
ATOM 2802 C C . LYS A 1 361 ? -35.623 -40.345 54.631 1.00 71.44 361 LYS A C 1
ATOM 2804 O O . LYS A 1 361 ? -34.875 -39.462 55.047 1.00 71.44 361 LYS A O 1
ATOM 2809 N N . ASP A 1 362 ? -35.339 -41.077 53.557 1.00 71.94 362 ASP A N 1
ATOM 2810 C CA . ASP A 1 362 ? -34.082 -40.956 52.811 1.00 71.94 362 ASP A CA 1
ATOM 2811 C C . ASP A 1 362 ? -33.916 -39.578 52.146 1.00 71.94 362 ASP A C 1
ATOM 2813 O O . ASP A 1 362 ? -32.818 -39.013 52.157 1.00 71.94 362 ASP A O 1
ATOM 2817 N N . GLU A 1 363 ? -34.996 -38.985 51.623 1.00 73.69 363 GLU A N 1
ATOM 2818 C CA . GLU A 1 363 ? -34.963 -37.640 51.027 1.00 73.69 363 GLU A CA 1
ATOM 2819 C C . GLU A 1 363 ? -34.677 -36.549 52.084 1.00 73.69 363 GLU A C 1
ATOM 2821 O O . GLU A 1 363 ? -33.906 -35.614 51.837 1.00 73.69 363 GLU A O 1
ATOM 2826 N N . LEU A 1 364 ? -35.253 -36.686 53.286 1.00 72.88 364 LEU A N 1
ATOM 2827 C CA . LEU A 1 364 ? -34.992 -35.826 54.448 1.00 72.88 364 LEU A CA 1
ATOM 2828 C C . LEU A 1 364 ? -33.547 -35.957 54.933 1.00 72.88 364 LEU A C 1
ATOM 2830 O O . LEU A 1 364 ? -32.877 -34.940 55.140 1.00 72.88 364 LEU A O 1
ATOM 2834 N N . PHE A 1 365 ? -33.045 -37.189 55.040 1.00 71.06 365 PHE A N 1
ATOM 2835 C CA . PHE A 1 365 ? -31.649 -37.458 55.377 1.00 71.06 365 PHE A CA 1
ATOM 2836 C C . PHE A 1 365 ? -30.692 -36.814 54.381 1.00 71.06 365 PHE A C 1
ATOM 2838 O O . PHE A 1 365 ? -29.730 -36.158 54.782 1.00 71.06 365 PHE A O 1
ATOM 2845 N N . GLN A 1 366 ? -30.954 -36.957 53.082 1.00 72.19 366 GLN A N 1
ATOM 2846 C CA . GLN A 1 366 ? -30.090 -36.379 52.060 1.00 72.19 366 GLN A CA 1
ATOM 2847 C C . GLN A 1 366 ? -30.091 -34.853 52.094 1.00 72.19 366 GLN A C 1
ATOM 2849 O O . GLN A 1 366 ? -29.012 -34.279 51.991 1.00 72.19 366 GLN A O 1
ATOM 2854 N N . LYS A 1 367 ? -31.243 -34.193 52.280 1.00 76.75 367 LYS A N 1
ATOM 2855 C CA . LYS A 1 367 ? -31.316 -32.721 52.329 1.00 76.75 367 LYS A CA 1
ATOM 2856 C C . LYS A 1 367 ? -30.695 -32.120 53.588 1.00 76.75 367 LYS A C 1
ATOM 2858 O O . LYS A 1 367 ? -29.991 -31.122 53.482 1.00 76.75 367 LYS A O 1
ATOM 2863 N N . ILE A 1 368 ? -30.947 -32.703 54.763 1.00 75.44 368 ILE A N 1
ATOM 2864 C CA . ILE A 1 368 ? -30.447 -32.165 56.040 1.00 75.44 368 ILE A CA 1
ATOM 2865 C C . ILE A 1 368 ? -28.953 -32.459 56.202 1.00 75.44 368 ILE A C 1
ATOM 2867 O O . ILE A 1 368 ? -28.190 -31.594 56.628 1.00 75.44 368 ILE A O 1
ATOM 2871 N N . CYS A 1 369 ? -28.508 -33.663 55.836 1.00 73.81 369 CYS A N 1
ATOM 2872 C CA . CYS A 1 369 ? -27.114 -34.063 56.003 1.00 73.81 369 CYS A CA 1
ATOM 2873 C C . CYS A 1 369 ? -26.219 -33.706 54.804 1.00 73.81 369 CYS A C 1
ATOM 2875 O O . CYS A 1 369 ? -25.054 -34.098 54.818 1.00 73.81 369 CYS A O 1
ATOM 2877 N N . TYR A 1 370 ? -26.712 -33.004 53.773 1.00 72.12 370 TYR A N 1
ATOM 2878 C CA . TYR A 1 370 ? -25.923 -32.670 52.574 1.00 72.12 370 TYR A CA 1
ATOM 2879 C C . TYR A 1 370 ? -24.664 -31.851 52.905 1.00 72.12 370 TYR A C 1
ATOM 2881 O O . TYR A 1 370 ? -23.572 -32.239 52.504 1.00 72.12 370 TYR A O 1
ATOM 2889 N N . ASP A 1 371 ? -24.815 -30.787 53.700 1.00 77.50 371 ASP A N 1
ATOM 2890 C CA . ASP A 1 371 ? -23.735 -29.857 54.080 1.00 77.50 371 ASP A CA 1
ATOM 2891 C C . ASP A 1 371 ? -23.166 -30.122 55.491 1.00 77.50 371 ASP A C 1
ATOM 2893 O O . ASP A 1 371 ? -22.463 -29.288 56.063 1.00 77.50 371 ASP A O 1
ATOM 2897 N N . CYS A 1 372 ? -23.462 -31.278 56.100 1.00 79.31 372 CYS A N 1
ATOM 2898 C CA . CYS A 1 372 ? -23.027 -31.566 57.468 1.00 79.31 372 CYS A CA 1
ATOM 2899 C C . CYS A 1 372 ? -21.598 -32.153 57.508 1.00 79.31 372 CYS A C 1
ATOM 2901 O O . CYS A 1 372 ? -21.377 -33.243 56.970 1.00 79.31 372 CYS A O 1
ATOM 2903 N N . PRO A 1 373 ? -20.634 -31.519 58.207 1.00 75.88 373 PRO A N 1
ATOM 2904 C CA . PRO A 1 373 ? -19.255 -32.014 58.296 1.00 75.88 373 PRO A CA 1
ATOM 2905 C C . PRO A 1 373 ? -19.125 -33.331 59.084 1.00 75.88 373 PRO A C 1
ATOM 2907 O O . PRO A 1 373 ? -18.212 -34.112 58.835 1.00 75.88 373 PRO A O 1
ATOM 2910 N N . GLU A 1 374 ? -20.065 -33.627 59.987 1.00 78.00 374 GLU A N 1
ATOM 2911 C CA . GLU A 1 374 ? -20.060 -34.826 60.847 1.00 78.00 374 GLU A CA 1
ATOM 2912 C C . GLU A 1 374 ? -20.883 -35.997 60.272 1.00 78.00 374 GLU A C 1
ATOM 2914 O O . GLU A 1 374 ? -21.092 -37.016 60.937 1.00 78.00 374 GLU A O 1
ATOM 2919 N N . LYS A 1 375 ? -21.327 -35.894 59.010 1.00 76.38 375 LYS A N 1
ATOM 2920 C CA . LYS A 1 375 ? -22.174 -36.890 58.329 1.00 76.38 375 LYS A CA 1
ATOM 2921 C C . LYS A 1 375 ? -21.655 -38.323 58.488 1.00 76.38 375 LYS A C 1
ATOM 2923 O O . LYS A 1 375 ? -22.413 -39.235 58.817 1.00 76.38 375 LYS A O 1
ATOM 2928 N N . HIS A 1 376 ? -20.354 -38.534 58.288 1.00 73.62 376 HIS A N 1
ATOM 2929 C CA . HIS A 1 376 ? -19.750 -39.866 58.366 1.00 73.62 376 HIS A CA 1
ATOM 2930 C C . HIS A 1 376 ? -19.796 -40.475 59.772 1.00 73.62 376 HIS A C 1
ATOM 2932 O O . HIS A 1 376 ? -19.900 -41.696 59.893 1.00 73.62 376 HIS A O 1
ATOM 2938 N N . ARG A 1 377 ? -19.746 -39.648 60.821 1.00 75.69 377 ARG A N 1
ATOM 2939 C CA . ARG A 1 377 ? -19.813 -40.097 62.214 1.00 75.69 377 ARG A CA 1
ATOM 2940 C C . ARG A 1 377 ? -21.245 -40.443 62.614 1.00 75.69 377 ARG A C 1
ATOM 2942 O O . ARG A 1 377 ? -21.455 -41.518 63.171 1.00 75.69 377 ARG A O 1
ATOM 2949 N N . CYS A 1 378 ? -22.226 -39.614 62.253 1.00 72.81 378 CYS A N 1
ATOM 2950 C CA . CYS A 1 378 ? -23.637 -39.898 62.534 1.00 72.81 378 CYS A CA 1
ATOM 2951 C C . CYS A 1 378 ? -24.119 -41.182 61.837 1.00 72.81 378 CYS A C 1
ATOM 2953 O O . CYS A 1 378 ? -24.728 -42.030 62.483 1.00 72.81 378 CYS A O 1
ATOM 2955 N N . HIS A 1 379 ? -23.763 -41.392 60.562 1.00 71.75 379 HIS A N 1
ATOM 2956 C CA . HIS A 1 379 ? -24.187 -42.591 59.823 1.00 71.75 379 HIS A CA 1
ATOM 2957 C C . HIS A 1 379 ? -23.491 -43.890 60.252 1.00 71.75 379 HIS A C 1
ATOM 2959 O O . HIS A 1 379 ? -24.059 -44.960 60.055 1.00 71.75 379 HIS A O 1
ATOM 2965 N N . ARG A 1 380 ? -22.265 -43.835 60.796 1.00 68.75 380 ARG A N 1
ATOM 2966 C CA . ARG A 1 380 ? -21.522 -45.046 61.197 1.00 68.75 380 ARG A CA 1
ATOM 2967 C C . ARG A 1 380 ? -21.650 -45.394 62.674 1.00 68.75 380 ARG A C 1
ATOM 2969 O O . ARG A 1 380 ? -21.617 -46.573 63.001 1.00 68.75 380 ARG A O 1
ATOM 2976 N N . VAL A 1 381 ? -21.736 -44.392 63.548 1.00 68.62 381 VAL A N 1
ATOM 2977 C CA . VAL A 1 381 ? -21.627 -44.585 65.005 1.00 68.62 381 VAL A CA 1
ATOM 2978 C C . VAL A 1 381 ? -22.977 -44.426 65.705 1.00 68.62 381 VAL A C 1
ATOM 2980 O O . VAL A 1 381 ? -23.248 -45.154 66.650 1.00 68.62 381 VAL A O 1
ATOM 2983 N N . LEU A 1 382 ? -23.846 -43.531 65.221 1.00 69.69 382 LEU A N 1
ATOM 2984 C CA . LEU A 1 382 ? -25.137 -43.194 65.847 1.00 69.69 382 LEU A CA 1
ATOM 2985 C C . LEU A 1 382 ? -26.332 -43.605 64.973 1.00 69.69 382 LEU A C 1
ATOM 2987 O O . LEU A 1 382 ? -27.408 -43.014 65.048 1.00 69.69 382 LEU A O 1
ATOM 2991 N N . ALA A 1 383 ? -26.155 -44.617 64.119 1.00 64.25 383 ALA A N 1
ATOM 2992 C CA . ALA A 1 383 ? -27.149 -45.007 63.118 1.00 64.25 383 ALA A CA 1
ATOM 2993 C C . ALA A 1 383 ? -28.521 -45.358 63.724 1.00 64.25 383 ALA A C 1
ATOM 2995 O O . ALA A 1 383 ? -29.547 -45.067 63.113 1.00 64.25 383 ALA A O 1
ATOM 2996 N N . ASN A 1 384 ? -28.545 -45.942 64.926 1.00 64.56 384 ASN A N 1
ATOM 2997 C CA . ASN A 1 384 ? -29.783 -46.313 65.614 1.00 64.56 384 ASN A CA 1
ATOM 2998 C C . ASN A 1 384 ? -30.515 -45.083 66.167 1.00 64.56 384 ASN A C 1
ATOM 3000 O O . ASN A 1 384 ? -31.675 -44.875 65.828 1.00 64.56 384 ASN A O 1
ATOM 3004 N N . GLU A 1 385 ? -29.819 -44.213 66.904 1.00 64.31 385 GLU A N 1
ATOM 3005 C CA . GLU A 1 385 ? -30.396 -42.973 67.455 1.00 64.31 385 GLU A CA 1
ATOM 3006 C C . GLU A 1 385 ? -30.885 -42.034 66.347 1.00 64.31 385 GLU A C 1
ATOM 3008 O O . GLU A 1 385 ? -31.954 -41.433 66.430 1.00 64.31 385 GLU A O 1
ATOM 3013 N N . THR A 1 386 ? -30.132 -41.957 65.247 1.00 64.75 386 THR A N 1
ATOM 3014 C CA . THR A 1 386 ? -30.536 -41.135 64.105 1.00 64.75 386 THR A CA 1
ATOM 3015 C C . THR A 1 386 ? -31.766 -41.728 63.407 1.00 64.75 386 THR A C 1
ATOM 3017 O O . THR A 1 386 ? -32.613 -40.990 62.920 1.00 64.75 386 THR A O 1
ATOM 3020 N N . ASN A 1 387 ? -31.918 -43.055 63.373 1.00 65.88 387 ASN A N 1
ATOM 3021 C CA . ASN A 1 387 ? -33.094 -43.692 62.781 1.00 65.88 387 ASN A CA 1
ATOM 3022 C C . ASN A 1 387 ? -34.368 -43.537 63.618 1.00 65.88 387 ASN A C 1
ATOM 3024 O O . ASN A 1 387 ? -35.443 -43.515 63.015 1.00 65.88 387 ASN A O 1
ATOM 3028 N N . GLU A 1 388 ? -34.252 -43.424 64.941 1.00 66.56 388 GLU A N 1
ATOM 3029 C CA . GLU A 1 388 ? -35.376 -43.213 65.863 1.00 66.56 388 GLU A CA 1
ATOM 3030 C C . GLU A 1 388 ? -35.936 -41.788 65.790 1.00 66.56 388 GLU A C 1
ATOM 3032 O O . GLU A 1 388 ? -37.146 -41.607 65.843 1.00 66.56 388 GLU A O 1
ATOM 3037 N N . ILE A 1 389 ? -35.085 -40.776 65.589 1.00 64.81 389 ILE A N 1
ATOM 3038 C CA . ILE A 1 389 ? -35.516 -39.366 65.501 1.00 64.81 389 ILE A CA 1
ATOM 3039 C C . ILE A 1 389 ? -36.350 -39.086 64.235 1.00 64.81 389 ILE A C 1
ATOM 3041 O O . ILE A 1 389 ? -37.189 -38.187 64.230 1.00 64.81 389 ILE A O 1
ATOM 3045 N N . PHE A 1 390 ? -36.127 -39.845 63.158 1.00 57.91 390 PHE A N 1
ATOM 3046 C CA . PHE A 1 390 ? -36.815 -39.685 61.867 1.00 57.91 390 PHE A CA 1
ATOM 3047 C C . PHE A 1 390 ? -37.839 -40.802 61.559 1.00 57.91 390 PHE A C 1
ATOM 3049 O O . PHE A 1 390 ? -38.311 -40.887 60.422 1.00 57.91 390 PHE A O 1
ATOM 3056 N N . GLY A 1 391 ? -38.123 -41.707 62.506 1.00 49.75 391 GLY A N 1
ATOM 3057 C CA . GLY A 1 391 ? -39.136 -42.772 62.380 1.00 49.75 391 GLY A CA 1
ATOM 3058 C C . GLY A 1 391 ? -40.524 -42.306 62.795 1.00 49.75 391 GLY A C 1
ATOM 3059 O O . GLY A 1 391 ? -41.508 -42.797 62.181 1.00 49.75 391 GLY A O 1
#

Foldseek 3Di:
DVVLCPDPVNVVVVVVVVLVVLLVLLLLLLLFFFQSPARQANLLLLLLVVLLVDPLVSSLVSNLVSNCVVDVDPLSNVLSVLLSVLSVVVSVVCVVVVDRDDPVCSLVSLVNSRPSVCVVQVPDPVSPVSVVVSSVVNNVLSVLSNLQSCCCPPVHQAADQDPSNVVSVLLSLLSSLSSQLSDDDVNARSLLLVLLLVLLLQLLLEPDLVRSLSSLQSSLNSNCRHNVDSLSSVLSNQLSVQLNVCSPPDSVNSLVSSLVSNVCCVPPVVSVVHRDVSHSVSNVNSSVVNVPDDPVVSVVSSNRNNPVCNVVVVVVVVVVVVVVVVVVVVVVVVVVVVVVVVVVVVVVPPDDPVVVLVVVLVVVLCVVCVPPPCNVVCVPPVVPVSVVVSD

Radius of gyration: 34.08 Å; Cα contacts (8 Å, |Δi|>4): 419; chains: 1; bounding box: 73×72×97 Å

Solvent-accessible surface area (backbone atoms only — not comparable to full-atom values): 20357 Å² total; per-residue (Å²): 121,78,80,51,62,75,38,78,66,34,50,50,51,52,50,49,52,52,53,51,51,48,35,53,51,38,35,30,18,60,47,10,22,44,63,74,78,36,59,34,48,33,66,20,50,49,54,26,44,46,72,70,72,46,65,53,71,61,53,42,52,39,48,48,55,31,45,46,72,74,52,84,42,72,67,53,50,52,32,47,49,45,28,41,49,46,50,53,50,52,52,50,52,35,63,73,68,72,50,78,86,54,80,81,55,50,61,57,52,53,55,63,25,43,48,56,51,48,65,70,44,58,79,40,83,82,37,45,61,57,52,52,51,30,54,54,53,14,53,55,49,18,55,33,45,36,54,49,48,48,41,61,73,72,67,42,82,45,62,84,71,50,73,71,54,48,52,30,50,39,56,51,38,19,49,48,20,7,4,29,55,53,43,58,62,96,73,30,46,44,36,46,19,53,48,49,27,49,26,56,50,35,49,68,38,37,91,57,66,63,56,14,46,51,50,20,44,23,30,16,49,8,31,21,41,23,72,69,45,64,43,58,25,55,50,40,37,53,33,30,51,34,31,53,75,28,61,86,78,40,76,66,54,15,49,51,36,27,54,53,46,50,51,49,39,36,72,75,63,42,46,67,78,66,71,46,74,44,54,56,51,23,38,53,50,11,50,51,58,52,65,70,52,52,70,67,58,49,51,52,47,26,62,43,68,22,75,70,53,39,60,55,52,50,50,52,50,51,49,51,52,49,51,54,49,52,52,52,52,51,54,50,51,51,52,52,50,51,49,53,49,50,51,54,56,58,50,74,77,73,61,57,74,68,60,49,52,53,52,52,43,53,53,49,49,50,66,68,45,64,84,42,91,57,44,70,53,46,65,72,74,37,46,66,66,57,48,62,79,70,105

Secondary structure (DSSP, 8-state):
-TTTTTSHHHHHHHHHHHHHHHHHHHHHHHH--BTTTB--HHHHHHHHHHHTT--HHHHHHHHHHHHHHH---HHHHHHHHHHHHHHHHHHHHHHHHTPPPPTTTHHHHHHHHTHHHHHHHTTSGGGHHHHHHHHHHHHHHHHHHHHHHHIIIII-TTSPPPHHHHHHHHHHHHHHHHHHHH-EETTEEHHHHHHHHHHHHHHHH-SSTHHHHHHHHHHHHHHHHHHS-SHHHHHHHHHHHHHHHTTTT-HHHHHHHHHHHHHHHHHTS-TTSS--HHHHHHHHHHHHHHHHS-HHHHHHHHHHHSTHHHHHHHHHHHHHHHHHHHHHHHHHHHHHHHHHHHHHHHHTTT--HHHHHHHHHHHHHHHHSTT-TTHHHHHHHSHHHHHHHT-

Mean predicted aligned error: 13.44 Å

pLDDT: mean 79.96, std 11.1, range [37.47, 94.38]